Protein AF-0000000068151267 (afdb_homodimer)

Structure (mmCIF, N/CA/C/O backbone):
data_AF-0000000068151267-model_v1
#
loop_
_entity.id
_entity.type
_entity.pdbx_description
1 polymer 'Transcriptional regulator TetR family protein'
#
loop_
_atom_site.group_PDB
_atom_site.id
_atom_site.type_symbol
_atom_site.label_atom_id
_atom_site.label_alt_id
_atom_site.label_comp_id
_atom_site.label_asym_id
_atom_site.label_entity_id
_atom_site.label_seq_id
_atom_site.pdbx_PDB_ins_code
_atom_site.Cartn_x
_atom_site.Cartn_y
_atom_site.Cartn_z
_atom_site.occupancy
_atom_site.B_iso_or_equiv
_atom_site.auth_seq_id
_atom_site.auth_comp_id
_atom_site.auth_asym_id
_atom_site.auth_atom_id
_atom_site.pdbx_PDB_model_num
ATOM 1 N N . MET A 1 1 ? 59.25 19.016 21.094 1 28.56 1 MET A N 1
ATOM 2 C CA . MET A 1 1 ? 58.125 19.844 20.625 1 28.56 1 MET A CA 1
ATOM 3 C C . MET A 1 1 ? 57 18.984 20.094 1 28.56 1 MET A C 1
ATOM 5 O O . MET A 1 1 ? 57.156 18.297 19.078 1 28.56 1 MET A O 1
ATOM 9 N N . GLU A 1 2 ? 56.125 18.359 20.844 1 30.88 2 GLU A N 1
ATOM 10 C CA . GLU A 1 2 ? 55.219 17.25 20.578 1 30.88 2 GLU A CA 1
ATOM 11 C C . GLU A 1 2 ? 54.188 17.625 19.5 1 30.88 2 GLU A C 1
ATOM 13 O O . GLU A 1 2 ? 53.531 18.641 19.594 1 30.88 2 GLU A O 1
ATOM 18 N N . GLN A 1 3 ? 54.406 17.375 18.234 1 32.84 3 GLN A N 1
ATOM 19 C CA . GLN A 1 3 ? 53.469 17.594 17.141 1 32.84 3 GLN A CA 1
ATOM 20 C C . GLN A 1 3 ? 52.062 17.172 17.531 1 32.84 3 GLN A C 1
ATOM 22 O O . GLN A 1 3 ? 51.844 16.031 17.969 1 32.84 3 GLN A O 1
ATOM 27 N N . ILE A 1 4 ? 51.25 18.016 18.281 1 36.28 4 ILE A N 1
ATOM 28 C CA . ILE A 1 4 ? 49.812 17.875 18.438 1 36.28 4 ILE A CA 1
ATOM 29 C C . ILE A 1 4 ? 49.219 17.281 17.156 1 36.28 4 ILE A C 1
ATOM 31 O O . ILE A 1 4 ? 49.312 17.875 16.078 1 36.28 4 ILE A O 1
ATOM 35 N N . THR A 1 5 ? 49.25 16.047 16.906 1 35.28 5 THR A N 1
ATOM 36 C CA . THR A 1 5 ? 48.656 15.211 15.859 1 35.28 5 THR A CA 1
ATOM 37 C C . THR A 1 5 ? 47.219 15.664 15.562 1 35.28 5 THR A C 1
ATOM 39 O O . THR A 1 5 ? 46.312 15.484 16.391 1 35.28 5 THR A O 1
ATOM 42 N N . SER A 1 6 ? 46.906 16.984 15.391 1 35.81 6 SER A N 1
ATOM 43 C CA . SER A 1 6 ? 45.531 17.422 15.219 1 35.81 6 SER A CA 1
ATOM 44 C C . SER A 1 6 ? 44.75 16.469 14.312 1 35.81 6 SER A C 1
ATOM 46 O O . SER A 1 6 ? 45.062 16.359 13.117 1 35.81 6 SER A O 1
ATOM 48 N N . ASP A 1 7 ? 44.625 15.156 14.562 1 36.88 7 ASP A N 1
ATOM 49 C CA . ASP A 1 7 ? 43.656 14.242 13.961 1 36.88 7 ASP A CA 1
ATOM 50 C C . ASP A 1 7 ? 42.406 14.969 13.547 1 36.88 7 ASP A C 1
ATOM 52 O O . ASP A 1 7 ? 41.594 15.375 14.398 1 36.88 7 ASP A O 1
ATOM 56 N N . SER A 1 8 ? 42.281 16 12.82 1 38.59 8 SER A N 1
ATOM 57 C CA . SER A 1 8 ? 41.344 16.891 12.148 1 38.59 8 SER A CA 1
ATOM 58 C C . SER A 1 8 ? 40.031 16.156 11.805 1 38.59 8 SER A C 1
ATOM 60 O O . SER A 1 8 ? 40 15.352 10.867 1 38.59 8 SER A O 1
ATOM 62 N N . GLY A 1 9 ? 39.219 15.477 12.609 1 38.22 9 GLY A N 1
ATOM 63 C CA . GLY A 1 9 ? 38.094 14.633 13.023 1 38.22 9 GLY A CA 1
ATOM 64 C C . GLY A 1 9 ? 36.906 14.695 12.07 1 38.22 9 GLY A C 1
ATOM 65 O O . GLY A 1 9 ? 36.906 15.5 11.133 1 38.22 9 GLY A O 1
ATOM 66 N N . TRP A 1 10 ? 35.531 14.047 12.508 1 42.5 10 TRP A N 1
ATOM 67 C CA . TRP A 1 10 ? 34.156 14 11.969 1 42.5 10 TRP A CA 1
ATOM 68 C C . TRP A 1 10 ? 33.719 15.383 11.508 1 42.5 10 TRP A C 1
ATOM 70 O O . TRP A 1 10 ? 33.25 16.188 12.312 1 42.5 10 TRP A O 1
ATOM 80 N N . ARG A 1 11 ? 34.469 16.297 11.227 1 47.22 11 ARG A N 1
ATOM 81 C CA . ARG A 1 11 ? 33.938 17.5 10.617 1 47.22 11 ARG A CA 1
ATOM 82 C C . ARG A 1 11 ? 32.75 17.172 9.719 1 47.22 11 ARG A C 1
ATOM 84 O O . ARG A 1 11 ? 32.656 16.078 9.172 1 47.22 11 ARG A O 1
ATOM 91 N N . GLY A 1 12 ? 31.594 18.031 9.828 1 61.88 12 GLY A N 1
ATOM 92 C CA . GLY A 1 12 ? 30.281 18.016 9.203 1 61.88 12 GLY A CA 1
ATOM 93 C C . GLY A 1 12 ? 30.328 17.641 7.734 1 61.88 12 GLY A C 1
ATOM 94 O O . GLY A 1 12 ? 31.141 18.156 6.977 1 61.88 12 GLY A O 1
ATOM 95 N N . SER A 1 13 ? 30.422 16.469 7.457 1 82.06 13 SER A N 1
ATOM 96 C CA . SER A 1 13 ? 30.266 16.016 6.082 1 82.06 13 SER A CA 1
ATOM 97 C C . SER A 1 13 ? 28.812 16.109 5.633 1 82.06 13 SER A C 1
ATOM 99 O O . SER A 1 13 ? 27.906 16.219 6.461 1 82.06 13 SER A O 1
ATOM 101 N N . PRO A 1 14 ? 28.719 16.406 4.32 1 92.12 14 PRO A N 1
ATOM 102 C CA . PRO A 1 14 ? 27.344 16.422 3.818 1 92.12 14 PRO A CA 1
ATOM 103 C C . PRO A 1 14 ? 26.531 15.211 4.305 1 92.12 14 PRO A C 1
ATOM 105 O O . PRO A 1 14 ? 25.328 15.328 4.539 1 92.12 14 PRO A O 1
ATOM 108 N N . ASP A 1 15 ? 27.25 14.219 4.68 1 95.25 15 ASP A N 1
ATOM 109 C CA . ASP A 1 15 ? 26.578 12.992 5.082 1 95.25 15 ASP A CA 1
ATOM 110 C C . ASP A 1 15 ? 25.984 13.117 6.477 1 95.25 15 ASP A C 1
ATOM 112 O O . ASP A 1 15 ? 24.953 12.523 6.773 1 95.25 15 ASP A O 1
ATOM 116 N N . VAL A 1 16 ? 26.625 13.867 7.238 1 95.88 16 VAL A N 1
ATOM 117 C CA . VAL A 1 16 ? 26.141 14.07 8.594 1 95.88 16 VAL A CA 1
ATOM 118 C C . VAL A 1 16 ? 24.812 14.828 8.555 1 95.88 16 VAL A C 1
ATOM 120 O O . VAL A 1 16 ? 23.859 14.453 9.242 1 95.88 16 VAL A O 1
ATOM 123 N N . TRP A 1 17 ? 24.75 15.844 7.727 1 96.94 17 TRP A N 1
ATOM 124 C CA . TRP A 1 17 ? 23.516 16.609 7.562 1 96.94 17 TRP A CA 1
ATOM 125 C C . TRP A 1 17 ? 22.422 15.766 6.934 1 96.94 17 TRP A C 1
ATOM 127 O O . TRP A 1 17 ? 21.266 15.805 7.363 1 96.94 17 TRP A O 1
ATOM 137 N N . LEU A 1 18 ? 22.797 15.008 5.961 1 97.75 18 LEU A N 1
ATOM 138 C CA . LEU A 1 18 ? 21.828 14.133 5.297 1 97.75 18 LEU A CA 1
ATOM 139 C C . LEU A 1 18 ? 21.297 13.078 6.262 1 97.75 18 LEU A C 1
ATOM 141 O O . LEU A 1 18 ? 20.109 12.742 6.227 1 97.75 18 LEU A O 1
ATOM 145 N N . GLY A 1 19 ? 22.188 12.547 7.055 1 98 19 GLY A N 1
ATOM 146 C CA . GLY A 1 19 ? 21.75 11.594 8.062 1 98 19 GLY A CA 1
ATOM 147 C C . GLY A 1 19 ? 20.75 12.172 9.047 1 98 19 GLY A C 1
ATOM 148 O O . GLY A 1 19 ? 19.75 11.531 9.367 1 98 19 GLY A O 1
ATOM 149 N N . ALA A 1 20 ? 21.031 13.352 9.508 1 97.94 20 ALA A N 1
ATOM 150 C CA . ALA A 1 20 ? 20.125 14.031 10.43 1 97.94 20 ALA A CA 1
ATOM 151 C C . ALA A 1 20 ? 18.766 14.305 9.766 1 97.94 20 ALA A C 1
ATOM 153 O O . ALA A 1 20 ? 17.719 14.148 10.391 1 97.94 20 ALA A O 1
ATOM 154 N N . ALA A 1 21 ? 18.812 14.742 8.523 1 98.31 21 ALA A N 1
ATOM 155 C CA . ALA A 1 21 ? 17.578 14.992 7.766 1 98.31 21 ALA A CA 1
ATOM 156 C C . ALA A 1 21 ? 16.766 13.719 7.605 1 98.31 21 ALA A C 1
ATOM 158 O O . ALA A 1 21 ? 15.547 13.727 7.762 1 98.31 21 ALA A O 1
ATOM 159 N N . TYR A 1 22 ? 17.469 12.688 7.312 1 98.12 22 TYR A N 1
ATOM 160 C CA . TYR A 1 22 ? 16.859 11.375 7.188 1 98.12 22 TYR A CA 1
ATOM 161 C C . TYR A 1 22 ? 16.141 10.977 8.477 1 98.12 22 TYR A C 1
ATOM 163 O O . TYR A 1 22 ? 14.977 10.602 8.453 1 98.12 22 TYR A O 1
ATOM 171 N N . GLU A 1 23 ? 16.781 11.078 9.531 1 98.25 23 GLU A N 1
ATOM 172 C CA . GLU A 1 23 ? 16.203 10.711 10.82 1 98.25 23 GLU A CA 1
ATOM 173 C C . GLU A 1 23 ? 14.977 11.57 11.141 1 98.25 23 GLU A C 1
ATOM 175 O O . GLU A 1 23 ? 13.969 11.062 11.633 1 98.25 23 GLU A O 1
ATOM 180 N N . SER A 1 24 ? 15.102 12.875 10.906 1 97.94 24 SER A N 1
ATOM 181 C CA . SER A 1 24 ? 13.992 13.789 11.156 1 97.94 24 SER A CA 1
ATOM 182 C C . SER A 1 24 ? 12.797 13.453 10.281 1 97.94 24 SER A C 1
ATOM 184 O O . SER A 1 24 ? 11.648 13.5 10.742 1 97.94 24 SER A O 1
ATOM 186 N N . LEU A 1 25 ? 13.078 13.125 9.047 1 97.75 25 LEU A N 1
ATOM 187 C CA . LEU A 1 25 ? 12.016 12.742 8.117 1 97.75 25 LEU A CA 1
ATOM 188 C C . LEU A 1 25 ? 11.281 11.5 8.617 1 97.75 25 LEU A C 1
ATOM 190 O O . LEU A 1 25 ? 10.047 11.461 8.609 1 97.75 25 LEU A O 1
ATOM 194 N N . LEU A 1 26 ? 12.039 10.484 9.078 1 96.38 26 LEU A N 1
ATOM 195 C CA . LEU A 1 26 ? 11.453 9.227 9.539 1 96.38 26 LEU A CA 1
ATOM 196 C C . LEU A 1 26 ? 10.648 9.438 10.812 1 96.38 26 LEU A C 1
ATOM 198 O O . LEU A 1 26 ? 9.555 8.883 10.961 1 96.38 26 LEU A O 1
ATOM 202 N N . ASP A 1 27 ? 11.133 10.289 11.633 1 94.12 27 ASP A N 1
ATOM 203 C CA . ASP A 1 27 ? 10.578 10.422 12.977 1 94.12 27 ASP A CA 1
ATOM 204 C C . ASP A 1 27 ? 9.367 11.352 12.984 1 94.12 27 ASP A C 1
ATOM 206 O O . ASP A 1 27 ? 8.383 11.102 13.688 1 94.12 27 ASP A O 1
ATOM 210 N N . ALA A 1 28 ? 9.5 12.461 12.148 1 93.31 28 ALA A N 1
ATOM 211 C CA . ALA A 1 28 ? 8.5 13.508 12.352 1 93.31 28 ALA A CA 1
ATOM 212 C C . ALA A 1 28 ? 7.977 14.023 11.016 1 93.31 28 ALA A C 1
ATOM 214 O O . ALA A 1 28 ? 7.137 14.922 10.977 1 93.31 28 ALA A O 1
ATOM 215 N N . GLY A 1 29 ? 8.438 13.438 9.953 1 94.56 29 GLY A N 1
ATOM 216 C CA . GLY A 1 29 ? 7.941 13.85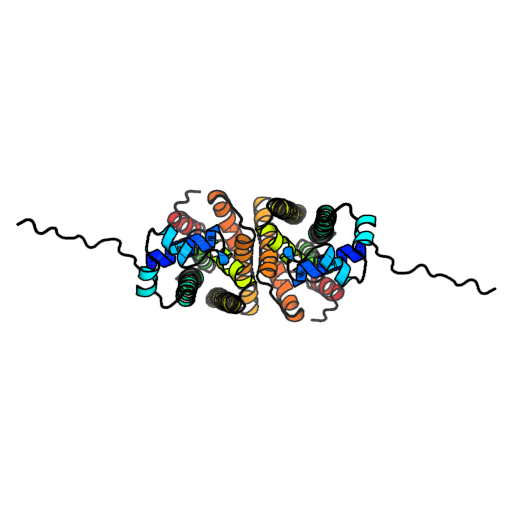2 8.648 1 94.56 29 GLY A CA 1
ATOM 217 C C . GLY A 1 29 ? 8.711 15.023 8.062 1 94.56 29 GLY A C 1
ATOM 218 O O . GLY A 1 29 ? 9.617 15.562 8.695 1 94.56 29 GLY A O 1
ATOM 219 N N . ILE A 1 30 ? 8.25 15.461 6.918 1 96.5 30 ILE A N 1
ATOM 220 C CA . ILE A 1 30 ? 9.023 16.391 6.105 1 96.5 30 ILE A CA 1
ATOM 221 C C . ILE A 1 30 ? 9 17.781 6.746 1 96.5 30 ILE A C 1
ATOM 223 O O . ILE A 1 30 ? 9.961 18.547 6.613 1 96.5 30 ILE A O 1
ATOM 227 N N . ASP A 1 31 ? 8.023 18.141 7.465 1 94.06 31 ASP A N 1
ATOM 228 C CA . ASP A 1 31 ? 7.895 19.453 8.07 1 94.06 31 ASP A CA 1
ATOM 229 C C . ASP A 1 31 ? 8.938 19.672 9.164 1 94.06 31 ASP A C 1
ATOM 231 O O . ASP A 1 31 ? 9.227 20.797 9.547 1 94.06 31 ASP A O 1
ATOM 235 N N . ALA A 1 32 ? 9.477 18.625 9.578 1 95.69 32 ALA A N 1
ATOM 236 C CA . ALA A 1 32 ? 10.461 18.703 10.648 1 95.69 32 ALA A CA 1
ATOM 237 C C . ALA A 1 32 ? 11.875 18.844 10.078 1 95.69 32 ALA A C 1
ATOM 239 O O . ALA A 1 32 ? 12.828 19.109 10.82 1 95.69 32 ALA A O 1
ATOM 240 N N . VAL A 1 33 ? 11.992 18.672 8.82 1 98.06 33 VAL A N 1
ATOM 241 C CA . VAL A 1 33 ? 13.305 18.766 8.188 1 98.06 33 VAL A CA 1
ATOM 242 C C . VAL A 1 33 ? 13.594 20.203 7.801 1 98.06 33 VAL A C 1
ATOM 244 O O . VAL A 1 33 ? 13.336 20.625 6.668 1 98.06 33 VAL A O 1
ATOM 247 N N . LYS A 1 34 ? 14.117 20.922 8.781 1 98.06 34 LYS A N 1
ATOM 248 C CA . LYS A 1 34 ? 14.484 22.312 8.617 1 98.06 34 LYS A CA 1
ATOM 249 C C . LYS A 1 34 ? 15.922 22.578 9.062 1 98.06 34 LYS A C 1
ATOM 251 O O . LYS A 1 34 ? 16.453 21.844 9.906 1 98.06 34 LYS A O 1
ATOM 256 N N . ILE A 1 35 ? 16.484 23.609 8.516 1 97.81 35 ILE A N 1
ATOM 257 C CA . ILE A 1 35 ? 17.906 23.844 8.703 1 97.81 35 ILE A CA 1
ATOM 258 C C . ILE A 1 35 ? 18.203 24.094 10.18 1 97.81 35 ILE A C 1
ATOM 260 O O . ILE A 1 35 ? 19.078 23.453 10.766 1 97.81 35 ILE A O 1
ATOM 264 N N . GLN A 1 36 ? 17.469 24.953 10.797 1 97.38 36 GLN A N 1
ATOM 265 C CA . GLN A 1 36 ? 17.75 25.328 12.18 1 97.38 36 GLN A CA 1
ATOM 266 C C . GLN A 1 36 ? 17.562 24.125 13.109 1 97.38 36 GLN A C 1
ATOM 268 O O . GLN A 1 36 ? 18.438 23.828 13.93 1 97.38 36 GLN A O 1
ATOM 273 N N . PRO A 1 37 ? 16.469 23.438 13.023 1 97.75 37 PRO A N 1
ATOM 274 C CA . PRO A 1 37 ? 16.312 22.234 13.844 1 97.75 37 PRO A CA 1
ATOM 275 C C . PRO A 1 37 ? 17.422 21.203 13.609 1 97.75 37 PRO A C 1
ATOM 277 O O . PRO A 1 37 ? 17.875 20.562 14.555 1 97.75 37 PRO A O 1
ATOM 280 N N . LEU A 1 38 ? 17.844 21 12.414 1 97.94 38 LEU A N 1
ATOM 281 C CA . LEU A 1 38 ? 18.906 20.062 12.102 1 97.94 38 LEU A CA 1
ATOM 282 C C . LEU A 1 38 ? 20.234 20.484 12.727 1 97.94 38 LEU A C 1
ATOM 284 O O . LEU A 1 38 ? 20.969 19.656 13.258 1 97.94 38 LEU A O 1
ATOM 288 N N . ALA A 1 39 ? 20.531 21.75 12.594 1 97.31 39 ALA A N 1
ATOM 289 C CA . ALA A 1 39 ? 21.75 22.297 13.195 1 97.31 39 ALA A CA 1
ATOM 290 C C . ALA A 1 39 ? 21.781 22.031 14.695 1 97.31 39 ALA A C 1
ATOM 292 O O . ALA A 1 39 ? 22.797 21.594 15.234 1 97.31 39 ALA A O 1
ATOM 293 N N . LYS A 1 40 ? 20.672 22.266 15.305 1 97.06 40 LYS A N 1
ATOM 294 C CA . LYS A 1 40 ? 20.562 22.031 16.75 1 97.06 40 LYS A CA 1
ATOM 295 C C . LYS A 1 40 ? 20.797 20.562 17.078 1 97.06 40 LYS A C 1
ATOM 297 O O . LYS A 1 40 ? 21.547 20.234 18 1 97.06 40 LYS A O 1
ATOM 302 N N . LYS A 1 41 ? 20.203 19.719 16.312 1 96.19 41 LYS A N 1
ATOM 303 C CA . LYS A 1 41 ? 20.328 18.266 16.516 1 96.19 41 LYS A CA 1
ATOM 304 C C . LYS A 1 41 ? 21.781 17.828 16.391 1 96.19 41 LYS A C 1
ATOM 306 O O . LYS A 1 41 ? 22.219 16.922 17.109 1 96.19 41 LYS A O 1
ATOM 311 N N . LEU A 1 42 ? 22.531 18.453 15.523 1 96.81 42 LEU A N 1
ATOM 312 C CA . LEU A 1 42 ? 23.906 18.078 15.227 1 96.81 42 LEU A CA 1
ATOM 313 C C . LEU A 1 42 ? 24.891 18.844 16.109 1 96.81 42 LEU A C 1
ATOM 315 O O . LEU A 1 42 ? 26.094 18.578 16.078 1 96.81 42 LEU A O 1
ATOM 319 N N . ASN A 1 43 ? 24.328 19.766 16.875 1 96.75 43 ASN A N 1
ATOM 320 C CA . ASN A 1 43 ? 25.172 20.672 17.656 1 96.75 43 ASN A CA 1
ATOM 321 C C . ASN A 1 43 ? 26.172 21.406 16.781 1 96.75 43 ASN A C 1
ATOM 323 O O . ASN A 1 43 ? 27.359 21.438 17.078 1 96.75 43 ASN A O 1
ATOM 327 N N . LEU A 1 44 ? 25.641 21.859 15.688 1 96 44 LEU A N 1
ATOM 328 C CA . LEU A 1 44 ? 26.406 22.672 14.742 1 96 44 LEU A CA 1
ATOM 329 C C . LEU A 1 44 ? 25.719 24.016 14.5 1 96 44 LEU A C 1
ATOM 331 O O . LEU A 1 44 ? 24.562 24.203 14.883 1 96 44 LEU A O 1
ATOM 335 N N . SER A 1 45 ? 26.469 24.953 13.953 1 93.88 45 SER A N 1
ATOM 336 C CA . SER A 1 45 ? 25.875 26.234 13.57 1 93.88 45 SER A CA 1
ATOM 337 C C . SER A 1 45 ? 25.156 26.125 12.227 1 93.88 45 SER A C 1
ATOM 339 O O . SER A 1 45 ? 25.516 25.312 11.383 1 93.88 45 SER A O 1
ATOM 341 N N . ARG A 1 46 ? 24.188 27 12.055 1 94.12 46 ARG A N 1
ATOM 342 C CA . ARG A 1 46 ? 23.5 27.125 10.773 1 94.12 46 ARG A CA 1
ATOM 343 C C . ARG A 1 46 ? 24.484 27.484 9.664 1 94.12 46 ARG A C 1
ATOM 345 O O . ARG A 1 46 ? 24.328 27.062 8.523 1 94.12 46 ARG A O 1
ATOM 352 N N . THR A 1 47 ? 25.469 28.234 9.992 1 94.38 47 THR A N 1
ATOM 353 C CA . THR A 1 47 ? 26.469 28.656 9.023 1 94.38 47 THR A CA 1
ATOM 354 C C . THR A 1 47 ? 27.188 27.469 8.422 1 94.38 47 THR A C 1
ATOM 356 O O . THR A 1 47 ? 27.5 27.438 7.227 1 94.38 47 THR A O 1
ATOM 359 N N . SER A 1 48 ? 27.5 26.547 9.188 1 94.75 48 SER A N 1
ATOM 360 C CA . SER A 1 48 ? 28.203 25.344 8.742 1 94.75 48 SER A CA 1
ATOM 361 C C . SER A 1 48 ? 27.391 24.594 7.684 1 94.75 48 SER A C 1
ATOM 363 O O . SER A 1 48 ? 27.969 23.938 6.812 1 94.75 48 SER A O 1
ATOM 365 N N . PHE A 1 49 ? 26.078 24.719 7.703 1 97.06 49 PHE A N 1
ATOM 366 C CA . PHE A 1 49 ? 25.203 24.094 6.719 1 97.06 49 PHE A CA 1
ATOM 367 C C . PHE A 1 49 ? 25.531 24.594 5.316 1 97.06 49 PHE A C 1
ATOM 369 O O . PHE A 1 49 ? 25.578 23.797 4.371 1 97.06 49 PHE A O 1
ATOM 376 N N . TYR A 1 50 ? 25.75 25.828 5.152 1 95.81 50 TYR A N 1
ATOM 377 C CA . TYR A 1 50 ? 25.875 26.484 3.855 1 95.81 50 TYR A CA 1
ATOM 378 C C . TYR A 1 50 ? 27.234 26.203 3.225 1 95.81 50 TYR A C 1
ATOM 380 O O . TYR A 1 50 ? 27.469 26.547 2.064 1 95.81 50 TYR A O 1
ATOM 388 N N . TRP A 1 51 ? 28.109 25.547 3.961 1 95 51 TRP A N 1
ATOM 389 C CA . TRP A 1 51 ? 29.359 25.047 3.383 1 95 51 TRP A CA 1
ATOM 390 C C . TRP A 1 51 ? 29.094 23.859 2.465 1 95 51 TRP A C 1
ATOM 392 O O . TRP A 1 51 ? 29.844 23.609 1.527 1 95 51 TRP A O 1
ATOM 402 N N . PHE A 1 52 ? 28.031 23.266 2.711 1 95.75 52 PHE A N 1
ATOM 403 C CA . PHE A 1 52 ? 27.781 22 2.021 1 95.75 52 PHE A CA 1
ATOM 404 C C . PHE A 1 52 ? 26.578 22.125 1.101 1 95.75 52 PHE A C 1
ATOM 406 O O . PHE A 1 52 ? 26.5 21.438 0.083 1 95.75 52 PHE A O 1
ATOM 413 N N . PHE A 1 53 ? 25.609 23 1.554 1 97.69 53 PHE A N 1
ATOM 414 C CA . PHE A 1 53 ? 24.375 23.141 0.795 1 97.69 53 PHE A CA 1
ATOM 415 C C . PHE A 1 53 ? 24.031 24.609 0.555 1 97.69 53 PHE A C 1
ATOM 417 O O . PHE A 1 53 ? 24.219 25.438 1.442 1 97.69 53 PHE A O 1
ATOM 424 N N . LYS A 1 54 ? 23.5 24.828 -0.631 1 97.31 54 LYS A N 1
ATOM 425 C CA . LYS A 1 54 ? 23.109 26.188 -0.975 1 97.31 54 LYS A CA 1
ATOM 426 C C . LYS A 1 54 ? 21.891 26.625 -0.181 1 97.31 54 LYS A C 1
ATOM 428 O O . LYS A 1 54 ? 21.766 27.797 0.203 1 97.31 54 LYS A O 1
ATOM 433 N N . ASP A 1 55 ? 20.922 25.688 -0.005 1 97.44 55 ASP A N 1
ATOM 434 C CA . ASP A 1 55 ? 19.656 25.922 0.687 1 97.44 55 ASP A CA 1
ATOM 435 C C . ASP A 1 55 ? 19.016 24.609 1.11 1 97.44 55 ASP A C 1
ATOM 437 O O . ASP A 1 55 ? 19.578 23.531 0.894 1 97.44 55 ASP A O 1
ATOM 441 N N . ARG A 1 56 ? 17.859 24.688 1.743 1 97.75 56 ARG A N 1
ATOM 442 C CA . ARG A 1 56 ? 17.109 23.516 2.193 1 97.75 56 ARG A CA 1
ATOM 443 C C . ARG A 1 56 ? 16.719 22.625 1.018 1 97.75 56 ARG A C 1
ATOM 445 O O . ARG A 1 56 ? 16.734 21.406 1.124 1 97.75 56 ARG A O 1
ATOM 452 N N . GLU A 1 57 ? 16.422 23.25 -0.057 1 97.5 57 GLU A N 1
ATOM 453 C CA . GLU A 1 57 ? 15.984 22.516 -1.239 1 97.5 57 GLU A CA 1
ATOM 454 C C . GLU A 1 57 ? 17.078 21.578 -1.748 1 97.5 57 GLU A C 1
ATOM 456 O O . GLU A 1 57 ? 16.797 20.453 -2.148 1 97.5 57 GLU A O 1
ATOM 461 N N . GLU A 1 58 ? 18.25 22.031 -1.76 1 98.06 58 GLU A N 1
ATOM 462 C CA . GLU A 1 58 ? 19.344 21.172 -2.178 1 98.06 58 GLU A CA 1
ATOM 463 C C . GLU A 1 58 ? 19.5 19.969 -1.25 1 98.06 58 GLU A C 1
ATOM 465 O O . GLU A 1 58 ? 19.766 18.859 -1.707 1 98.06 58 GLU A O 1
ATOM 470 N N . LEU A 1 59 ? 19.391 20.188 0.059 1 98.12 59 LEU A N 1
ATOM 471 C CA . LEU A 1 59 ? 19.422 19.094 1.026 1 98.12 59 LEU A CA 1
ATOM 472 C C . LEU A 1 59 ? 18.328 18.062 0.715 1 98.12 59 LEU A C 1
ATOM 474 O O . LEU A 1 59 ? 18.609 16.859 0.677 1 98.12 59 LEU A O 1
ATOM 478 N N . LEU A 1 60 ? 17.141 18.547 0.451 1 98.12 60 LEU A N 1
ATOM 479 C CA . LEU A 1 60 ? 16.016 17.672 0.173 1 98.12 60 LEU A CA 1
ATOM 480 C C . LEU A 1 60 ? 16.219 16.906 -1.125 1 98.12 60 LEU A C 1
ATOM 482 O O . LEU A 1 60 ? 15.906 15.711 -1.201 1 98.12 60 LEU A O 1
ATOM 486 N N . ASP A 1 61 ? 16.75 17.578 -2.09 1 97.88 61 ASP A N 1
ATOM 487 C CA . ASP A 1 61 ? 17.047 16.906 -3.357 1 97.88 61 ASP A CA 1
ATOM 488 C C . ASP A 1 61 ? 18.031 15.766 -3.16 1 97.88 61 ASP A C 1
ATOM 490 O O . ASP A 1 61 ? 17.859 14.688 -3.746 1 97.88 61 ASP A O 1
ATOM 494 N N . ARG A 1 62 ? 18.984 15.992 -2.402 1 97.88 62 ARG A N 1
ATOM 495 C CA . ARG A 1 62 ? 19.984 14.961 -2.146 1 97.88 62 ARG A CA 1
ATOM 496 C C . ARG A 1 62 ? 19.391 13.805 -1.35 1 97.88 62 ARG A C 1
ATOM 498 O O . ARG A 1 62 ? 19.781 12.648 -1.538 1 97.88 62 ARG A O 1
ATOM 505 N N . LEU A 1 63 ? 18.547 14.148 -0.449 1 97.88 63 LEU A N 1
ATOM 506 C CA . LEU A 1 63 ? 17.844 13.125 0.31 1 97.88 63 LEU A CA 1
ATOM 507 C C . LEU A 1 63 ? 17.031 12.227 -0.617 1 97.88 63 LEU A C 1
ATOM 509 O O . LEU A 1 63 ? 17.078 11 -0.489 1 97.88 63 LEU A O 1
ATOM 513 N N . VAL A 1 64 ? 16.344 12.781 -1.556 1 98.38 64 VAL A N 1
ATOM 514 C CA . VAL A 1 64 ? 15.539 12.039 -2.523 1 98.38 64 VAL A CA 1
ATOM 515 C C . VAL A 1 64 ? 16.453 11.195 -3.412 1 98.38 64 VAL A C 1
ATOM 517 O O . VAL A 1 64 ? 16.141 10.039 -3.719 1 98.38 64 VAL A O 1
ATOM 520 N N . SER A 1 65 ? 17.547 11.805 -3.811 1 98.25 65 SER A N 1
ATOM 521 C CA . SER A 1 65 ? 18.516 11.07 -4.617 1 98.25 65 SER A CA 1
ATOM 522 C C . SER A 1 65 ? 19.031 9.844 -3.875 1 98.25 65 SER A C 1
ATOM 524 O O . SER A 1 65 ? 19.203 8.781 -4.469 1 98.25 65 SER A O 1
ATOM 526 N N . ARG A 1 66 ? 19.312 10.023 -2.639 1 97.81 66 ARG A N 1
ATOM 527 C CA . ARG A 1 66 ? 19.766 8.906 -1.812 1 97.81 66 ARG A CA 1
ATOM 528 C C . ARG A 1 66 ? 18.719 7.809 -1.754 1 97.81 66 ARG A C 1
ATOM 530 O O . ARG A 1 66 ? 19.047 6.621 -1.847 1 97.81 66 ARG A O 1
ATOM 537 N N . TRP A 1 67 ? 17.484 8.172 -1.556 1 98.44 67 TRP A N 1
ATOM 538 C CA . TRP A 1 67 ? 16.375 7.227 -1.55 1 98.44 67 TRP A CA 1
ATOM 539 C C . TRP A 1 67 ? 16.297 6.469 -2.873 1 98.44 67 TRP A C 1
ATOM 541 O O . TRP A 1 67 ? 16.156 5.246 -2.887 1 98.44 67 TRP A O 1
ATOM 551 N N . ARG A 1 68 ? 16.391 7.152 -3.975 1 98.38 68 ARG A N 1
ATOM 552 C CA . ARG A 1 68 ? 16.312 6.559 -5.305 1 98.38 68 ARG A CA 1
ATOM 553 C C . ARG A 1 68 ? 17.453 5.578 -5.535 1 98.38 68 ARG A C 1
ATOM 555 O O . ARG A 1 68 ? 17.234 4.457 -6.004 1 98.38 68 ARG A O 1
ATOM 562 N N . GLU A 1 69 ? 18.609 6.008 -5.191 1 97.81 69 GLU A N 1
ATOM 563 C CA . GLU A 1 69 ? 19.797 5.184 -5.41 1 97.81 69 GLU A CA 1
ATOM 564 C C . GLU A 1 69 ? 19.734 3.908 -4.574 1 97.81 69 GLU A C 1
ATOM 566 O O . GLU A 1 69 ? 20.062 2.824 -5.059 1 97.81 69 GLU A O 1
ATOM 571 N N . LYS A 1 70 ? 19.375 4.09 -3.402 1 98.19 70 LYS A N 1
ATOM 572 C CA . LYS A 1 70 ? 19.328 2.924 -2.523 1 98.19 70 LYS A CA 1
ATOM 573 C C . LYS A 1 70 ? 18.172 2.004 -2.889 1 98.19 70 LYS A C 1
ATOM 575 O O . LYS A 1 70 ? 18.391 0.87 -3.322 1 98.19 70 LYS A O 1
ATOM 580 N N . ASN A 1 71 ? 16.938 2.516 -2.828 1 98.62 71 ASN A N 1
ATOM 581 C CA . ASN A 1 71 ? 15.773 1.658 -2.965 1 98.62 71 ASN A CA 1
ATOM 582 C C . ASN A 1 71 ? 15.578 1.204 -4.41 1 98.62 71 ASN A C 1
ATOM 584 O O . ASN A 1 71 ? 15.531 0.004 -4.688 1 98.62 71 ASN A O 1
ATOM 588 N N . THR A 1 72 ? 15.531 2.143 -5.328 1 98.69 72 THR A N 1
ATOM 589 C CA . THR A 1 72 ? 15.297 1.788 -6.723 1 98.69 72 THR A CA 1
ATOM 590 C C . THR A 1 72 ? 16.531 1.12 -7.324 1 98.69 72 THR A C 1
ATOM 592 O O . THR A 1 72 ? 16.422 0.081 -7.98 1 98.69 72 THR A O 1
ATOM 595 N N . GLY A 1 73 ? 17.672 1.729 -7.07 1 98.69 73 GLY A N 1
ATOM 596 C CA . GLY A 1 73 ? 18.906 1.169 -7.609 1 98.69 73 GLY A CA 1
ATOM 597 C C . GLY A 1 73 ? 19.125 -0.276 -7.207 1 98.69 73 GLY A C 1
ATOM 598 O O . GLY A 1 73 ? 19.438 -1.121 -8.055 1 98.69 73 GLY A O 1
ATOM 599 N N . ASN A 1 74 ? 18.906 -0.552 -5.984 1 98.69 74 ASN A N 1
ATOM 600 C CA . ASN A 1 74 ? 19.188 -1.898 -5.496 1 98.69 74 ASN A CA 1
ATOM 601 C C . ASN A 1 74 ? 18.109 -2.889 -5.941 1 98.69 74 ASN A C 1
ATOM 603 O O . ASN A 1 74 ? 18.406 -4.055 -6.199 1 98.69 74 ASN A O 1
ATOM 607 N N . LEU A 1 75 ? 16.859 -2.484 -6.031 1 98.62 75 LEU A N 1
ATOM 608 C CA . LEU A 1 75 ? 15.82 -3.367 -6.555 1 98.62 75 LEU A CA 1
ATOM 609 C C . LEU A 1 75 ? 16.109 -3.754 -8 1 98.62 75 LEU A C 1
ATOM 611 O O . LEU A 1 75 ? 15.992 -4.926 -8.367 1 98.62 75 LEU A O 1
ATOM 615 N N . VAL A 1 76 ? 16.531 -2.771 -8.758 1 98.69 76 VAL A N 1
ATOM 616 C CA . VAL A 1 76 ? 16.859 -3.025 -10.156 1 98.69 76 VAL A CA 1
ATOM 617 C C . VAL A 1 76 ? 18.062 -3.973 -10.234 1 98.69 76 VAL A C 1
ATOM 619 O O . VAL A 1 76 ? 18.031 -4.965 -10.969 1 98.69 76 VAL A O 1
ATOM 622 N N . ARG A 1 77 ? 19.078 -3.734 -9.461 1 98.56 77 ARG A N 1
ATOM 623 C CA . ARG A 1 77 ? 20.266 -4.574 -9.469 1 98.56 77 ARG A CA 1
ATOM 624 C C . ARG A 1 77 ? 19.938 -6.008 -9.07 1 98.56 77 ARG A C 1
ATOM 626 O O . ARG A 1 77 ? 20.406 -6.957 -9.703 1 98.56 77 ARG A O 1
ATOM 633 N N . GLN A 1 78 ? 19.172 -6.16 -8.016 1 98.38 78 GLN A N 1
ATOM 634 C CA . GLN A 1 78 ? 18.797 -7.496 -7.566 1 98.38 78 GLN A CA 1
ATOM 635 C C . GLN A 1 78 ? 17.969 -8.219 -8.633 1 98.38 78 GLN A C 1
ATOM 637 O O . GLN A 1 78 ? 18.109 -9.43 -8.812 1 98.38 78 GLN A O 1
ATOM 642 N N . SER A 1 79 ? 17.062 -7.508 -9.328 1 98.56 79 SER A N 1
ATOM 643 C CA . SER A 1 79 ? 16.234 -8.117 -10.367 1 98.56 79 SER A CA 1
ATOM 644 C C . SER A 1 79 ? 17.078 -8.555 -11.555 1 98.56 79 SER A C 1
ATOM 646 O O . SER A 1 79 ? 16.688 -9.453 -12.305 1 98.56 79 SER A O 1
ATOM 648 N N . GLU A 1 80 ? 18.203 -7.91 -11.727 1 98.31 80 GLU A N 1
ATOM 649 C CA . GLU A 1 80 ? 19.062 -8.18 -12.883 1 98.31 80 GLU A CA 1
ATOM 650 C C . GLU A 1 80 ? 20.188 -9.148 -12.523 1 98.31 80 GLU A C 1
ATOM 652 O O . GLU A 1 80 ? 20.906 -9.633 -13.406 1 98.31 80 GLU A O 1
ATOM 657 N N . ALA A 1 81 ? 20.375 -9.422 -11.289 1 97.88 81 ALA A N 1
ATOM 658 C CA . ALA A 1 81 ? 21.438 -10.312 -10.836 1 97.88 81 ALA A CA 1
ATOM 659 C C . ALA A 1 81 ? 21.312 -11.688 -11.477 1 97.88 81 ALA A C 1
ATOM 661 O O . ALA A 1 81 ? 20.219 -12.109 -11.852 1 97.88 81 ALA A O 1
ATOM 662 N N . TYR A 1 82 ? 22.422 -12.367 -11.586 1 97.44 82 TYR A N 1
ATOM 663 C CA . TYR A 1 82 ? 22.406 -13.711 -12.164 1 97.44 82 TYR A CA 1
ATOM 664 C C . TYR A 1 82 ? 21.5 -14.641 -11.367 1 97.44 82 TYR A C 1
ATOM 666 O O . TYR A 1 82 ? 21.516 -14.633 -10.133 1 97.44 82 TYR A O 1
ATOM 674 N N . ALA A 1 83 ? 20.828 -15.438 -12.047 1 97.88 83 ALA A N 1
ATOM 675 C CA . ALA A 1 83 ? 19.984 -16.516 -11.523 1 97.88 83 ALA A CA 1
ATOM 676 C C . ALA A 1 83 ? 19.766 -17.594 -12.57 1 97.88 83 ALA A C 1
ATOM 678 O O . ALA A 1 83 ? 19.594 -17.297 -13.758 1 97.88 83 ALA A O 1
ATOM 679 N N . GLU A 1 84 ? 19.75 -18.766 -12.117 1 97.31 84 GLU A N 1
ATOM 680 C CA . GLU A 1 84 ? 19.531 -19.875 -13.031 1 97.31 84 GLU A CA 1
ATOM 681 C C . GLU A 1 84 ? 18.047 -20.062 -13.328 1 97.31 84 GLU A C 1
ATOM 683 O O . GLU A 1 84 ? 17.672 -20.5 -14.414 1 97.31 84 GLU A O 1
ATOM 688 N N . THR A 1 85 ? 17.25 -19.766 -12.359 1 97.88 85 THR A N 1
ATOM 689 C CA . THR A 1 85 ? 15.812 -19.938 -12.484 1 97.88 85 THR A CA 1
ATOM 690 C C . THR A 1 85 ? 15.07 -18.672 -12.07 1 97.88 85 THR A C 1
ATOM 692 O O . THR A 1 85 ? 15.641 -17.797 -11.414 1 97.88 85 THR A O 1
ATOM 695 N N . ILE A 1 86 ? 13.82 -18.547 -12.445 1 98.19 86 ILE A N 1
ATOM 696 C CA . ILE A 1 86 ? 13.008 -17.406 -12.07 1 98.19 86 ILE A CA 1
ATOM 697 C C . ILE A 1 86 ? 12.797 -17.391 -10.555 1 98.19 86 ILE A C 1
ATOM 699 O O . ILE A 1 86 ? 12.734 -16.328 -9.938 1 98.19 86 ILE A O 1
ATOM 703 N N . ALA A 1 87 ? 12.719 -18.594 -9.906 1 98.19 87 ALA A N 1
ATOM 704 C CA . ALA A 1 87 ? 12.602 -18.672 -8.453 1 98.19 87 ALA A CA 1
ATOM 705 C C . ALA A 1 87 ? 13.828 -18.078 -7.77 1 98.19 87 ALA A C 1
ATOM 707 O O . ALA A 1 87 ? 13.703 -17.312 -6.809 1 98.19 87 ALA A O 1
ATOM 708 N N . GLU A 1 88 ? 14.977 -18.406 -8.305 1 97.88 88 GLU A N 1
ATOM 709 C CA . GLU A 1 88 ? 16.219 -17.859 -7.762 1 97.88 88 GLU A CA 1
ATOM 710 C C . GLU A 1 88 ? 16.281 -16.344 -7.965 1 97.88 88 GLU A C 1
ATOM 712 O O . GLU A 1 88 ? 16.734 -15.609 -7.086 1 97.88 88 GLU A O 1
ATOM 717 N N . ALA A 1 89 ? 15.859 -15.922 -9.141 1 98.5 89 ALA A N 1
ATOM 718 C CA . ALA A 1 89 ? 15.812 -14.484 -9.414 1 98.5 89 ALA A CA 1
ATOM 719 C C . ALA A 1 89 ? 14.898 -13.766 -8.422 1 98.5 89 ALA A C 1
ATOM 721 O O . ALA A 1 89 ? 15.234 -12.695 -7.918 1 98.5 89 ALA A O 1
ATOM 722 N N . MET A 1 90 ? 13.758 -14.391 -8.172 1 98.56 90 MET A N 1
ATOM 723 C CA . MET A 1 90 ? 12.805 -13.812 -7.219 1 98.56 90 MET A CA 1
ATOM 724 C C . MET A 1 90 ? 13.414 -13.734 -5.824 1 98.56 90 MET A C 1
ATOM 726 O O . MET A 1 90 ? 13.211 -12.758 -5.105 1 98.56 90 MET A O 1
ATOM 730 N N . LEU A 1 91 ? 14.156 -14.734 -5.402 1 98.12 91 LEU A N 1
ATOM 731 C CA . LEU A 1 91 ? 14.812 -14.734 -4.102 1 98.12 91 LEU A CA 1
ATOM 732 C C . LEU A 1 91 ? 15.867 -13.641 -4.023 1 98.12 91 LEU A C 1
ATOM 734 O O . LEU A 1 91 ? 16.078 -13.047 -2.959 1 98.12 91 LEU A O 1
ATOM 738 N N . ASN A 1 92 ? 16.547 -13.336 -5.164 1 98.12 92 ASN A N 1
ATOM 739 C CA . ASN A 1 92 ? 17.422 -12.172 -5.207 1 98.12 92 ASN A CA 1
ATOM 740 C C . ASN A 1 92 ? 16.688 -10.891 -4.867 1 98.12 92 ASN A C 1
ATOM 742 O O . ASN A 1 92 ? 17.172 -10.07 -4.086 1 98.12 92 ASN A O 1
ATOM 746 N N . VAL A 1 93 ? 15.516 -10.758 -5.445 1 98.38 93 VAL A N 1
ATOM 747 C CA . VAL A 1 93 ? 14.703 -9.57 -5.211 1 98.38 93 VAL A CA 1
ATOM 748 C C . VAL A 1 93 ? 14.25 -9.531 -3.756 1 98.38 93 VAL A C 1
ATOM 750 O O . VAL A 1 93 ? 14.203 -8.469 -3.139 1 98.38 93 VAL A O 1
ATOM 753 N N . PHE A 1 94 ? 13.961 -10.688 -3.121 1 97.38 94 PHE A N 1
ATOM 754 C CA . PHE A 1 94 ? 13.5 -10.773 -1.741 1 97.38 94 PHE A CA 1
ATOM 755 C C . PHE A 1 94 ? 14.562 -10.25 -0.781 1 97.38 94 PHE A C 1
ATOM 757 O O . PHE A 1 94 ? 14.25 -9.852 0.341 1 97.38 94 PHE A O 1
ATOM 764 N N . ASP A 1 95 ? 15.82 -10.242 -1.185 1 96.25 95 ASP A N 1
ATOM 765 C CA . ASP A 1 95 ? 16.875 -9.656 -0.366 1 96.25 95 ASP A CA 1
ATOM 766 C C . ASP A 1 95 ? 16.547 -8.219 0.009 1 96.25 95 ASP A C 1
ATOM 768 O O . ASP A 1 95 ? 16.844 -7.77 1.12 1 96.25 95 ASP A O 1
ATOM 772 N N . CYS A 1 96 ? 15.945 -7.531 -0.937 1 95.62 96 CYS A N 1
ATOM 773 C CA . CYS A 1 96 ? 15.602 -6.125 -0.732 1 95.62 96 CYS A CA 1
ATOM 774 C C . CYS A 1 96 ? 14.609 -5.969 0.413 1 95.62 96 CYS A C 1
ATOM 776 O O . CYS A 1 96 ? 14.578 -4.922 1.067 1 95.62 96 CYS A O 1
ATOM 778 N N . TRP A 1 97 ? 13.844 -6.977 0.691 1 90.56 97 TRP A N 1
ATOM 779 C CA . TRP A 1 97 ? 12.766 -6.855 1.672 1 90.56 97 TRP A CA 1
ATOM 780 C C . TRP A 1 97 ? 13.25 -7.258 3.061 1 90.56 97 TRP A C 1
ATOM 782 O O . TRP A 1 97 ? 12.609 -6.941 4.066 1 90.56 97 TRP A O 1
ATOM 792 N N . LEU A 1 98 ? 14.328 -7.914 3.111 1 91 98 LEU A N 1
ATOM 793 C CA . LEU A 1 98 ? 14.836 -8.406 4.387 1 91 98 LEU A CA 1
ATOM 794 C C . LEU A 1 98 ? 16.047 -7.602 4.832 1 91 98 LEU A C 1
ATOM 796 O O . LEU A 1 98 ? 16.375 -7.562 6.023 1 91 98 LEU A O 1
ATOM 800 N N . ASP A 1 99 ? 16.719 -7.047 3.891 1 93 99 ASP A N 1
ATOM 801 C CA . ASP A 1 99 ? 17.953 -6.312 4.148 1 93 99 ASP A CA 1
ATOM 802 C C . ASP A 1 99 ? 17.75 -4.809 3.975 1 93 99 ASP A C 1
ATOM 804 O O . ASP A 1 99 ? 17.703 -4.309 2.848 1 93 99 ASP A O 1
ATOM 808 N N . GLY A 1 100 ? 17.766 -4.094 5.031 1 93.94 100 GLY A N 1
ATOM 809 C CA . GLY A 1 100 ? 17.516 -2.658 5.027 1 93.94 100 GLY A CA 1
ATOM 810 C C . GLY A 1 100 ? 18.609 -1.873 4.328 1 93.94 100 GLY A C 1
ATOM 811 O O . GLY A 1 100 ? 18.422 -0.712 3.963 1 93.94 100 GLY A O 1
ATOM 812 N N . SER A 1 101 ? 19.781 -2.459 4.188 1 95.56 101 SER A N 1
ATOM 813 C CA . SER A 1 101 ? 20.859 -1.784 3.469 1 95.56 101 SER A CA 1
ATOM 814 C C . SER A 1 101 ? 20.625 -1.804 1.964 1 95.56 101 SER A C 1
ATOM 816 O O . SER A 1 101 ? 21.172 -0.985 1.229 1 95.56 101 SER A O 1
ATOM 818 N N . LEU A 1 102 ? 19.797 -2.699 1.475 1 96.81 102 LEU A N 1
ATOM 819 C CA . LEU A 1 102 ? 19.453 -2.779 0.061 1 96.81 102 LEU A CA 1
ATOM 820 C C . LEU A 1 102 ? 18.203 -1.944 -0.24 1 96.81 102 LEU A C 1
ATOM 822 O O . LEU A 1 102 ? 18.188 -1.181 -1.208 1 96.81 102 LEU A O 1
ATOM 826 N N . PHE A 1 103 ? 17.234 -2.055 0.56 1 97.75 103 PHE A N 1
ATOM 827 C CA . PHE A 1 103 ? 15.977 -1.345 0.415 1 97.75 103 PHE A CA 1
ATOM 828 C C . PHE A 1 103 ? 15.43 -0.929 1.775 1 97.75 103 PHE A C 1
ATOM 830 O O . PHE A 1 103 ? 15.109 -1.779 2.611 1 97.75 103 PHE A O 1
ATOM 837 N N . ASP A 1 104 ? 15.352 0.306 1.978 1 97.62 104 ASP A N 1
ATOM 838 C CA . ASP A 1 104 ? 14.922 0.883 3.248 1 97.62 104 ASP A CA 1
ATOM 839 C C . ASP A 1 104 ? 13.422 1.18 3.238 1 97.62 104 ASP A C 1
ATOM 841 O O . ASP A 1 104 ? 12.992 2.223 2.74 1 97.62 104 ASP A O 1
ATOM 845 N N . SER A 1 105 ? 12.609 0.302 3.834 1 96.31 105 SER A N 1
ATOM 846 C CA . SER A 1 105 ? 11.156 0.389 3.793 1 96.31 105 SER A CA 1
ATOM 847 C C . SER A 1 105 ? 10.648 1.604 4.566 1 96.31 105 SER A C 1
ATOM 849 O O . SER A 1 105 ? 9.633 2.197 4.203 1 96.31 105 SER A O 1
ATOM 851 N N . GLN A 1 106 ? 11.344 1.923 5.637 1 95.81 106 GLN A N 1
ATOM 852 C CA . GLN A 1 106 ? 10.945 3.1 6.398 1 95.81 106 GLN A CA 1
ATOM 853 C C . GLN A 1 106 ? 11.172 4.379 5.598 1 95.81 106 GLN A C 1
ATOM 855 O O . GLN A 1 106 ? 10.336 5.281 5.609 1 95.81 106 GLN A O 1
ATOM 860 N N . PHE A 1 107 ? 12.336 4.457 4.969 1 97.5 107 PHE A N 1
ATOM 861 C CA . PHE A 1 107 ? 12.625 5.582 4.086 1 97.5 107 PHE A CA 1
ATOM 862 C C . PHE A 1 107 ? 11.586 5.676 2.975 1 97.5 107 PHE A C 1
ATOM 864 O O . PHE A 1 107 ? 11.094 6.766 2.666 1 97.5 107 PHE A O 1
ATOM 871 N N . GLU A 1 108 ? 11.219 4.477 2.391 1 97.81 108 GLU A N 1
ATOM 872 C CA . GLU A 1 108 ? 10.203 4.402 1.346 1 97.81 108 GLU A CA 1
ATOM 873 C C . GLU A 1 108 ? 8.875 4.969 1.83 1 97.81 108 GLU A C 1
ATOM 875 O O . GLU A 1 108 ? 8.273 5.812 1.165 1 97.81 108 GLU A O 1
ATOM 880 N N . PHE A 1 109 ? 8.469 4.539 2.955 1 96.56 109 PHE A N 1
ATOM 881 C CA . PHE A 1 109 ? 7.215 5.004 3.535 1 96.56 109 PHE A CA 1
ATOM 882 C C . PHE A 1 109 ? 7.242 6.516 3.734 1 96.56 109 PHE A C 1
ATOM 884 O O . PHE A 1 109 ? 6.277 7.207 3.402 1 96.56 109 PHE A O 1
ATOM 891 N N . ALA A 1 110 ? 8.281 7.055 4.273 1 96.56 110 ALA A N 1
ATOM 892 C CA . ALA A 1 110 ? 8.406 8.484 4.562 1 96.56 110 ALA A CA 1
ATOM 893 C C . ALA A 1 110 ? 8.344 9.305 3.281 1 96.56 110 ALA A C 1
ATOM 895 O O . ALA A 1 110 ? 7.684 10.344 3.234 1 96.56 110 ALA A O 1
ATOM 896 N N . VAL A 1 111 ? 9.031 8.844 2.256 1 97.81 111 VAL A N 1
ATOM 897 C CA . VAL A 1 111 ? 9.062 9.57 0.991 1 97.81 111 VAL A CA 1
ATOM 898 C C . VAL A 1 111 ? 7.676 9.539 0.345 1 97.81 111 VAL A C 1
ATOM 900 O O . VAL A 1 111 ? 7.219 10.547 -0.207 1 97.81 111 VAL A O 1
ATOM 903 N N . ARG A 1 112 ? 7.008 8.438 0.429 1 96.25 112 ARG A N 1
ATOM 904 C CA . ARG A 1 112 ? 5.656 8.344 -0.118 1 96.25 112 ARG A CA 1
ATOM 905 C C . ARG A 1 112 ? 4.691 9.24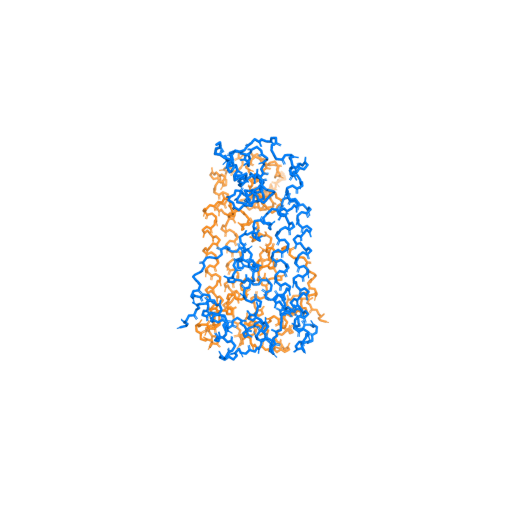2 0.649 1 96.25 112 ARG A C 1
ATOM 907 O O . ARG A 1 112 ? 3.787 9.836 0.058 1 96.25 112 ARG A O 1
ATOM 914 N N . SER A 1 113 ? 4.883 9.25 1.902 1 93.31 113 SER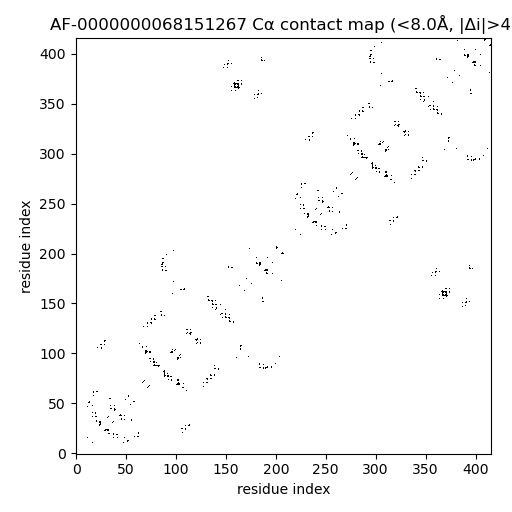 A N 1
ATOM 915 C CA . SER A 1 113 ? 4.086 10.172 2.707 1 93.31 113 SER A CA 1
ATOM 916 C C . SER A 1 113 ? 4.363 11.617 2.33 1 93.31 113 SER A C 1
ATOM 918 O O . SER A 1 113 ? 3.439 12.43 2.229 1 93.31 113 SER A O 1
ATOM 920 N N . TRP A 1 114 ? 5.664 11.938 2.168 1 95.44 114 TRP A N 1
ATOM 921 C CA . TRP A 1 114 ? 6.105 13.258 1.712 1 95.44 114 TRP A CA 1
ATOM 922 C C . TRP A 1 114 ? 5.457 13.609 0.377 1 95.44 114 TRP A C 1
ATOM 924 O O . TRP A 1 114 ? 5.051 14.758 0.164 1 95.44 114 TRP A O 1
ATOM 934 N N . ALA A 1 115 ? 5.223 12.703 -0.469 1 94.94 115 ALA A N 1
ATOM 935 C CA . ALA A 1 115 ? 4.691 12.891 -1.816 1 94.94 115 ALA A CA 1
ATOM 936 C C . ALA A 1 115 ? 3.244 13.367 -1.774 1 94.94 115 ALA A C 1
ATOM 938 O O . ALA A 1 115 ? 2.771 14.016 -2.713 1 94.94 115 ALA A O 1
ATOM 939 N N . LEU A 1 116 ? 2.553 13.07 -0.703 1 87.88 116 LEU A N 1
ATOM 940 C CA . LEU A 1 116 ? 1.153 13.461 -0.575 1 87.88 116 LEU A CA 1
ATOM 941 C C . LEU A 1 116 ? 1.01 14.977 -0.559 1 87.88 116 LEU A C 1
ATOM 943 O O . LEU A 1 116 ? -0.042 15.508 -0.92 1 87.88 116 LEU A O 1
ATOM 947 N N . GLN A 1 117 ? 2.053 15.648 -0.205 1 88.69 117 GLN A N 1
ATOM 948 C CA . GLN A 1 117 ? 1.92 17.094 -0.07 1 88.69 117 GLN A CA 1
ATOM 949 C C . GLN A 1 117 ? 2.854 17.828 -1.031 1 88.69 117 GLN A C 1
ATOM 951 O O . GLN A 1 117 ? 3.078 19.031 -0.893 1 88.69 117 GLN A O 1
ATOM 956 N N . SER A 1 118 ? 3.494 17.109 -1.917 1 95.19 118 SER A N 1
ATOM 957 C CA . SER A 1 118 ? 4.438 17.688 -2.863 1 95.19 118 SER A CA 1
ATOM 958 C C . SER A 1 118 ? 4.309 17.047 -4.242 1 95.19 118 SER A C 1
ATOM 960 O O . SER A 1 118 ? 4.734 15.914 -4.441 1 95.19 118 SER A O 1
ATOM 962 N N . PRO A 1 119 ? 3.781 17.812 -5.207 1 95.19 119 PRO A N 1
ATOM 963 C CA . PRO A 1 119 ? 3.66 17.25 -6.562 1 95.19 119 PRO A CA 1
ATOM 964 C C . PRO A 1 119 ? 5.004 16.844 -7.148 1 95.19 119 PRO A C 1
ATOM 966 O O . PRO A 1 119 ? 5.074 15.875 -7.918 1 95.19 119 PRO A O 1
ATOM 969 N N . GLU A 1 120 ? 6.004 17.594 -6.805 1 96.81 120 GLU A N 1
ATOM 970 C CA . GLU A 1 120 ? 7.34 17.266 -7.305 1 96.81 120 GLU A CA 1
ATOM 971 C C . GLU A 1 120 ? 7.824 15.93 -6.773 1 96.81 120 GLU A C 1
ATOM 973 O O . GLU A 1 120 ? 8.375 15.117 -7.523 1 96.81 120 GLU A O 1
ATOM 978 N N . ILE A 1 121 ? 7.645 15.68 -5.512 1 97.69 121 ILE A N 1
ATOM 979 C CA . ILE A 1 121 ? 8.062 14.422 -4.906 1 97.69 121 ILE A CA 1
ATOM 980 C C . ILE A 1 121 ? 7.172 13.289 -5.414 1 97.69 121 ILE A C 1
ATOM 982 O O . ILE A 1 121 ? 7.641 12.156 -5.605 1 97.69 121 ILE A O 1
ATOM 986 N N . LEU A 1 122 ? 5.934 13.594 -5.609 1 96.06 122 LEU A N 1
ATOM 987 C CA . LEU A 1 122 ? 5.035 12.609 -6.199 1 96.06 122 LEU A CA 1
ATOM 988 C C . LEU A 1 122 ? 5.547 12.148 -7.559 1 96.06 122 LEU A C 1
ATOM 990 O O . LEU A 1 122 ? 5.535 10.953 -7.859 1 96.06 122 LEU A O 1
ATOM 994 N N . ALA A 1 123 ? 5.98 13.055 -8.352 1 97.06 123 ALA A N 1
ATOM 995 C CA . ALA A 1 123 ? 6.539 12.711 -9.656 1 97.06 123 ALA A CA 1
ATOM 996 C C . ALA A 1 123 ? 7.758 11.797 -9.516 1 97.06 123 ALA A C 1
ATOM 998 O O . ALA A 1 123 ? 7.945 10.875 -10.305 1 97.06 123 ALA A O 1
ATOM 999 N N . GLU A 1 124 ? 8.594 12.07 -8.508 1 97.81 124 GLU A N 1
ATOM 1000 C CA . GLU A 1 124 ? 9.758 11.227 -8.227 1 97.81 124 GLU A CA 1
ATOM 1001 C C . GLU A 1 124 ? 9.336 9.805 -7.863 1 97.81 124 GLU A C 1
ATOM 1003 O O . GLU A 1 124 ? 9.922 8.836 -8.352 1 97.81 124 GLU A O 1
ATOM 1008 N N . VAL A 1 125 ? 8.359 9.703 -7.051 1 98 125 VAL A N 1
ATOM 1009 C CA . VAL A 1 125 ? 7.871 8.406 -6.598 1 98 125 VAL A CA 1
ATOM 1010 C C . VAL A 1 125 ? 7.277 7.633 -7.773 1 98 125 VAL A C 1
ATOM 1012 O O . VAL A 1 125 ? 7.539 6.441 -7.934 1 98 125 VAL A O 1
ATOM 1015 N N . GLN A 1 126 ? 6.547 8.305 -8.641 1 96.75 126 GLN A N 1
ATOM 1016 C CA . GLN A 1 126 ? 5.938 7.672 -9.805 1 96.75 126 GLN A CA 1
ATOM 1017 C C . GLN A 1 126 ? 7 7.199 -10.789 1 96.75 126 GLN A C 1
ATOM 1019 O O . GLN A 1 126 ? 6.871 6.125 -11.383 1 96.75 126 GLN A O 1
ATOM 1024 N N . SER A 1 127 ? 7.977 8.008 -10.938 1 97.81 127 SER A N 1
ATOM 1025 C CA . SER A 1 127 ? 9.094 7.609 -11.789 1 97.81 127 SER A CA 1
ATOM 1026 C C . SER A 1 127 ? 9.797 6.371 -11.242 1 97.81 127 SER A C 1
ATOM 1028 O O . SER A 1 127 ? 10.125 5.453 -11.992 1 97.81 127 SER A O 1
ATOM 1030 N N . ALA A 1 128 ? 10.016 6.336 -9.961 1 98.25 128 ALA A N 1
ATOM 1031 C CA . ALA A 1 128 ? 10.609 5.172 -9.305 1 98.25 128 ALA A CA 1
ATOM 1032 C C . ALA A 1 128 ? 9.727 3.939 -9.477 1 98.25 128 ALA A C 1
ATOM 1034 O O . ALA A 1 128 ? 10.219 2.85 -9.773 1 98.25 128 ALA A O 1
ATOM 1035 N N . ASP A 1 129 ? 8.438 4.113 -9.312 1 97.94 129 ASP A N 1
ATOM 1036 C CA . ASP A 1 129 ? 7.5 3.014 -9.492 1 97.94 129 ASP A CA 1
ATOM 1037 C C . ASP A 1 129 ? 7.625 2.41 -10.891 1 97.94 129 ASP A C 1
ATOM 1039 O O . ASP A 1 129 ? 7.688 1.188 -11.039 1 97.94 129 ASP A O 1
ATOM 1043 N N . LEU A 1 130 ? 7.68 3.279 -11.859 1 97.31 130 LEU A N 1
ATOM 1044 C CA . LEU A 1 130 ? 7.766 2.824 -13.242 1 97.31 130 LEU A CA 1
ATOM 1045 C C . LEU A 1 130 ? 9.07 2.064 -13.484 1 97.31 130 LEU A C 1
ATOM 1047 O O . LEU A 1 130 ? 9.062 1.013 -14.125 1 97.31 130 LEU A O 1
ATOM 1051 N N . GLN A 1 131 ? 10.125 2.572 -12.977 1 98.5 131 GLN A N 1
ATOM 1052 C CA . GLN A 1 131 ? 11.43 1.934 -13.156 1 98.5 131 GLN A CA 1
ATOM 1053 C C . GLN A 1 131 ? 11.469 0.567 -12.477 1 98.5 131 GLN A C 1
ATOM 1055 O O . GLN A 1 131 ? 11.977 -0.4 -13.047 1 98.5 131 GLN A O 1
ATOM 1060 N N . ARG A 1 132 ? 10.977 0.512 -11.328 1 98.62 132 ARG A N 1
ATOM 1061 C CA . ARG A 1 132 ? 10.977 -0.729 -10.555 1 98.62 132 ARG A CA 1
ATOM 1062 C C . ARG A 1 132 ? 10.062 -1.77 -11.203 1 98.62 132 ARG A C 1
ATOM 1064 O O . ARG A 1 132 ? 10.445 -2.936 -11.336 1 98.62 132 ARG A O 1
ATOM 1071 N N . LEU A 1 133 ? 8.906 -1.358 -11.648 1 98.06 133 LEU A N 1
ATOM 1072 C CA . LEU A 1 133 ? 7.984 -2.256 -12.336 1 98.06 133 LEU A CA 1
ATOM 1073 C C . LEU A 1 133 ? 8.594 -2.76 -13.641 1 98.06 133 LEU A C 1
ATOM 1075 O O . LEU A 1 133 ? 8.477 -3.941 -13.969 1 98.06 133 LEU A O 1
ATOM 1079 N N . ASP A 1 134 ? 9.227 -1.876 -14.32 1 98.56 134 ASP A N 1
ATOM 1080 C CA . ASP A 1 134 ? 9.891 -2.26 -15.562 1 98.56 134 ASP A CA 1
ATOM 1081 C C . ASP A 1 134 ? 10.984 -3.295 -15.305 1 98.56 134 ASP A C 1
ATOM 1083 O O . ASP A 1 134 ? 11.102 -4.277 -16.031 1 98.56 134 ASP A O 1
ATOM 1087 N N . ALA A 1 135 ? 11.758 -3.084 -14.297 1 98.81 135 ALA A N 1
ATOM 1088 C CA . ALA A 1 135 ? 12.836 -4.012 -13.953 1 98.81 135 ALA A CA 1
ATOM 1089 C C . ALA A 1 135 ? 12.281 -5.395 -13.625 1 98.81 135 ALA A C 1
ATOM 1091 O O . ALA A 1 135 ? 12.812 -6.41 -14.086 1 98.81 135 ALA A O 1
ATOM 1092 N N . LEU A 1 136 ? 11.258 -5.441 -12.875 1 98.75 136 LEU A N 1
ATOM 1093 C CA . LEU A 1 136 ? 10.633 -6.711 -12.516 1 98.75 136 LEU A CA 1
ATOM 1094 C C . LEU A 1 136 ? 10.039 -7.387 -13.75 1 98.75 136 LEU A C 1
ATOM 1096 O O . LEU A 1 136 ? 10.141 -8.602 -13.906 1 98.75 136 LEU A O 1
ATOM 1100 N N . THR A 1 137 ? 9.375 -6.582 -14.602 1 98.75 137 THR A N 1
ATOM 1101 C CA . THR A 1 137 ? 8.812 -7.117 -15.836 1 98.75 137 THR A CA 1
ATOM 1102 C C . THR A 1 137 ? 9.906 -7.734 -16.703 1 98.75 137 THR A C 1
ATOM 1104 O O . THR A 1 137 ? 9.758 -8.859 -17.188 1 98.75 137 THR A O 1
ATOM 1107 N N . ARG A 1 138 ? 10.984 -7.035 -16.844 1 98.62 138 ARG A N 1
ATOM 1108 C CA . ARG A 1 138 ? 12.102 -7.512 -17.656 1 98.62 138 ARG A CA 1
ATOM 1109 C C . ARG A 1 138 ? 12.695 -8.789 -17.062 1 98.62 138 ARG A C 1
ATOM 1111 O O . ARG A 1 138 ? 13.164 -9.656 -17.797 1 98.62 138 ARG A O 1
ATOM 1118 N N . MET A 1 139 ? 12.734 -8.875 -15.789 1 98.62 139 MET A N 1
ATOM 1119 C CA . MET A 1 139 ? 13.195 -10.094 -15.133 1 98.62 139 MET A CA 1
ATOM 1120 C C . MET A 1 139 ? 12.391 -11.305 -15.594 1 98.62 139 MET A C 1
ATOM 1122 O O . MET A 1 139 ? 12.953 -12.336 -15.953 1 98.62 139 MET A O 1
ATOM 1126 N N . PHE A 1 140 ? 11.109 -11.188 -15.648 1 98.56 140 PHE A N 1
ATOM 1127 C CA . PHE A 1 140 ? 10.25 -12.289 -16.078 1 98.56 140 PHE A CA 1
ATOM 1128 C C . PHE A 1 140 ? 10.453 -12.578 -17.562 1 98.56 140 PHE A C 1
ATOM 1130 O O . PHE A 1 140 ? 10.469 -13.742 -17.969 1 98.56 140 PHE A O 1
ATOM 1137 N N . LEU A 1 141 ? 10.578 -11.5 -18.344 1 98.5 141 LEU A N 1
ATOM 1138 C CA . LEU A 1 141 ? 10.797 -11.688 -19.766 1 98.5 141 LEU A CA 1
ATOM 1139 C C . LEU A 1 141 ? 12.07 -12.477 -20.031 1 98.5 141 LEU A C 1
ATOM 1141 O O . LEU A 1 141 ? 12.102 -13.352 -20.906 1 98.5 141 LEU A O 1
ATOM 1145 N N . ARG A 1 142 ? 13.078 -12.266 -19.297 1 97.81 142 ARG A N 1
ATOM 1146 C CA . ARG A 1 142 ? 14.352 -12.961 -19.438 1 97.81 142 ARG A CA 1
ATOM 1147 C C . ARG A 1 142 ? 14.188 -14.453 -19.203 1 97.81 142 ARG A C 1
ATOM 1149 O O . ARG A 1 142 ? 14.938 -15.266 -19.75 1 97.81 142 ARG A O 1
ATOM 1156 N N . PHE A 1 143 ? 13.234 -14.805 -18.469 1 97.94 143 PHE A N 1
ATOM 1157 C CA . PHE A 1 143 ? 13.047 -16.203 -18.141 1 97.94 143 PHE A CA 1
ATOM 1158 C C . PHE A 1 143 ? 11.883 -16.797 -18.938 1 97.94 143 PHE A C 1
ATOM 1160 O O . PHE A 1 143 ? 11.305 -17.812 -18.531 1 97.94 143 PHE A O 1
ATOM 1167 N N . GLY A 1 144 ? 11.406 -16.078 -19.953 1 97.12 144 GLY A N 1
ATOM 1168 C CA . GLY A 1 144 ? 10.578 -16.688 -20.984 1 97.12 144 GLY A CA 1
ATOM 1169 C C . GLY A 1 144 ? 9.102 -16.406 -20.797 1 97.12 144 GLY A C 1
ATOM 1170 O O . GLY A 1 144 ? 8.266 -16.938 -21.531 1 97.12 144 GLY A O 1
ATOM 1171 N N . HIS A 1 145 ? 8.719 -15.602 -19.875 1 96.38 145 HIS A N 1
ATOM 1172 C CA . HIS A 1 145 ? 7.312 -15.227 -19.75 1 96.38 145 HIS A CA 1
ATOM 1173 C C . HIS A 1 145 ? 6.898 -14.273 -20.859 1 96.38 145 HIS A C 1
ATOM 1175 O O . HIS A 1 145 ? 7.707 -13.469 -21.328 1 96.38 145 HIS A O 1
ATOM 1181 N N . ASP A 1 146 ? 5.625 -14.422 -21.266 1 96.38 146 ASP A N 1
ATOM 1182 C CA . ASP A 1 146 ? 5.148 -13.445 -22.234 1 96.38 146 ASP A CA 1
ATOM 1183 C C . ASP A 1 146 ? 4.871 -12.102 -21.578 1 96.38 146 ASP A C 1
ATOM 1185 O O . ASP A 1 146 ? 4.84 -12 -20.344 1 96.38 146 ASP A O 1
ATOM 1189 N N . GLU A 1 147 ? 4.656 -11.102 -22.344 1 96.44 147 GLU A N 1
ATOM 1190 C CA . GLU A 1 147 ? 4.559 -9.719 -21.875 1 96.44 147 GLU A CA 1
ATOM 1191 C C . GLU A 1 147 ? 3.377 -9.547 -20.922 1 96.44 147 GLU A C 1
ATOM 1193 O O . GLU A 1 147 ? 3.5 -8.883 -19.891 1 96.44 147 GLU A O 1
ATOM 1198 N N . ALA A 1 148 ? 2.273 -10.117 -21.266 1 94.25 148 ALA A N 1
ATOM 1199 C CA . ALA A 1 148 ? 1.07 -9.945 -20.453 1 94.25 148 ALA A CA 1
ATOM 1200 C C . ALA A 1 148 ? 1.248 -10.57 -19.062 1 94.25 148 ALA A C 1
ATOM 1202 O O . ALA A 1 148 ? 0.94 -9.945 -18.047 1 94.25 148 ALA A O 1
ATOM 1203 N N . ARG A 1 149 ? 1.755 -11.727 -19.016 1 95.31 149 ARG A N 1
ATOM 1204 C CA . ARG A 1 149 ? 1.986 -12.43 -17.766 1 95.31 149 ARG A CA 1
ATOM 1205 C C . ARG A 1 149 ? 3.072 -11.742 -16.938 1 95.31 149 ARG A C 1
ATOM 1207 O O . ARG A 1 149 ? 2.955 -11.625 -15.727 1 95.31 149 ARG A O 1
ATOM 1214 N N . ALA A 1 150 ? 4.113 -11.32 -17.641 1 97.88 150 ALA A N 1
ATOM 1215 C CA . ALA A 1 150 ? 5.199 -10.617 -16.953 1 97.88 150 ALA A CA 1
ATOM 1216 C C . ALA A 1 150 ? 4.691 -9.344 -16.281 1 97.88 150 ALA A C 1
ATOM 1218 O O . ALA A 1 150 ? 5.082 -9.039 -15.156 1 97.88 150 ALA A O 1
ATOM 1219 N N . ASP A 1 151 ? 3.826 -8.664 -16.938 1 97.44 151 ASP A N 1
ATOM 1220 C CA . ASP A 1 151 ? 3.262 -7.426 -16.422 1 97.44 151 ASP A CA 1
ATOM 1221 C C . ASP A 1 151 ? 2.492 -7.672 -15.125 1 97.44 151 ASP A C 1
ATOM 1223 O O . ASP A 1 151 ? 2.752 -7.023 -14.109 1 97.44 151 ASP A O 1
ATOM 1227 N N . VAL A 1 152 ? 1.624 -8.641 -15.125 1 97.75 152 VAL A N 1
ATOM 1228 C CA . VAL A 1 152 ? 0.75 -8.875 -13.984 1 97.75 152 VAL A CA 1
ATOM 1229 C C . VAL A 1 152 ? 1.565 -9.43 -12.812 1 97.75 152 VAL A C 1
ATOM 1231 O O . VAL A 1 152 ? 1.349 -9.047 -11.664 1 97.75 152 VAL A O 1
ATOM 1234 N N . ARG A 1 153 ? 2.521 -10.273 -13.117 1 98.44 153 ARG A N 1
ATOM 1235 C CA . ARG A 1 153 ? 3.344 -10.836 -12.047 1 98.44 153 ARG A CA 1
ATOM 1236 C C . ARG A 1 153 ? 4.25 -9.773 -11.438 1 98.44 153 ARG A C 1
ATOM 1238 O O . ARG A 1 153 ? 4.398 -9.703 -10.211 1 98.44 153 ARG A O 1
ATOM 1245 N N . ALA A 1 154 ? 4.805 -8.93 -12.297 1 98.62 154 ALA A N 1
ATOM 1246 C CA . ALA A 1 154 ? 5.613 -7.82 -11.797 1 98.62 154 ALA A CA 1
ATOM 1247 C C . ALA A 1 154 ? 4.789 -6.902 -10.906 1 98.62 154 ALA A C 1
ATOM 1249 O O . ALA A 1 154 ? 5.242 -6.504 -9.828 1 98.62 154 ALA A O 1
ATOM 1250 N N . ARG A 1 155 ? 3.607 -6.613 -11.344 1 97.81 155 ARG A N 1
ATOM 1251 C CA . ARG A 1 155 ? 2.717 -5.758 -10.57 1 97.81 155 ARG A CA 1
ATOM 1252 C C . ARG A 1 155 ? 2.35 -6.41 -9.242 1 97.81 155 ARG A C 1
ATOM 1254 O O . ARG A 1 155 ? 2.309 -5.746 -8.203 1 97.81 155 ARG A O 1
ATOM 1261 N N . THR A 1 156 ? 2.098 -7.68 -9.266 1 98.38 156 THR A N 1
ATOM 1262 C CA . THR A 1 156 ? 1.762 -8.391 -8.039 1 98.38 156 THR A CA 1
ATOM 1263 C C . THR A 1 156 ? 2.887 -8.258 -7.012 1 98.38 156 THR A C 1
ATOM 1265 O O . THR A 1 156 ? 2.65 -7.883 -5.863 1 98.38 156 THR A O 1
ATOM 1268 N N . ILE A 1 157 ? 4.098 -8.492 -7.434 1 98.62 157 ILE A N 1
ATOM 1269 C CA . ILE A 1 157 ? 5.266 -8.414 -6.566 1 98.62 157 ILE A CA 1
ATOM 1270 C C . ILE A 1 157 ? 5.383 -7.012 -5.977 1 98.62 157 ILE A C 1
ATOM 1272 O O . ILE A 1 157 ? 5.512 -6.852 -4.758 1 98.62 157 ILE A O 1
ATOM 1276 N N . TYR A 1 158 ? 5.316 -6.109 -6.875 1 98.44 158 TYR A N 1
ATOM 1277 C CA . TYR A 1 158 ? 5.559 -4.727 -6.48 1 98.44 158 TYR A CA 1
ATOM 1278 C C . TYR A 1 158 ? 4.461 -4.223 -5.551 1 98.44 158 TYR A C 1
ATOM 1280 O O . TYR A 1 158 ? 4.742 -3.598 -4.527 1 98.44 158 TYR A O 1
ATOM 1288 N N . LEU A 1 159 ? 3.256 -4.52 -5.859 1 97.69 159 LEU A N 1
ATOM 1289 C CA . LEU A 1 159 ? 2.117 -4.047 -5.082 1 97.69 159 LEU A CA 1
ATOM 1290 C C . LEU A 1 159 ? 2.082 -4.711 -3.711 1 97.69 159 LEU A C 1
ATOM 1292 O O . LEU A 1 159 ? 1.743 -4.07 -2.713 1 97.69 159 LEU A O 1
ATOM 1296 N N . VAL A 1 160 ? 2.436 -5.949 -3.59 1 97.75 160 VAL A N 1
ATOM 1297 C CA . VAL A 1 160 ? 2.531 -6.617 -2.297 1 97.75 160 VAL A CA 1
ATOM 1298 C C . VAL A 1 160 ? 3.541 -5.887 -1.412 1 97.75 160 VAL A C 1
ATOM 1300 O O . VAL A 1 160 ? 3.264 -5.609 -0.242 1 97.75 160 VAL A O 1
ATOM 1303 N N . GLN A 1 161 ? 4.652 -5.578 -1.996 1 96.5 161 GLN A N 1
ATOM 1304 C CA . GLN A 1 161 ? 5.676 -4.883 -1.219 1 96.5 161 GLN A CA 1
ATOM 1305 C C . GLN A 1 161 ? 5.184 -3.512 -0.761 1 96.5 161 GLN A C 1
ATOM 1307 O O . GLN A 1 161 ? 5.371 -3.135 0.397 1 96.5 161 GLN A O 1
ATOM 1312 N N . ILE A 1 162 ? 4.574 -2.762 -1.669 1 96.94 162 ILE A N 1
ATOM 1313 C CA . ILE A 1 162 ? 4.02 -1.457 -1.319 1 96.94 162 ILE A CA 1
ATOM 1314 C C . ILE A 1 162 ? 2.959 -1.621 -0.234 1 96.94 162 ILE A C 1
ATOM 1316 O O . ILE A 1 162 ? 2.863 -0.796 0.679 1 96.94 162 ILE A O 1
ATOM 1320 N N . GLY A 1 163 ? 2.146 -2.658 -0.353 1 96.88 163 GLY A N 1
ATOM 1321 C CA . GLY A 1 163 ? 1.171 -2.951 0.685 1 96.88 163 GLY A CA 1
ATOM 1322 C C . GLY A 1 163 ? 1.796 -3.158 2.051 1 96.88 163 GLY A C 1
ATOM 1323 O O . GLY A 1 163 ? 1.339 -2.584 3.043 1 96.88 163 GLY A O 1
ATOM 1324 N N . TYR A 1 164 ? 2.873 -3.969 2.131 1 95.06 164 TYR A N 1
ATOM 1325 C CA . TYR A 1 164 ? 3.584 -4.207 3.381 1 95.06 164 TYR A CA 1
ATOM 1326 C C . TYR A 1 164 ? 4.098 -2.902 3.975 1 95.06 164 TYR A C 1
ATOM 1328 O O . TYR A 1 164 ? 3.973 -2.668 5.18 1 95.06 164 TYR A O 1
ATOM 1336 N N . ILE A 1 165 ? 4.605 -2.072 3.105 1 94.81 165 ILE A N 1
ATOM 1337 C CA . ILE A 1 165 ? 5.188 -0.805 3.535 1 94.81 165 ILE A CA 1
ATOM 1338 C C . ILE A 1 165 ? 4.086 0.119 4.051 1 94.81 165 ILE A C 1
ATOM 1340 O O . ILE A 1 165 ? 4.219 0.715 5.121 1 94.81 165 ILE A O 1
ATOM 1344 N N . SER A 1 166 ? 3.02 0.174 3.336 1 93.06 166 SER A N 1
ATOM 1345 C CA . SER A 1 166 ? 1.913 1.064 3.672 1 93.06 166 SER A CA 1
ATOM 1346 C C . SER A 1 166 ? 1.239 0.644 4.973 1 93.06 166 SER A C 1
ATOM 1348 O O . SER A 1 166 ? 0.77 1.489 5.738 1 93.06 166 SER A O 1
ATOM 1350 N N . MET A 1 167 ? 1.201 -0.622 5.246 1 93 167 MET A N 1
ATOM 1351 C CA . MET A 1 167 ? 0.564 -1.128 6.457 1 93 167 MET A CA 1
ATOM 1352 C C . MET A 1 167 ? 1.512 -1.036 7.648 1 93 167 MET A C 1
ATOM 1354 O O . MET A 1 167 ? 1.113 -1.297 8.789 1 93 167 MET A O 1
ATOM 1358 N N . GLN A 1 168 ? 2.74 -0.646 7.391 1 86.44 168 GLN A N 1
ATOM 1359 C CA . GLN A 1 168 ? 3.762 -0.585 8.43 1 86.44 168 GLN A CA 1
ATOM 1360 C C . GLN A 1 168 ? 3.787 -1.87 9.25 1 86.44 168 GLN A C 1
ATOM 1362 O O . GLN A 1 168 ? 3.812 -1.824 10.484 1 86.44 168 GLN A O 1
ATOM 1367 N N . THR A 1 169 ? 3.682 -2.91 8.547 1 81.38 169 THR A N 1
ATOM 1368 C CA . THR A 1 169 ? 3.646 -4.215 9.195 1 81.38 169 THR A CA 1
ATOM 1369 C C . THR A 1 169 ? 4.977 -4.516 9.883 1 81.38 169 THR A C 1
ATOM 1371 O O . THR A 1 169 ? 6.043 -4.305 9.297 1 81.38 169 THR A O 1
ATOM 1374 N N . LYS A 1 170 ? 4.848 -4.852 11.109 1 79.5 170 LYS A N 1
ATOM 1375 C CA . LYS A 1 170 ? 6.008 -5.332 11.859 1 79.5 170 LYS A CA 1
ATOM 1376 C C . LYS A 1 170 ? 5.902 -6.828 12.133 1 79.5 170 LYS A C 1
ATOM 1378 O O . LYS A 1 170 ? 5.039 -7.266 12.898 1 79.5 170 LYS A O 1
ATOM 1383 N N . GLU A 1 171 ? 6.617 -7.547 11.398 1 83.38 171 GLU A N 1
ATOM 1384 C CA . GLU A 1 171 ? 6.645 -9 11.547 1 83.38 171 GLU A CA 1
ATOM 1385 C C . GLU A 1 171 ? 8.047 -9.492 11.883 1 83.38 171 GLU A C 1
ATOM 1387 O O . GLU A 1 171 ? 9.039 -8.969 11.359 1 83.38 171 GLU A O 1
ATOM 1392 N N . ASP A 1 172 ? 8.023 -10.477 12.711 1 87.44 172 ASP A N 1
ATOM 1393 C CA . ASP A 1 172 ? 9.297 -11.133 12.977 1 87.44 172 ASP A CA 1
ATOM 1394 C C . ASP A 1 172 ? 9.883 -11.75 11.703 1 87.44 172 ASP A C 1
ATOM 1396 O O . ASP A 1 172 ? 9.148 -12.312 10.891 1 87.44 172 ASP A O 1
ATOM 1400 N N . VAL A 1 173 ? 11.141 -11.648 11.633 1 84.69 173 VAL A N 1
ATOM 1401 C CA . VAL A 1 173 ? 11.828 -12.164 10.453 1 84.69 173 VAL A CA 1
ATOM 1402 C C . VAL A 1 173 ? 11.523 -13.656 10.289 1 84.69 173 VAL A C 1
ATOM 1404 O O . VAL A 1 173 ? 11.359 -14.141 9.164 1 84.69 173 VAL A O 1
ATOM 1407 N N . SER A 1 174 ? 11.477 -14.375 11.367 1 87.75 174 SER A N 1
ATOM 1408 C CA . SER A 1 174 ? 11.227 -15.812 11.305 1 87.75 174 SER A CA 1
ATOM 1409 C C . SER A 1 174 ? 9.867 -16.109 10.695 1 87.75 174 SER A C 1
ATOM 1411 O O . SER A 1 174 ? 9.719 -17.078 9.938 1 87.75 174 SER A O 1
ATOM 1413 N N . VAL A 1 175 ? 8.883 -15.336 11.016 1 88.69 175 VAL A N 1
ATOM 1414 C CA . VAL A 1 175 ? 7.543 -15.5 10.477 1 88.69 175 VAL A CA 1
ATOM 1415 C C . VAL A 1 175 ? 7.547 -15.188 8.977 1 88.69 175 VAL A C 1
ATOM 1417 O O . VAL A 1 175 ? 6.98 -15.938 8.18 1 88.69 175 VAL A O 1
ATOM 1420 N N . ARG A 1 176 ? 8.273 -14.203 8.602 1 88.5 176 ARG A N 1
ATOM 1421 C CA . ARG A 1 176 ? 8.367 -13.805 7.203 1 88.5 176 ARG A CA 1
ATOM 1422 C C . ARG A 1 176 ? 9.094 -14.867 6.379 1 88.5 176 ARG A C 1
ATOM 1424 O O . ARG A 1 176 ? 8.664 -15.195 5.27 1 88.5 176 ARG A O 1
ATOM 1431 N N . MET A 1 177 ? 10.109 -15.383 6.984 1 89.69 177 MET A N 1
ATOM 1432 C CA . MET A 1 177 ? 10.93 -16.375 6.293 1 89.69 177 MET A CA 1
ATOM 1433 C C . MET A 1 177 ? 10.109 -17.609 5.961 1 89.69 177 MET A C 1
ATOM 1435 O O . MET A 1 177 ? 10.281 -18.203 4.895 1 89.69 177 MET A O 1
ATOM 1439 N N . LYS A 1 178 ? 9.258 -17.922 6.809 1 91.69 178 LYS A N 1
ATOM 1440 C CA . LYS A 1 178 ? 8.453 -19.125 6.629 1 91.69 178 LYS A CA 1
ATOM 1441 C C . LYS A 1 178 ? 7.492 -18.984 5.453 1 91.69 178 LYS A C 1
ATOM 1443 O O . LYS A 1 178 ? 7.09 -19.969 4.844 1 91.69 178 LYS A O 1
ATOM 1448 N N . ARG A 1 179 ? 7.191 -17.781 5.094 1 95.06 179 ARG A N 1
ATOM 1449 C CA . ARG A 1 179 ? 6.211 -17.531 4.039 1 95.06 179 ARG A CA 1
ATOM 1450 C C . ARG A 1 179 ? 6.891 -17.422 2.678 1 95.06 179 ARG A C 1
ATOM 1452 O O . ARG A 1 179 ? 6.227 -17.469 1.642 1 95.06 179 ARG A O 1
ATOM 1459 N N . ILE A 1 180 ? 8.203 -17.281 2.639 1 95.12 180 ILE A N 1
ATOM 1460 C CA . ILE A 1 180 ? 8.938 -16.875 1.441 1 95.12 180 ILE A CA 1
ATOM 1461 C C . ILE A 1 180 ? 8.766 -17.938 0.354 1 95.12 180 ILE A C 1
ATOM 1463 O O . ILE A 1 180 ? 8.492 -17.609 -0.802 1 95.12 180 ILE A O 1
ATOM 1467 N N . PRO A 1 181 ? 8.859 -19.234 0.696 1 96.19 181 PRO A N 1
ATOM 1468 C CA . PRO A 1 181 ? 8.695 -20.219 -0.379 1 96.19 181 PRO A CA 1
ATOM 1469 C C . PRO A 1 181 ? 7.336 -20.125 -1.062 1 96.19 181 PRO A C 1
ATOM 1471 O O . PRO A 1 181 ? 7.246 -20.234 -2.287 1 96.19 181 PRO A O 1
ATOM 1474 N N . GLU A 1 182 ? 6.316 -19.906 -0.278 1 96.5 182 GLU A N 1
ATOM 1475 C CA . GLU A 1 182 ? 4.977 -19.797 -0.84 1 96.5 182 GLU A CA 1
ATOM 1476 C C . GLU A 1 182 ? 4.816 -18.516 -1.653 1 96.5 182 GLU A C 1
ATOM 1478 O O . GLU A 1 182 ? 4.191 -18.516 -2.717 1 96.5 182 GLU A O 1
ATOM 1483 N N . TYR A 1 183 ? 5.379 -17.391 -1.215 1 97.62 183 TYR A N 1
ATOM 1484 C CA . TYR A 1 183 ? 5.363 -16.156 -1.978 1 97.62 183 TYR A CA 1
ATOM 1485 C C . TYR A 1 183 ? 6.051 -16.328 -3.326 1 97.62 183 TYR A C 1
ATOM 1487 O O . TYR A 1 183 ? 5.547 -15.867 -4.352 1 97.62 183 TYR A O 1
ATOM 1495 N N . VAL A 1 184 ? 7.203 -17.031 -3.264 1 98 184 VAL A N 1
ATOM 1496 C CA . VAL A 1 184 ? 7.934 -17.25 -4.508 1 98 184 VAL A CA 1
ATOM 1497 C C . VAL A 1 184 ? 7.062 -18.047 -5.48 1 98 184 VAL A C 1
ATOM 1499 O O . VAL A 1 184 ? 6.973 -17.703 -6.66 1 98 184 VAL A O 1
ATOM 1502 N N . GLU A 1 185 ? 6.434 -19.031 -4.984 1 97.44 185 GLU A N 1
ATOM 1503 C CA . GLU A 1 185 ? 5.562 -19.844 -5.828 1 97.44 185 GLU A CA 1
ATOM 1504 C C . GLU A 1 185 ? 4.41 -19.016 -6.391 1 97.44 185 GLU A C 1
ATOM 1506 O O . GLU A 1 185 ? 4.086 -19.109 -7.574 1 97.44 185 GLU A O 1
ATOM 1511 N N . ILE A 1 186 ? 3.811 -18.203 -5.594 1 97.62 186 ILE A N 1
ATOM 1512 C CA . ILE A 1 186 ? 2.684 -17.375 -6.012 1 97.62 186 ILE A CA 1
ATOM 1513 C C . ILE A 1 186 ? 3.146 -16.375 -7.062 1 97.62 186 ILE A C 1
ATOM 1515 O O . ILE A 1 186 ? 2.51 -16.219 -8.109 1 97.62 186 ILE A O 1
ATOM 1519 N N . PHE A 1 187 ? 4.266 -15.742 -6.832 1 98.31 187 PHE A N 1
ATOM 1520 C CA . PHE A 1 187 ? 4.758 -14.672 -7.691 1 98.31 187 PHE A CA 1
ATOM 1521 C C . PHE A 1 187 ? 5.223 -15.227 -9.031 1 98.31 187 PHE A C 1
ATOM 1523 O O . PHE A 1 187 ? 4.996 -14.609 -10.078 1 98.31 187 PHE A O 1
ATOM 1530 N N . THR A 1 188 ? 5.84 -16.453 -8.992 1 97.75 188 THR A N 1
ATOM 1531 C CA . THR A 1 188 ? 6.559 -16.875 -10.188 1 97.75 188 THR A CA 1
ATOM 1532 C C . THR A 1 188 ? 5.844 -18.047 -10.859 1 97.75 188 THR A C 1
ATOM 1534 O O . THR A 1 188 ? 6.109 -18.359 -12.016 1 97.75 188 THR A O 1
ATOM 1537 N N . GLY A 1 189 ? 5.012 -18.734 -10.102 1 95.31 189 GLY A N 1
ATOM 1538 C CA . GLY A 1 189 ? 4.391 -19.953 -10.594 1 95.31 189 GLY A CA 1
ATOM 1539 C C . GLY A 1 189 ? 5.281 -21.172 -10.461 1 95.31 189 GLY A C 1
ATOM 1540 O O . GLY A 1 189 ? 4.898 -22.266 -10.867 1 95.31 189 GLY A O 1
ATOM 1541 N N . GLN A 1 190 ? 6.484 -21 -9.828 1 95.44 190 GLN A N 1
ATOM 1542 C CA . GLN A 1 190 ? 7.43 -22.094 -9.656 1 95.44 190 GLN A CA 1
ATOM 1543 C C . GLN A 1 190 ? 7.809 -22.266 -8.188 1 95.44 190 GLN A C 1
ATOM 1545 O O . GLN A 1 190 ? 8.117 -21.297 -7.5 1 95.44 190 GLN A O 1
ATOM 1550 N N . VAL A 1 191 ? 7.777 -23.531 -7.738 1 95.56 191 VAL A N 1
ATOM 1551 C CA . VAL A 1 191 ? 8.227 -23.844 -6.387 1 95.56 191 VAL A CA 1
ATOM 1552 C C . VAL A 1 191 ? 9.75 -23.766 -6.312 1 95.56 191 VAL A C 1
ATOM 1554 O O . VAL A 1 191 ? 10.453 -24.406 -7.105 1 95.56 191 VAL A O 1
ATOM 1557 N N . PRO A 1 192 ? 10.234 -22.984 -5.414 1 97.25 192 PRO A N 1
ATOM 1558 C CA . PRO A 1 192 ? 11.695 -22.938 -5.309 1 97.25 192 PRO A CA 1
ATOM 1559 C C . PRO A 1 192 ? 12.297 -24.266 -4.867 1 97.25 192 PRO A C 1
ATOM 1561 O O . PRO A 1 192 ? 11.719 -24.969 -4.035 1 97.25 192 PRO A O 1
ATOM 1564 N N . GLU A 1 193 ? 13.438 -24.594 -5.453 1 96.81 193 GLU A N 1
ATOM 1565 C CA . GLU A 1 193 ? 14.156 -25.797 -5.039 1 96.81 193 GLU A CA 1
ATOM 1566 C C . GLU A 1 193 ? 14.797 -25.609 -3.666 1 96.81 193 GLU A C 1
ATOM 1568 O O . GLU A 1 193 ? 15.141 -24.484 -3.285 1 96.81 193 GLU A O 1
ATOM 1573 N N . GLN A 1 194 ? 15 -26.719 -3.002 1 95.62 194 GLN A N 1
ATOM 1574 C CA . GLN A 1 194 ? 15.57 -26.656 -1.66 1 95.62 194 GLN A CA 1
ATOM 1575 C C . GLN A 1 194 ? 16.953 -26.016 -1.675 1 95.62 194 GLN A C 1
ATOM 1577 O O . GLN A 1 194 ? 17.297 -25.25 -0.769 1 95.62 194 GLN A O 1
ATOM 1582 N N . ARG A 1 195 ? 17.703 -26.297 -2.678 1 94.94 195 ARG A N 1
ATOM 1583 C CA . ARG A 1 195 ? 19.047 -25.734 -2.764 1 94.94 195 ARG A CA 1
ATOM 1584 C C . ARG A 1 195 ? 19 -24.219 -2.902 1 94.94 195 ARG A C 1
ATOM 1586 O O . ARG A 1 195 ? 19.859 -23.5 -2.395 1 94.94 195 ARG A O 1
ATOM 1593 N N . GLU A 1 196 ? 18.031 -23.672 -3.607 1 95.81 196 GLU A N 1
ATOM 1594 C CA . GLU A 1 196 ? 17.859 -22.234 -3.76 1 95.81 196 GLU A CA 1
ATOM 1595 C C . GLU A 1 196 ? 17.469 -21.578 -2.434 1 95.81 196 GLU A C 1
ATOM 1597 O O . GLU A 1 196 ? 18 -20.531 -2.074 1 95.81 196 GLU A O 1
ATOM 1602 N N . LEU A 1 197 ? 16.594 -22.266 -1.695 1 95.44 197 LEU A N 1
ATOM 1603 C CA . LEU A 1 197 ? 16.172 -21.781 -0.386 1 95.44 197 LEU A CA 1
ATOM 1604 C C . LEU A 1 197 ? 17.344 -21.812 0.602 1 95.44 197 LEU A C 1
ATOM 1606 O O . LEU A 1 197 ? 17.516 -20.875 1.385 1 95.44 197 LEU A O 1
ATOM 1610 N N . ASP A 1 198 ? 18.094 -22.891 0.526 1 94.19 198 ASP A N 1
ATOM 1611 C CA . ASP A 1 198 ? 19.234 -23.016 1.425 1 94.19 198 ASP A CA 1
ATOM 1612 C C . ASP A 1 198 ? 20.234 -21.875 1.216 1 94.19 198 ASP A C 1
ATOM 1614 O O . ASP A 1 198 ? 20.734 -21.297 2.182 1 94.19 198 ASP A O 1
ATOM 1618 N N . ARG A 1 199 ? 20.516 -21.531 0.012 1 93.44 199 ARG A N 1
ATOM 1619 C CA . ARG A 1 199 ? 21.422 -20.422 -0.292 1 93.44 199 ARG A CA 1
ATOM 1620 C C . ARG A 1 199 ? 20.844 -19.109 0.21 1 93.44 199 ARG A C 1
ATOM 1622 O O . ARG A 1 199 ? 21.578 -18.297 0.783 1 93.44 199 ARG A O 1
ATOM 1629 N N . PHE A 1 200 ? 19.625 -18.953 -0.04 1 94.69 200 PHE A N 1
ATOM 1630 C CA . PHE A 1 200 ? 18.953 -17.734 0.382 1 94.69 200 PHE A CA 1
ATOM 1631 C C . PHE A 1 200 ? 18.969 -17.609 1.9 1 94.69 200 PHE A C 1
ATOM 1633 O O . PHE A 1 200 ? 19.312 -16.547 2.434 1 94.69 200 PHE A O 1
ATOM 1640 N N . PHE A 1 201 ? 18.578 -18.641 2.607 1 91.62 201 PHE A N 1
ATOM 1641 C CA . PHE A 1 201 ? 18.531 -18.625 4.066 1 91.62 201 PHE A CA 1
ATOM 1642 C C . PHE A 1 201 ? 19.922 -18.406 4.652 1 91.62 201 PHE A C 1
ATOM 1644 O O . PHE A 1 201 ? 20.078 -17.703 5.648 1 91.62 201 PHE A O 1
ATOM 1651 N N . ALA A 1 202 ? 20.922 -18.969 4.035 1 90 202 ALA A N 1
ATOM 1652 C CA . ALA A 1 202 ? 22.297 -18.828 4.5 1 90 202 ALA A CA 1
ATOM 1653 C C . ALA A 1 202 ? 22.75 -17.375 4.461 1 90 202 ALA A C 1
ATOM 1655 O O . ALA A 1 202 ? 23.406 -16.891 5.387 1 90 202 ALA A O 1
ATOM 1656 N N . ARG A 1 203 ? 22.359 -16.656 3.439 1 88.75 203 ARG A N 1
ATOM 1657 C CA . ARG A 1 203 ? 22.844 -15.289 3.305 1 88.75 203 ARG A CA 1
ATOM 1658 C C . ARG A 1 203 ? 22.109 -14.352 4.258 1 88.75 203 ARG A C 1
ATOM 1660 O O . ARG A 1 203 ? 22.547 -13.227 4.496 1 88.75 203 ARG A O 1
ATOM 1667 N N . HIS A 1 204 ? 21.031 -14.82 4.871 1 88.62 204 HIS A N 1
ATOM 1668 C CA . HIS A 1 204 ? 20.297 -14.023 5.844 1 88.62 204 HIS A CA 1
ATOM 1669 C C . HIS A 1 204 ? 20.406 -14.617 7.242 1 88.62 204 HIS A C 1
ATOM 1671 O O . HIS A 1 204 ? 19.625 -14.273 8.133 1 88.62 204 HIS A O 1
ATOM 1677 N N . ALA A 1 205 ? 21.297 -15.555 7.418 1 83.38 205 ALA A N 1
ATOM 1678 C CA . ALA A 1 205 ? 21.609 -16.203 8.688 1 83.38 205 ALA A CA 1
ATOM 1679 C C . ALA A 1 205 ? 20.375 -16.844 9.305 1 83.38 205 ALA A C 1
ATOM 1681 O O . ALA A 1 205 ? 20.156 -16.75 10.508 1 83.38 205 ALA A O 1
ATOM 1682 N N . TYR A 1 206 ? 19.578 -17.328 8.438 1 80.5 206 TYR A N 1
ATOM 1683 C CA . TYR A 1 206 ? 18.375 -18.031 8.875 1 80.5 206 TYR A CA 1
ATOM 1684 C C . TYR A 1 206 ? 18.578 -19.531 8.812 1 80.5 206 TYR A C 1
ATOM 1686 O O . TYR A 1 206 ? 19.078 -20.062 7.816 1 80.5 206 TYR A O 1
ATOM 1694 N N . SER A 1 207 ? 18.469 -20.156 9.945 1 69.75 207 SER A N 1
ATOM 1695 C CA . SER A 1 207 ? 18.609 -21.609 10.008 1 69.75 207 SER A CA 1
ATOM 1696 C C . SER A 1 207 ? 17.25 -22.281 10.234 1 69.75 207 SER A C 1
ATOM 1698 O O . SER A 1 207 ? 16.562 -21.984 11.203 1 69.75 207 SER A O 1
ATOM 1700 N N . GLY A 1 208 ? 16.344 -22.328 9.352 1 56.44 208 GLY A N 1
ATOM 1701 C CA . GLY A 1 208 ? 15.039 -22.969 9.406 1 56.44 208 GLY A CA 1
ATOM 1702 C C . GLY A 1 208 ? 14.891 -23.922 10.57 1 56.44 208 GLY A C 1
ATOM 1703 O O . GLY A 1 208 ? 15.883 -24.406 11.117 1 56.44 208 GLY A O 1
ATOM 1704 N N . MET B 1 1 ? -59.375 26.922 0.266 1 28.47 1 MET B N 1
ATOM 1705 C CA . MET B 1 1 ? -58.281 27.094 1.213 1 28.47 1 MET B CA 1
ATOM 1706 C C . MET B 1 1 ? -57.125 26.141 0.907 1 28.47 1 MET B C 1
ATOM 1708 O O . MET B 1 1 ? -57.281 24.922 1.054 1 28.47 1 MET B O 1
ATOM 1712 N N . GLU B 1 2 ? -56.219 26.281 -0.044 1 31.77 2 GLU B N 1
ATOM 1713 C CA . GLU B 1 2 ? -55.344 25.328 -0.712 1 31.77 2 GLU B CA 1
ATOM 1714 C C . GLU B 1 2 ? -54.312 24.75 0.264 1 31.77 2 GLU B C 1
ATOM 1716 O O . GLU B 1 2 ? -53.625 25.5 0.965 1 31.77 2 GLU B O 1
ATOM 1721 N N . GLN B 1 3 ? -54.531 23.641 0.888 1 32.28 3 GLN B N 1
ATOM 1722 C CA . GLN B 1 3 ? -53.625 22.938 1.792 1 32.28 3 GLN B CA 1
ATOM 1723 C C . GLN B 1 3 ? -52.219 22.891 1.237 1 32.28 3 GLN B C 1
ATOM 1725 O O . GLN B 1 3 ? -51.969 22.375 0.143 1 32.28 3 GLN B O 1
ATOM 1730 N N . ILE B 1 4 ? -51.406 24.031 1.306 1 36.66 4 ILE B N 1
ATOM 1731 C CA . ILE B 1 4 ? -49.969 24.031 1.058 1 36.66 4 ILE B CA 1
ATOM 1732 C C . ILE B 1 4 ? -49.344 22.75 1.606 1 36.66 4 ILE B C 1
ATOM 1734 O O . ILE B 1 4 ? -49.344 22.531 2.818 1 36.66 4 ILE B O 1
ATOM 1738 N N . THR B 1 5 ? -49.625 21.609 1.123 1 36.66 5 THR B N 1
ATOM 1739 C CA . THR B 1 5 ? -48.969 20.344 1.416 1 36.66 5 THR B CA 1
ATOM 1740 C C . THR B 1 5 ? -47.469 20.578 1.581 1 36.66 5 THR B C 1
ATOM 1742 O O . THR B 1 5 ? -46.781 20.984 0.635 1 36.66 5 THR B O 1
ATOM 1745 N N . SER B 1 6 ? -47.031 21.391 2.57 1 35.91 6 SER B N 1
ATOM 1746 C CA . SER B 1 6 ? -45.625 21.641 2.943 1 35.91 6 SER B CA 1
ATOM 1747 C C . SER B 1 6 ? -44.781 20.391 2.783 1 35.91 6 SER B C 1
ATOM 1749 O O . SER B 1 6 ? -45 19.391 3.471 1 35.91 6 SER B O 1
ATOM 1751 N N . ASP B 1 7 ? -44.625 19.75 1.567 1 37.03 7 ASP B N 1
ATOM 1752 C CA . ASP B 1 7 ? -43.625 18.734 1.211 1 37.03 7 ASP B CA 1
ATOM 1753 C C . ASP B 1 7 ? -42.344 18.891 2.057 1 37.03 7 ASP B C 1
ATOM 1755 O O . ASP B 1 7 ? -41.562 19.812 1.841 1 37.03 7 ASP B O 1
ATOM 1759 N N . SER B 1 8 ? -42.25 19.031 3.32 1 39.41 8 SER B N 1
ATOM 1760 C CA . SER B 1 8 ? -41.375 19.109 4.469 1 39.41 8 SER B CA 1
ATOM 1761 C C . SER B 1 8 ? -40.062 18.344 4.223 1 39.41 8 SER B C 1
ATOM 1763 O O . SER B 1 8 ? -40.031 17.109 4.355 1 39.41 8 SER B O 1
ATOM 1765 N N . GLY B 1 9 ? -39.281 18.25 3.084 1 38 9 GLY B N 1
ATOM 1766 C CA . GLY B 1 9 ? -38.312 17.828 2.084 1 38 9 GLY B CA 1
ATOM 1767 C C . GLY B 1 9 ? -37 17.328 2.684 1 38 9 GLY B C 1
ATOM 1768 O O . GLY B 1 9 ? -36.844 17.297 3.906 1 38 9 GLY B O 1
ATOM 1769 N N . TRP B 1 10 ? -35.625 17.594 1.915 1 42.62 10 TRP B N 1
ATOM 1770 C CA . TRP B 1 10 ? -34.219 17.328 2.172 1 42.62 10 TRP B CA 1
ATOM 1771 C C . TRP B 1 10 ? -33.812 17.828 3.551 1 42.62 10 TRP B C 1
ATOM 1773 O O . TRP B 1 10 ? -33.094 18.828 3.668 1 42.62 10 TRP B O 1
ATOM 1783 N N . ARG B 1 11 ? -34.594 18.141 4.441 1 47.38 11 ARG B N 1
ATOM 1784 C CA . ARG B 1 11 ? -34.094 18.469 5.77 1 47.38 11 ARG B CA 1
ATOM 1785 C C . ARG B 1 11 ? -32.906 17.625 6.137 1 47.38 11 ARG B C 1
ATOM 1787 O O . ARG B 1 11 ? -32.75 16.5 5.656 1 47.38 11 ARG B O 1
ATOM 1794 N N . GLY B 1 12 ? -31.797 18.312 6.762 1 61.66 12 GLY B N 1
ATOM 1795 C CA . GLY B 1 12 ? -30.484 17.906 7.191 1 61.66 12 GLY B CA 1
ATOM 1796 C C . GLY B 1 12 ? -30.469 16.547 7.867 1 61.66 12 GLY B C 1
ATOM 1797 O O . GLY B 1 12 ? -31.234 16.297 8.797 1 61.66 12 GLY B O 1
ATOM 1798 N N . SER B 1 13 ? -30.547 15.578 7.137 1 81.62 13 SER B N 1
ATOM 1799 C CA . SER B 1 13 ? -30.359 14.242 7.691 1 81.62 13 SER B CA 1
ATOM 1800 C C . SER B 1 13 ? -28.891 14.008 8.07 1 81.62 13 SER B C 1
ATOM 1802 O O . SER B 1 13 ? -28 14.734 7.621 1 81.62 13 SER B O 1
ATOM 1804 N N . PRO B 1 14 ? -28.781 13.227 9.164 1 92.06 14 PRO B N 1
ATOM 1805 C CA . PRO B 1 14 ? -27.406 12.891 9.508 1 92.06 14 PRO B CA 1
ATOM 1806 C C . PRO B 1 14 ? -26.562 12.5 8.297 1 92.06 14 PRO B C 1
ATOM 1808 O O . PRO B 1 14 ? -25.375 12.789 8.242 1 92.06 14 PRO B O 1
ATOM 1811 N N . ASP B 1 15 ? -27.266 12.117 7.285 1 95.25 15 ASP B N 1
ATOM 1812 C CA . ASP B 1 15 ? -26.562 11.633 6.098 1 95.25 15 ASP B CA 1
ATOM 1813 C C . ASP B 1 15 ? -26 12.797 5.293 1 95.25 15 ASP B C 1
ATOM 1815 O O . ASP B 1 15 ? -24.938 12.664 4.664 1 95.25 15 ASP B O 1
ATOM 1819 N N . VAL B 1 16 ? -26.656 13.844 5.367 1 95.88 16 VAL B N 1
ATOM 1820 C CA . VAL B 1 16 ? -26.188 15.023 4.641 1 95.88 16 VAL B CA 1
ATOM 1821 C C . VAL B 1 16 ? -24.891 15.516 5.254 1 95.88 16 VAL B C 1
ATOM 1823 O O . VAL B 1 16 ? -23.938 15.828 4.535 1 95.88 16 VAL B O 1
ATOM 1826 N N . TRP B 1 17 ? -24.844 15.555 6.562 1 96.94 17 TRP B N 1
ATOM 1827 C CA . TRP B 1 17 ? -23.641 15.969 7.273 1 96.94 17 TRP B CA 1
ATOM 1828 C C . TRP B 1 17 ? -22.5 14.969 7.051 1 96.94 17 TRP B C 1
ATOM 1830 O O . TRP B 1 17 ? -21.359 15.359 6.812 1 96.94 17 TRP B O 1
ATOM 1840 N N . LEU B 1 18 ? -22.844 13.742 7.109 1 97.69 18 LEU B N 1
ATOM 1841 C CA . LEU B 1 18 ? -21.844 12.695 6.891 1 97.69 18 LEU B CA 1
ATOM 1842 C C . LEU B 1 18 ? -21.297 12.75 5.469 1 97.69 18 LEU B C 1
ATOM 1844 O O . LEU B 1 18 ? -20.094 12.547 5.25 1 97.69 18 LEU B O 1
ATOM 1848 N N . GLY B 1 19 ? -22.188 12.984 4.535 1 97.94 19 GLY B N 1
ATOM 1849 C CA . GLY B 1 19 ? -21.75 13.141 3.158 1 97.94 19 GLY B CA 1
ATOM 1850 C C . GLY B 1 19 ? -20.781 14.289 2.967 1 97.94 19 GLY B C 1
ATOM 1851 O O . GLY B 1 19 ? -19.766 14.141 2.287 1 97.94 19 GLY B O 1
ATOM 1852 N N . ALA B 1 20 ? -21.094 15.398 3.562 1 97.94 20 ALA B N 1
ATOM 1853 C CA . ALA B 1 20 ? -20.203 16.562 3.486 1 97.94 20 ALA B CA 1
ATOM 1854 C C . ALA B 1 20 ? -18.859 16.281 4.145 1 97.94 20 ALA B C 1
ATOM 1856 O O . ALA B 1 20 ? -17.812 16.672 3.631 1 97.94 20 ALA B O 1
ATOM 1857 N N . ALA B 1 21 ? -18.891 15.625 5.281 1 98.31 21 ALA B N 1
ATOM 1858 C CA . ALA B 1 21 ? -17.672 15.242 5.98 1 98.31 21 ALA B CA 1
ATOM 1859 C C . ALA B 1 21 ? -16.812 14.312 5.125 1 98.31 21 ALA B C 1
ATOM 1861 O O . ALA B 1 21 ? -15.594 14.469 5.047 1 98.31 21 ALA B O 1
ATOM 1862 N N . TYR B 1 22 ? -17.5 13.391 4.531 1 98.06 22 TYR B N 1
ATOM 1863 C CA . TYR B 1 22 ? -16.844 12.461 3.621 1 98.06 22 TYR B CA 1
ATOM 1864 C C . TYR B 1 22 ? -16.141 13.195 2.49 1 98.06 22 TYR B C 1
ATOM 1866 O O . TYR B 1 22 ? -14.953 12.969 2.23 1 98.06 22 TYR B O 1
ATOM 1874 N N . GLU B 1 23 ? -16.781 14.055 1.87 1 98.25 23 GLU B N 1
ATOM 1875 C CA . GLU B 1 23 ? -16.219 14.812 0.761 1 98.25 23 GLU B CA 1
ATOM 1876 C C . GLU B 1 23 ? -15.023 15.641 1.219 1 98.25 23 GLU B C 1
ATOM 1878 O O . GLU B 1 23 ? -14 15.711 0.526 1 98.25 23 GLU B O 1
ATOM 1883 N N . SER B 1 24 ? -15.172 16.312 2.352 1 97.94 24 SER B N 1
ATOM 1884 C CA . SER B 1 24 ? -14.094 17.125 2.895 1 97.94 24 SER B CA 1
ATOM 1885 C C . SER B 1 24 ? -12.867 16.281 3.225 1 97.94 24 SER B C 1
ATOM 1887 O O . SER B 1 24 ? -11.734 16.688 2.971 1 97.94 24 SER B O 1
ATOM 1889 N N . LEU B 1 25 ? -13.125 15.117 3.779 1 97.75 25 LEU B N 1
ATOM 1890 C CA . LEU B 1 25 ? -12.039 14.195 4.102 1 97.75 25 LEU B CA 1
ATOM 1891 C C . LEU B 1 25 ? -11.273 13.789 2.844 1 97.75 25 LEU B C 1
ATOM 1893 O O . LEU B 1 25 ? -10.047 13.789 2.83 1 97.75 25 LEU B O 1
ATOM 1897 N N . LEU B 1 26 ? -12.008 13.453 1.77 1 96.31 26 LEU B N 1
ATOM 1898 C CA . LEU B 1 26 ? -11.406 13 0.523 1 96.31 26 LEU B CA 1
ATOM 1899 C C . LEU B 1 26 ? -10.625 14.133 -0.142 1 96.31 26 LEU B C 1
ATOM 1901 O O . LEU B 1 26 ? -9.516 13.914 -0.647 1 96.31 26 LEU B O 1
ATOM 1905 N N . ASP B 1 27 ? -11.141 15.297 -0.04 1 94.12 27 ASP B N 1
ATOM 1906 C CA . ASP B 1 27 ? -10.609 16.422 -0.806 1 94.12 27 ASP B CA 1
ATOM 1907 C C . ASP B 1 27 ? -9.43 17.062 -0.091 1 94.12 27 ASP B C 1
ATOM 1909 O O . ASP B 1 27 ? -8.453 17.469 -0.732 1 94.12 27 ASP B O 1
ATOM 1913 N N . ALA B 1 28 ? -9.578 17.141 1.288 1 93.31 28 ALA B N 1
ATOM 1914 C CA . ALA B 1 28 ? -8.609 18 1.963 1 93.31 28 ALA B CA 1
ATOM 1915 C C . ALA B 1 28 ? -8.086 17.344 3.234 1 93.31 28 ALA B C 1
ATOM 1917 O O . ALA B 1 28 ? -7.273 17.938 3.953 1 93.31 28 ALA B O 1
ATOM 1918 N N . GLY B 1 29 ? -8.531 16.141 3.479 1 94.56 29 GLY B N 1
ATOM 1919 C CA . GLY B 1 29 ? -8.023 15.43 4.645 1 94.56 29 GLY B CA 1
ATOM 1920 C C . GLY B 1 29 ? -8.805 15.727 5.906 1 94.56 29 GLY B C 1
ATOM 1921 O O . GLY B 1 29 ? -9.734 16.547 5.895 1 94.56 29 GLY B O 1
ATOM 1922 N N . ILE B 1 30 ? -8.344 15.156 6.988 1 96.44 30 ILE B N 1
ATOM 1923 C CA . ILE B 1 30 ? -9.125 15.125 8.219 1 96.44 30 ILE B CA 1
ATOM 1924 C C . ILE B 1 30 ? -9.148 16.516 8.852 1 96.44 30 ILE B C 1
ATOM 1926 O O . ILE B 1 30 ? -10.117 16.891 9.516 1 96.44 30 ILE B O 1
ATOM 1930 N N . ASP B 1 31 ? -8.188 17.328 8.664 1 94.06 31 ASP B N 1
ATOM 1931 C CA . ASP B 1 31 ? -8.102 18.656 9.273 1 94.06 31 ASP B CA 1
ATOM 1932 C C . ASP B 1 31 ? -9.164 19.578 8.703 1 94.06 31 ASP B C 1
ATOM 1934 O O . ASP B 1 31 ? -9.484 20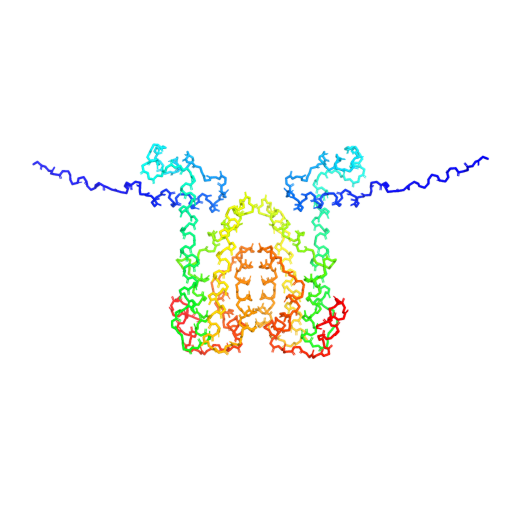.609 9.312 1 94.06 31 ASP B O 1
ATOM 1938 N N . ALA B 1 32 ? -9.68 19.203 7.641 1 95.69 32 ALA B N 1
ATOM 1939 C CA . ALA B 1 32 ? -10.688 20.031 6.988 1 95.69 32 ALA B CA 1
ATOM 1940 C C . ALA B 1 32 ? -12.094 19.656 7.449 1 95.69 32 ALA B C 1
ATOM 1942 O O . ALA B 1 32 ? -13.062 20.359 7.16 1 95.69 32 ALA B O 1
ATOM 1943 N N . VAL B 1 33 ? -12.195 18.594 8.141 1 98.06 33 VAL B N 1
ATOM 1944 C CA . VAL B 1 33 ? -13.492 18.125 8.609 1 98.06 33 VAL B CA 1
ATOM 1945 C C . VAL B 1 33 ? -13.82 18.766 9.953 1 98.06 33 VAL B C 1
ATOM 1947 O O . VAL B 1 33 ? -13.57 18.172 11.008 1 98.06 33 VAL B O 1
ATOM 1950 N N . LYS B 1 34 ? -14.367 19.953 9.844 1 98.06 34 LYS B N 1
ATOM 1951 C CA . LYS B 1 34 ? -14.758 20.734 11.016 1 98.06 34 LYS B CA 1
ATOM 1952 C C . LYS B 1 34 ? -16.219 21.188 10.906 1 98.06 34 LYS B C 1
ATOM 1954 O O . LYS B 1 34 ? -16.734 21.328 9.797 1 98.06 34 LYS B O 1
ATOM 1959 N N . ILE B 1 35 ? -16.797 21.438 12.031 1 97.75 35 ILE B N 1
ATOM 1960 C CA . ILE B 1 35 ? -18.234 21.688 12.078 1 97.75 35 ILE B CA 1
ATOM 1961 C C . ILE B 1 35 ? -18.547 22.969 11.305 1 97.75 35 ILE B C 1
ATOM 1963 O O . ILE B 1 35 ? -19.422 22.969 10.43 1 97.75 35 ILE B O 1
ATOM 1967 N N . GLN B 1 36 ? -17.828 24.031 11.562 1 97.38 36 GLN B N 1
ATOM 1968 C CA . GLN B 1 36 ? -18.156 25.297 10.938 1 97.38 36 GLN B CA 1
ATOM 1969 C C . GLN B 1 36 ? -17.938 25.234 9.43 1 97.38 36 GLN B C 1
ATOM 1971 O O . GLN B 1 36 ? -18.812 25.625 8.656 1 97.38 36 GLN B O 1
ATOM 1976 N N . PRO B 1 37 ? -16.844 24.75 8.969 1 97.75 37 PRO B N 1
ATOM 1977 C CA . PRO B 1 37 ? -16.656 24.594 7.523 1 97.75 37 PRO B CA 1
ATOM 1978 C C . PRO B 1 37 ? -17.734 23.719 6.887 1 97.75 37 PRO B C 1
ATOM 1980 O O . PRO B 1 37 ? -18.188 24 5.777 1 97.75 37 PRO B O 1
ATOM 1983 N N . LEU B 1 38 ? -18.156 22.672 7.512 1 97.94 38 LEU B N 1
ATOM 1984 C CA . LEU B 1 38 ? -19.188 21.781 6.984 1 97.94 38 LEU B CA 1
ATOM 1985 C C . LEU B 1 38 ? -20.516 22.5 6.895 1 97.94 38 LEU B C 1
ATOM 1987 O O . LEU B 1 38 ? -21.25 22.359 5.91 1 97.94 38 LEU B O 1
ATOM 1991 N N . ALA B 1 39 ? -20.859 23.219 7.93 1 97.31 39 ALA B N 1
ATOM 1992 C CA . ALA B 1 39 ? -22.094 24 7.938 1 97.31 39 ALA B CA 1
ATOM 1993 C C . ALA B 1 39 ? -22.141 24.953 6.758 1 97.31 39 ALA B C 1
ATOM 1995 O O . ALA B 1 39 ? -23.156 25.062 6.07 1 97.31 39 ALA B O 1
ATOM 1996 N N . LYS B 1 40 ? -21.031 25.609 6.555 1 97 40 LYS B N 1
ATOM 1997 C CA . LYS B 1 40 ? -20.938 26.547 5.438 1 97 40 LYS B CA 1
ATOM 1998 C C . LYS B 1 40 ? -21.141 25.844 4.102 1 97 40 LYS B C 1
ATOM 2000 O O . LYS B 1 40 ? -21.891 26.312 3.25 1 97 40 LYS B O 1
ATOM 2005 N N . LYS B 1 41 ? -20.516 24.719 3.961 1 96.12 41 LYS B N 1
ATOM 2006 C CA . LYS B 1 41 ? -20.609 23.922 2.738 1 96.12 41 LYS B CA 1
ATOM 2007 C C . LYS B 1 41 ? -22.047 23.516 2.463 1 96.12 41 LYS B C 1
ATOM 2009 O O . LYS B 1 41 ? -22.469 23.453 1.308 1 96.12 41 LYS B O 1
ATOM 2014 N N . LEU B 1 42 ? -22.812 23.25 3.508 1 96.88 42 LEU B N 1
ATOM 2015 C CA . LEU B 1 42 ? -24.172 22.734 3.395 1 96.88 42 LEU B CA 1
ATOM 2016 C C . LEU B 1 42 ? -25.188 23.875 3.396 1 96.88 42 LEU B C 1
ATOM 2018 O O . LEU B 1 42 ? -26.375 23.656 3.193 1 96.88 42 LEU B O 1
ATOM 2022 N N . ASN B 1 43 ? -24.656 25.078 3.596 1 96.75 43 ASN B N 1
ATOM 2023 C CA . ASN B 1 43 ? -25.516 26.234 3.771 1 96.75 43 ASN B CA 1
ATOM 2024 C C . ASN B 1 43 ? -26.531 26.016 4.895 1 96.75 43 ASN B C 1
ATOM 2026 O O . ASN B 1 43 ? -27.734 26.234 4.703 1 96.75 43 ASN B O 1
ATOM 2030 N N . LEU B 1 44 ? -26 25.484 5.953 1 96 44 LEU B N 1
ATOM 2031 C CA . LEU B 1 44 ? -26.766 25.266 7.172 1 96 44 LEU B CA 1
ATOM 2032 C C . LEU B 1 44 ? -26.125 25.969 8.359 1 96 44 LEU B C 1
ATOM 2034 O O . LEU B 1 44 ? -24.984 26.422 8.273 1 96 44 LEU B O 1
ATOM 2038 N N . SER B 1 45 ? -26.875 26.156 9.43 1 93.88 45 SER B N 1
ATOM 2039 C CA . SER B 1 45 ? -26.312 26.719 10.656 1 93.88 45 S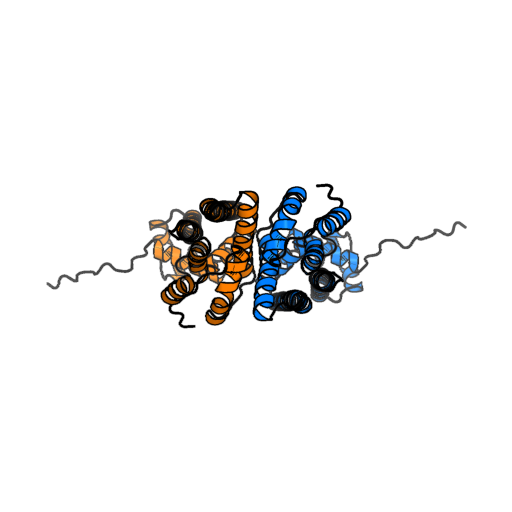ER B CA 1
ATOM 2040 C C . SER B 1 45 ? -25.578 25.656 11.461 1 93.88 45 SER B C 1
ATOM 2042 O O . SER B 1 45 ? -25.906 24.469 11.375 1 93.88 45 SER B O 1
ATOM 2044 N N . ARG B 1 46 ? -24.609 26.109 12.234 1 94.12 46 ARG B N 1
ATOM 2045 C CA . ARG B 1 46 ? -23.922 25.234 13.188 1 94.12 46 ARG B CA 1
ATOM 2046 C C . ARG B 1 46 ? -24.906 24.609 14.164 1 94.12 46 ARG B C 1
ATOM 2048 O O . ARG B 1 46 ? -24.719 23.453 14.594 1 94.12 46 ARG B O 1
ATOM 2055 N N . THR B 1 47 ? -25.906 25.312 14.492 1 94.44 47 THR B N 1
ATOM 2056 C CA . THR B 1 47 ? -26.906 24.844 15.438 1 94.44 47 THR B CA 1
ATOM 2057 C C . THR B 1 47 ? -27.594 23.578 14.914 1 94.44 47 THR B C 1
ATOM 2059 O O . THR B 1 47 ? -27.875 22.656 15.68 1 94.44 47 THR B O 1
ATOM 2062 N N . SER B 1 48 ? -27.891 23.562 13.719 1 94.81 48 SER B N 1
ATOM 2063 C CA . SER B 1 48 ? -28.547 22.422 13.086 1 94.81 48 SER B CA 1
ATOM 2064 C C . SER B 1 48 ? -27.703 21.156 13.219 1 94.81 48 SER B C 1
ATOM 2066 O O . SER B 1 48 ? -28.25 20.047 13.273 1 94.81 48 SER B O 1
ATOM 2068 N N . PHE B 1 49 ? -26.406 21.281 13.32 1 97.06 49 PHE B N 1
ATOM 2069 C CA . PHE B 1 49 ? -25.5 20.156 13.492 1 97.06 49 PHE B CA 1
ATOM 2070 C C . PHE B 1 49 ? -25.812 19.406 14.773 1 97.06 49 PHE B C 1
ATOM 2072 O O . PHE B 1 49 ? -25.844 18.172 14.789 1 97.06 49 PHE B O 1
ATOM 2079 N N . TYR B 1 50 ? -26.062 20.078 15.812 1 95.88 50 TYR B N 1
ATOM 2080 C CA . TYR B 1 50 ? -26.188 19.516 17.156 1 95.88 50 TYR B CA 1
ATOM 2081 C C . TYR B 1 50 ? -27.531 18.812 17.328 1 95.88 50 TYR B C 1
ATOM 2083 O O . TYR B 1 50 ? -27.75 18.141 18.344 1 95.88 50 TYR B O 1
ATOM 2091 N N . TRP B 1 51 ? -28.406 18.922 16.344 1 95 51 TRP B N 1
ATOM 2092 C CA . TRP B 1 51 ? -29.625 18.141 16.328 1 95 51 TRP B CA 1
ATOM 2093 C C . TRP B 1 51 ? -29.328 16.672 16.031 1 95 51 TRP B C 1
ATOM 2095 O O . TRP B 1 51 ? -30.062 15.773 16.438 1 95 51 TRP B O 1
ATOM 2105 N N . PHE B 1 52 ? -28.266 16.484 15.438 1 95.75 52 PHE B N 1
ATOM 2106 C CA . PHE B 1 52 ? -27.969 15.156 14.93 1 95.75 52 PHE B CA 1
ATOM 2107 C C . PHE B 1 52 ? -26.75 14.562 15.633 1 95.75 52 PHE B C 1
ATOM 2109 O O . PHE B 1 52 ? -26.641 13.344 15.766 1 95.75 52 PHE B O 1
ATOM 2116 N N . PHE B 1 53 ? -25.812 15.5 16.016 1 97.75 53 PHE B N 1
ATOM 2117 C CA . PHE B 1 53 ? -24.562 15.039 16.625 1 97.75 53 PHE B CA 1
ATOM 2118 C C . PHE B 1 53 ? -24.266 15.82 17.906 1 97.75 53 PHE B C 1
ATOM 2120 O O . PHE B 1 53 ? -24.484 17.031 17.953 1 97.75 53 PHE B O 1
ATOM 2127 N N . LYS B 1 54 ? -23.719 15.078 18.844 1 97.25 54 LYS B N 1
ATOM 2128 C CA . LYS B 1 54 ? -23.375 15.719 20.109 1 97.25 54 LYS B CA 1
ATOM 2129 C C . LYS B 1 54 ? -22.156 16.641 19.938 1 97.25 54 LYS B C 1
ATOM 2131 O O . LYS B 1 54 ? -22.078 17.688 20.578 1 97.25 54 LYS B O 1
ATOM 2136 N N . ASP B 1 55 ? -21.188 16.188 19.125 1 97.44 55 ASP B N 1
ATOM 2137 C CA . ASP B 1 55 ? -19.938 16.906 18.875 1 97.44 55 ASP B CA 1
ATOM 2138 C C . ASP B 1 55 ? -19.266 16.391 17.594 1 97.44 55 ASP B C 1
ATOM 2140 O O . ASP B 1 55 ? -19.797 15.516 16.922 1 97.44 55 ASP B O 1
ATOM 2144 N N . ARG B 1 56 ? -18.125 16.953 17.25 1 97.75 56 ARG B N 1
ATOM 2145 C CA . ARG B 1 56 ? -17.359 16.562 16.094 1 97.75 56 ARG B CA 1
ATOM 2146 C C . ARG B 1 56 ? -16.922 15.102 16.188 1 97.75 56 ARG B C 1
ATOM 2148 O O . ARG B 1 56 ? -16.906 14.383 15.18 1 97.75 56 ARG B O 1
ATOM 2155 N N . GLU B 1 57 ? -16.625 14.703 17.344 1 97.5 57 GLU B N 1
ATOM 2156 C CA . GLU B 1 57 ? -16.141 13.336 17.562 1 97.5 57 GLU B CA 1
ATOM 2157 C C . GLU B 1 57 ? -17.203 12.312 17.172 1 97.5 57 GLU B C 1
ATOM 2159 O O . GLU B 1 57 ? -16.891 11.281 16.578 1 97.5 57 GLU B O 1
ATOM 2164 N N . GLU B 1 58 ? -18.391 12.562 17.516 1 98.06 58 GLU B N 1
ATOM 2165 C CA . GLU B 1 58 ? -19.469 11.664 17.125 1 98.06 58 GLU B CA 1
ATOM 2166 C C . GLU B 1 58 ? -19.594 11.578 15.602 1 98.06 58 GLU B C 1
ATOM 2168 O O . GLU B 1 58 ? -19.828 10.5 15.047 1 98.06 58 GLU B O 1
ATOM 2173 N N . LEU B 1 59 ? -19.516 12.719 14.914 1 98.12 59 LEU B N 1
ATOM 2174 C CA . LEU B 1 59 ? -19.516 12.742 13.461 1 98.12 59 LEU B CA 1
ATOM 2175 C C . LEU B 1 59 ? -18.406 11.867 12.891 1 98.12 59 LEU B C 1
ATOM 2177 O O . LEU B 1 59 ? -18.641 11.047 12 1 98.12 59 LEU B O 1
ATOM 2181 N N . LEU B 1 60 ? -17.219 12.016 13.445 1 98.12 60 LEU B N 1
ATOM 2182 C CA . LEU B 1 60 ? -16.062 11.273 12.977 1 98.12 60 LEU B CA 1
ATOM 2183 C C . LEU B 1 60 ? -16.234 9.773 13.234 1 98.12 60 LEU B C 1
ATOM 2185 O O . LEU B 1 60 ? -15.883 8.953 12.383 1 98.12 60 LEU B O 1
ATOM 2189 N N . ASP B 1 61 ? -16.766 9.461 14.359 1 97.81 61 ASP B N 1
ATOM 2190 C CA . ASP B 1 61 ? -17.016 8.062 14.68 1 97.81 61 ASP B CA 1
ATOM 2191 C C . ASP B 1 61 ? -17.984 7.438 13.672 1 97.81 61 ASP B C 1
ATOM 2193 O O . ASP B 1 61 ? -17.781 6.301 13.234 1 97.81 61 ASP B O 1
ATOM 2197 N N . ARG B 1 62 ? -18.953 8.133 13.344 1 97.88 62 ARG B N 1
ATOM 2198 C CA . ARG B 1 62 ? -19.922 7.633 12.383 1 97.88 62 ARG B CA 1
ATOM 2199 C C . ARG B 1 62 ? -19.312 7.504 10.992 1 97.88 62 ARG B C 1
ATOM 2201 O O . ARG B 1 62 ? -19.672 6.598 10.234 1 97.88 62 ARG B O 1
ATOM 2208 N N . LEU B 1 63 ? -18.5 8.438 10.68 1 97.88 63 LEU B N 1
ATOM 2209 C CA . LEU B 1 63 ? -17.781 8.359 9.406 1 97.88 63 LEU B CA 1
ATOM 2210 C C . LEU B 1 63 ? -16.938 7.098 9.336 1 97.88 63 LEU B C 1
ATOM 2212 O O . LEU B 1 63 ? -16.938 6.395 8.32 1 97.88 63 LEU B O 1
ATOM 2216 N N . VAL B 1 64 ? -16.234 6.762 10.375 1 98.44 64 VAL B N 1
ATOM 2217 C CA . VAL B 1 64 ? -15.398 5.562 10.445 1 98.44 64 VAL B CA 1
ATOM 2218 C C . VAL B 1 64 ? -16.281 4.32 10.383 1 98.44 64 VAL B C 1
ATOM 2220 O O . VAL B 1 64 ? -15.938 3.344 9.711 1 98.44 64 VAL B O 1
ATOM 2223 N N . SER B 1 65 ? -17.375 4.379 11.094 1 98.25 65 SER B N 1
ATOM 2224 C CA . SER B 1 65 ? -18.312 3.266 11.047 1 98.25 65 SER B CA 1
ATOM 2225 C C . SER B 1 65 ? -18.812 3.018 9.633 1 98.25 65 SER B C 1
ATOM 2227 O O . SER B 1 65 ? -18.938 1.867 9.203 1 98.25 65 SER B O 1
ATOM 2229 N N . ARG B 1 66 ? -19.125 4.062 8.961 1 97.81 66 ARG B N 1
ATOM 2230 C CA . ARG B 1 66 ? -19.562 3.953 7.57 1 97.81 66 ARG B CA 1
ATOM 2231 C C . ARG B 1 66 ? -18.484 3.309 6.707 1 97.81 66 ARG B C 1
ATOM 2233 O O . ARG B 1 66 ? -18.781 2.457 5.867 1 97.81 66 ARG B O 1
ATOM 2240 N N . TRP B 1 67 ? -17.266 3.732 6.867 1 98.44 67 TRP B N 1
ATOM 2241 C CA . TRP B 1 67 ? -16.125 3.154 6.16 1 98.44 67 TRP B CA 1
ATOM 2242 C C . TRP B 1 67 ? -16 1.661 6.449 1 98.44 67 TRP B C 1
ATOM 2244 O O . TRP B 1 67 ? -15.836 0.856 5.531 1 98.44 67 TRP B O 1
ATOM 2254 N N . ARG B 1 68 ? -16.094 1.264 7.688 1 98.38 68 ARG B N 1
ATOM 2255 C CA . ARG B 1 68 ? -15.992 -0.13 8.109 1 98.38 68 ARG B CA 1
ATOM 2256 C C . ARG B 1 68 ? -17.109 -0.975 7.496 1 98.38 68 ARG B C 1
ATOM 2258 O O . ARG B 1 68 ? -16.844 -2.053 6.957 1 98.38 68 ARG B O 1
ATOM 2265 N N . GLU B 1 69 ? -18.266 -0.469 7.586 1 97.81 69 GLU B N 1
ATOM 2266 C CA . GLU B 1 69 ? -19.422 -1.207 7.086 1 97.81 69 GLU B CA 1
ATOM 2267 C C . GLU B 1 69 ? -19.359 -1.396 5.574 1 97.81 69 GLU B C 1
ATOM 2269 O O . GLU B 1 69 ? -19.641 -2.48 5.062 1 97.81 69 GLU B O 1
ATOM 2274 N N . LYS B 1 70 ? -19.016 -0.376 4.953 1 98.19 70 LYS B N 1
ATOM 2275 C CA . LYS B 1 70 ? -18.953 -0.463 3.496 1 98.19 70 LYS B CA 1
ATOM 2276 C C . LYS B 1 70 ? -17.766 -1.305 3.047 1 98.19 70 LYS B C 1
ATOM 2278 O O . LYS B 1 70 ? -17.938 -2.377 2.463 1 98.19 70 LYS B O 1
ATOM 2283 N N . ASN B 1 71 ? -16.547 -0.896 3.418 1 98.62 71 ASN B N 1
ATOM 2284 C CA . ASN B 1 71 ? -15.359 -1.525 2.867 1 98.62 71 ASN B CA 1
ATOM 2285 C C . ASN B 1 71 ? -15.125 -2.912 3.463 1 98.62 71 ASN B C 1
ATOM 2287 O O . ASN B 1 71 ? -15.047 -3.9 2.732 1 98.62 71 ASN B O 1
ATOM 2291 N N . THR B 1 72 ? -15.086 -2.998 4.773 1 98.62 72 THR B N 1
ATOM 2292 C CA . THR B 1 72 ? -14.82 -4.281 5.414 1 98.62 72 THR B CA 1
ATOM 2293 C C . THR B 1 72 ? -16.031 -5.207 5.289 1 98.62 72 THR B C 1
ATOM 2295 O O . THR B 1 72 ? -15.883 -6.375 4.926 1 98.62 72 THR B O 1
ATOM 2298 N N . GLY B 1 73 ? -17.188 -4.645 5.574 1 98.69 73 GLY B N 1
ATOM 2299 C CA . GLY B 1 73 ? -18.391 -5.449 5.488 1 98.69 73 GLY B CA 1
ATOM 2300 C C . GLY B 1 73 ? -18.594 -6.09 4.125 1 98.69 73 GLY B C 1
ATOM 2301 O O . GLY B 1 73 ? -18.859 -7.285 4.027 1 98.69 73 GLY B O 1
ATOM 2302 N N . ASN B 1 74 ? -18.391 -5.336 3.119 1 98.69 74 ASN B N 1
ATOM 2303 C CA . ASN B 1 74 ? -18.641 -5.848 1.775 1 98.69 74 ASN B CA 1
ATOM 2304 C C . ASN B 1 74 ? -17.531 -6.801 1.326 1 98.69 74 ASN B C 1
ATOM 2306 O O . ASN B 1 74 ? -17.797 -7.766 0.605 1 98.69 74 ASN B O 1
ATOM 2310 N N . LEU B 1 75 ? -16.281 -6.578 1.706 1 98.62 75 LEU B N 1
ATOM 2311 C CA . LEU B 1 75 ? -15.219 -7.52 1.386 1 98.62 75 LEU B CA 1
ATOM 2312 C C . LEU B 1 75 ? -15.477 -8.875 2.029 1 98.62 75 LEU B C 1
ATOM 2314 O O . LEU B 1 75 ? -15.32 -9.914 1.384 1 98.62 75 LEU B O 1
ATOM 2318 N N . VAL B 1 76 ? -15.898 -8.82 3.27 1 98.69 76 VAL B N 1
ATOM 2319 C CA . VAL B 1 76 ? -16.219 -10.055 3.98 1 98.69 76 VAL B CA 1
ATOM 2320 C C . VAL B 1 76 ? -17.391 -10.766 3.297 1 98.69 76 VAL B C 1
ATOM 2322 O O . VAL B 1 76 ? -17.312 -11.969 3.025 1 98.69 76 VAL B O 1
ATOM 2325 N N . ARG B 1 77 ? -18.422 -10.062 2.961 1 98.56 77 ARG B N 1
ATOM 2326 C CA . ARG B 1 77 ? -19.594 -10.641 2.318 1 98.56 77 ARG B CA 1
ATOM 2327 C C . ARG B 1 77 ? -19.234 -11.266 0.976 1 98.56 77 ARG B C 1
ATOM 2329 O O . ARG B 1 77 ? -19.672 -12.375 0.659 1 98.56 77 ARG B O 1
ATOM 2336 N N . GLN B 1 78 ? -18.484 -10.547 0.178 1 98.38 78 GLN B N 1
ATOM 2337 C CA . GLN B 1 78 ? -18.078 -11.062 -1.123 1 98.38 78 GLN B CA 1
ATOM 2338 C C . GLN B 1 78 ? -17.219 -12.32 -0.973 1 98.38 78 GLN B C 1
ATOM 2340 O O . GLN B 1 78 ? -17.328 -13.25 -1.775 1 98.38 78 GLN B O 1
ATOM 2345 N N . SER B 1 79 ? -16.312 -12.352 0.033 1 98.56 79 SER B N 1
ATOM 2346 C CA . SER B 1 79 ? -15.453 -13.516 0.256 1 98.56 79 SER B CA 1
ATOM 2347 C C . SER B 1 79 ? -16.266 -14.727 0.691 1 98.56 79 SER B C 1
ATOM 2349 O O . SER B 1 79 ? -15.852 -15.867 0.491 1 98.56 79 SER B O 1
ATOM 2351 N N . GLU B 1 80 ? -17.422 -14.461 1.273 1 98.31 80 GLU B N 1
ATOM 2352 C CA . GLU B 1 80 ? -18.25 -15.531 1.812 1 98.31 80 GLU B CA 1
ATOM 2353 C C . GLU B 1 80 ? -19.359 -15.93 0.827 1 98.31 80 GLU B C 1
ATOM 2355 O O . GLU B 1 80 ? -20.047 -16.922 1.026 1 98.31 80 GLU B O 1
ATOM 2360 N N . ALA B 1 81 ? -19.562 -15.18 -0.183 1 97.88 81 ALA B N 1
ATOM 2361 C CA . ALA B 1 81 ? -20.609 -15.438 -1.166 1 97.88 81 ALA B CA 1
ATOM 2362 C C . ALA B 1 81 ? -20.438 -16.812 -1.793 1 97.88 81 ALA B C 1
ATOM 2364 O O . ALA B 1 81 ? -19.328 -17.344 -1.854 1 97.88 81 ALA B O 1
ATOM 2365 N N . TYR B 1 82 ? -21.516 -17.375 -2.258 1 97.44 82 TYR B N 1
ATOM 2366 C CA . TYR B 1 82 ? -21.469 -18.672 -2.902 1 97.44 82 TYR B CA 1
ATOM 2367 C C . TYR B 1 82 ? -20.547 -18.656 -4.113 1 97.44 82 TYR B C 1
ATOM 2369 O O . TYR B 1 82 ? -20.578 -17.703 -4.91 1 97.44 82 TYR B O 1
ATOM 2377 N N . ALA B 1 83 ? -19.828 -19.672 -4.277 1 97.88 83 ALA B N 1
ATOM 2378 C CA . ALA B 1 83 ? -18.984 -19.953 -5.426 1 97.88 83 ALA B CA 1
ATOM 2379 C C . ALA B 1 83 ? -18.703 -21.438 -5.559 1 97.88 83 ALA B C 1
ATOM 2381 O O . ALA B 1 83 ? -18.531 -22.141 -4.555 1 97.88 83 ALA B O 1
ATOM 2382 N N . GLU B 1 84 ? -18.672 -21.859 -6.727 1 97.31 84 GLU B N 1
ATOM 2383 C CA . GLU B 1 84 ? -18.406 -23.281 -6.969 1 97.31 84 GLU B CA 1
ATOM 2384 C C . GLU B 1 84 ? -16.906 -23.578 -6.895 1 97.31 84 GLU B C 1
ATOM 2386 O O . GLU B 1 84 ? -16.5 -24.672 -6.516 1 97.31 84 GLU B O 1
ATOM 2391 N N . THR B 1 85 ? -16.141 -22.625 -7.301 1 97.94 85 THR B N 1
ATOM 2392 C CA . THR B 1 85 ? -14.688 -22.797 -7.34 1 97.94 85 THR B CA 1
ATOM 2393 C C . THR B 1 85 ? -13.984 -21.625 -6.637 1 97.94 85 THR B C 1
ATOM 2395 O O . THR B 1 85 ? -14.594 -20.578 -6.41 1 97.94 85 THR B O 1
ATOM 2398 N N . ILE B 1 86 ? -12.742 -21.812 -6.285 1 98.25 86 ILE B N 1
ATOM 2399 C CA . ILE B 1 86 ? -11.961 -20.75 -5.648 1 98.25 86 ILE B CA 1
ATOM 2400 C C . ILE B 1 86 ? -11.773 -19.594 -6.625 1 98.25 86 ILE B C 1
ATOM 2402 O O . ILE B 1 86 ? -11.742 -18.438 -6.219 1 98.25 86 ILE B O 1
ATOM 2406 N N . ALA B 1 87 ? -11.664 -19.875 -7.949 1 98.19 87 ALA B N 1
ATOM 2407 C CA . ALA B 1 87 ? -11.562 -18.828 -8.961 1 98.19 87 ALA B CA 1
ATOM 2408 C C . ALA B 1 87 ? -12.82 -17.969 -8.977 1 98.19 87 ALA B C 1
ATOM 2410 O O . ALA B 1 87 ? -12.727 -16.734 -9.016 1 98.19 87 ALA B O 1
ATOM 2411 N N . GLU B 1 88 ? -13.945 -18.609 -8.883 1 97.88 88 GLU B N 1
ATOM 2412 C CA . GLU B 1 88 ? -15.211 -17.875 -8.828 1 97.88 88 GLU B CA 1
ATOM 2413 C C . GLU B 1 88 ? -15.312 -17.047 -7.551 1 97.88 88 GLU B C 1
ATOM 2415 O O . GLU B 1 88 ? -15.797 -15.914 -7.574 1 97.88 88 GLU B O 1
ATOM 2420 N N . ALA B 1 89 ? -14.891 -17.641 -6.461 1 98.5 89 ALA B N 1
ATOM 2421 C CA . ALA B 1 89 ? -14.875 -16.922 -5.195 1 98.5 89 ALA B CA 1
ATOM 2422 C C . ALA B 1 89 ? -13.992 -15.672 -5.285 1 98.5 89 ALA B C 1
ATOM 2424 O O . ALA B 1 89 ? -14.367 -14.602 -4.797 1 98.5 89 ALA B O 1
ATOM 2425 N N . MET B 1 90 ? -12.836 -15.852 -5.91 1 98.56 90 MET B N 1
ATOM 2426 C CA . MET B 1 90 ? -11.922 -14.734 -6.082 1 98.56 90 MET B CA 1
ATOM 2427 C C . MET B 1 90 ? -12.547 -13.641 -6.938 1 98.56 90 MET B C 1
ATOM 2429 O O . MET B 1 90 ? -12.383 -12.453 -6.652 1 98.56 90 MET B O 1
ATOM 2433 N N . LEU B 1 91 ? -13.258 -13.992 -7.973 1 98.19 91 LEU B N 1
ATOM 2434 C CA . LEU B 1 91 ? -13.938 -13.031 -8.828 1 98.19 91 LEU B CA 1
ATOM 2435 C C . LEU B 1 91 ? -15.023 -12.281 -8.062 1 98.19 91 LEU B C 1
ATOM 2437 O O . LEU B 1 91 ? -15.266 -11.102 -8.312 1 98.19 91 LEU B O 1
ATOM 2441 N N . ASN B 1 92 ? -15.688 -12.961 -7.09 1 98.12 92 ASN B N 1
ATOM 2442 C CA . ASN B 1 92 ? -16.609 -12.273 -6.191 1 98.12 92 ASN B CA 1
ATOM 2443 C C . ASN B 1 92 ? -15.906 -11.156 -5.426 1 98.12 92 ASN B C 1
ATOM 2445 O O . ASN B 1 92 ? -16.422 -10.039 -5.32 1 98.12 92 ASN B O 1
ATOM 2449 N N . VAL B 1 93 ? -14.727 -11.484 -4.938 1 98.38 93 VAL B N 1
ATOM 2450 C CA . VAL B 1 93 ? -13.953 -10.508 -4.176 1 98.38 93 VAL B CA 1
ATOM 2451 C C . VAL B 1 93 ? -13.523 -9.359 -5.09 1 98.38 93 VAL B C 1
ATOM 2453 O O . VAL B 1 93 ? -13.523 -8.195 -4.676 1 98.38 93 VAL B O 1
ATOM 2456 N N . PHE B 1 94 ? -13.211 -9.617 -6.375 1 97.38 94 PHE B N 1
ATOM 2457 C CA . PHE B 1 94 ? -12.773 -8.617 -7.332 1 97.38 94 PHE B CA 1
ATOM 2458 C C . PHE B 1 94 ? -13.859 -7.578 -7.574 1 97.38 94 PHE B C 1
ATOM 2460 O O . PHE B 1 94 ? -13.578 -6.457 -8 1 97.38 94 PHE B O 1
ATOM 2467 N N . ASP B 1 95 ? -15.117 -7.918 -7.316 1 96.25 95 ASP B N 1
ATOM 2468 C CA . ASP B 1 95 ? -16.203 -6.941 -7.414 1 96.25 95 ASP B CA 1
ATOM 2469 C C . ASP B 1 95 ? -15.906 -5.711 -6.562 1 96.25 95 ASP B C 1
ATOM 2471 O O . ASP B 1 95 ? -16.234 -4.586 -6.949 1 96.25 95 ASP B O 1
ATOM 2475 N N . CYS B 1 96 ? -15.32 -5.973 -5.422 1 95.62 96 CYS B N 1
ATOM 2476 C CA . CYS B 1 96 ? -15.016 -4.891 -4.484 1 95.62 96 CYS B CA 1
ATOM 2477 C C . CYS B 1 96 ? -14.055 -3.889 -5.102 1 95.62 96 CYS B C 1
ATOM 2479 O O . CYS B 1 96 ? -14.055 -2.711 -4.738 1 95.62 96 CYS B O 1
ATOM 2481 N N . TRP B 1 97 ? -13.258 -4.316 -6.043 1 90.56 97 TRP B N 1
ATOM 2482 C CA . TRP B 1 97 ? -12.203 -3.461 -6.57 1 90.56 97 TRP B CA 1
ATOM 2483 C C . TRP B 1 97 ? -12.688 -2.689 -7.797 1 90.56 97 TRP B C 1
ATOM 2485 O O . TRP B 1 97 ? -12.062 -1.71 -8.211 1 90.56 97 TRP B O 1
ATOM 2495 N N . LEU B 1 98 ? -13.75 -3.111 -8.344 1 91 98 LEU B N 1
ATOM 2496 C CA . LEU B 1 98 ? -14.266 -2.48 -9.555 1 91 98 LEU B CA 1
ATOM 2497 C C . LEU B 1 98 ? -15.508 -1.654 -9.25 1 91 98 LEU B C 1
ATOM 2499 O O . LEU B 1 98 ? -15.859 -0.745 -10.008 1 91 98 LEU B O 1
ATOM 2503 N N . ASP B 1 99 ? -16.172 -2.014 -8.219 1 92.94 99 ASP B N 1
ATOM 2504 C CA . ASP B 1 99 ? -17.422 -1.37 -7.84 1 92.94 99 ASP B CA 1
ATOM 2505 C C . ASP B 1 99 ? -17.25 -0.52 -6.582 1 92.94 99 ASP B C 1
ATOM 2507 O O . ASP B 1 99 ? -17.203 -1.049 -5.473 1 92.94 99 ASP B O 1
ATOM 2511 N N . GLY B 1 100 ? -17.297 0.749 -6.719 1 93.81 100 GLY B N 1
ATOM 2512 C CA . GLY B 1 100 ? -17.094 1.684 -5.625 1 93.81 100 GLY B CA 1
ATOM 2513 C C . GLY B 1 100 ? -18.188 1.637 -4.586 1 93.81 100 GLY B C 1
ATOM 2514 O O . GLY B 1 100 ? -18.016 2.119 -3.465 1 93.81 100 GLY B O 1
ATOM 2515 N N . SER B 1 101 ? -19.344 1.112 -4.953 1 95.5 101 SER B N 1
ATOM 2516 C CA . SER B 1 101 ? -20.438 0.98 -3.984 1 95.5 101 SER B CA 1
ATOM 2517 C C . SER B 1 101 ? -20.172 -0.168 -3.016 1 95.5 101 SER B C 1
ATOM 2519 O O . SER B 1 101 ? -20.734 -0.208 -1.924 1 95.5 101 SER B O 1
ATOM 2521 N N . LEU B 1 102 ? -19.328 -1.1 -3.367 1 96.75 102 LEU B N 1
ATOM 2522 C CA . LEU B 1 102 ? -18.953 -2.215 -2.502 1 96.75 102 LEU B CA 1
ATOM 2523 C C . LEU B 1 102 ? -17.734 -1.864 -1.659 1 96.75 102 LEU B C 1
ATOM 2525 O O . LEU B 1 102 ? -17.719 -2.096 -0.448 1 96.75 102 LEU B O 1
ATOM 2529 N N . PHE B 1 103 ? -16.766 -1.313 -2.258 1 97.75 103 PHE B N 1
ATOM 2530 C CA . PHE B 1 103 ? -15.523 -0.926 -1.611 1 97.75 103 PHE B CA 1
ATOM 2531 C C . PHE B 1 103 ? -15 0.391 -2.176 1 97.75 103 PHE B C 1
ATOM 2533 O O . PHE B 1 103 ? -14.688 0.48 -3.363 1 97.75 103 PHE B O 1
ATOM 2540 N N . ASP B 1 104 ? -14.961 1.351 -1.371 1 97.56 104 ASP B N 1
ATOM 2541 C CA . ASP B 1 104 ? -14.562 2.699 -1.756 1 97.56 104 ASP B CA 1
ATOM 2542 C C . ASP B 1 104 ? -13.07 2.924 -1.507 1 97.56 104 ASP B C 1
ATOM 2544 O O . ASP B 1 104 ? -12.664 3.229 -0.385 1 97.56 104 ASP B O 1
ATOM 2548 N N . SER B 1 105 ? -12.25 2.834 -2.555 1 96.25 105 SER B N 1
ATOM 2549 C CA . SER B 1 105 ? -10.797 2.896 -2.447 1 96.25 105 SER B CA 1
ATOM 2550 C C . SER B 1 105 ? -10.336 4.289 -2.025 1 96.25 105 SER B C 1
ATOM 2552 O O . SER B 1 105 ? -9.328 4.426 -1.329 1 96.25 105 SER B O 1
ATOM 2554 N N . GLN B 1 106 ? -11.047 5.297 -2.482 1 95.75 106 GLN B N 1
ATOM 2555 C CA . GLN B 1 106 ? -10.688 6.652 -2.082 1 95.75 106 GLN B CA 1
ATOM 2556 C C . GLN B 1 106 ? -10.93 6.871 -0.593 1 95.75 106 GLN B C 1
ATOM 2558 O O . GLN B 1 106 ? -10.117 7.492 0.093 1 95.75 106 GLN B O 1
ATOM 2563 N N . PHE B 1 107 ? -12.094 6.414 -0.14 1 97.5 107 PHE B N 1
ATOM 2564 C CA . PHE B 1 107 ? -12.398 6.465 1.285 1 97.5 107 PHE B CA 1
ATOM 2565 C C . PHE B 1 107 ? -11.352 5.711 2.092 1 97.5 107 PHE B C 1
ATOM 2567 O O . PHE B 1 107 ? -10.883 6.203 3.123 1 97.5 107 PHE B O 1
ATOM 2574 N N . GLU B 1 108 ? -10.945 4.496 1.568 1 97.75 108 GLU B N 1
ATOM 2575 C CA . GLU B 1 108 ? -9.914 3.682 2.201 1 97.75 108 GLU B CA 1
ATOM 2576 C C . GLU B 1 108 ? -8.602 4.453 2.33 1 97.75 108 GLU B C 1
ATOM 2578 O O . GLU B 1 108 ? -8.016 4.516 3.412 1 97.75 108 GLU B O 1
ATOM 2583 N N . PHE B 1 109 ? -8.211 5.043 1.277 1 96.56 109 PHE B N 1
ATOM 2584 C CA . PHE B 1 109 ? -6.977 5.824 1.267 1 96.56 109 PHE B CA 1
ATOM 2585 C C . PHE B 1 109 ? -7.043 6.953 2.285 1 96.56 109 PHE B C 1
ATOM 2587 O O . PHE B 1 109 ? -6.09 7.176 3.039 1 96.56 109 PHE B O 1
ATOM 2594 N N . ALA B 1 110 ? -8.094 7.691 2.332 1 96.56 110 ALA B N 1
ATOM 2595 C CA . ALA B 1 110 ? -8.266 8.836 3.227 1 96.56 110 ALA B CA 1
ATOM 2596 C C . ALA B 1 110 ? -8.211 8.398 4.688 1 96.56 110 ALA B C 1
ATOM 2598 O O . ALA B 1 110 ? -7.574 9.055 5.516 1 96.56 110 ALA B O 1
ATOM 2599 N N . VAL B 1 111 ? -8.867 7.297 4.988 1 97.75 111 VAL B N 1
ATOM 2600 C CA . VAL B 1 111 ? -8.898 6.809 6.363 1 97.75 111 VAL B CA 1
ATOM 2601 C C . VAL B 1 111 ? -7.508 6.336 6.773 1 97.75 111 VAL B C 1
ATOM 2603 O O . VAL B 1 111 ? -7.066 6.582 7.902 1 97.75 111 VAL B O 1
ATOM 2606 N N . ARG B 1 112 ? -6.805 5.695 5.895 1 96.31 112 ARG B N 1
ATOM 2607 C CA . ARG B 1 112 ? -5.445 5.254 6.191 1 96.31 112 ARG B CA 1
ATOM 2608 C C . ARG B 1 112 ? -4.512 6.445 6.383 1 96.31 112 ARG B C 1
ATOM 2610 O O . ARG B 1 112 ? -3.617 6.406 7.23 1 96.31 112 ARG B O 1
ATOM 2617 N N . SER B 1 113 ? -4.723 7.41 5.578 1 93.31 113 SER B N 1
ATOM 2618 C CA . SER B 1 113 ? -3.959 8.641 5.762 1 93.31 113 SER B CA 1
ATOM 2619 C C . SER B 1 113 ? -4.27 9.289 7.105 1 93.31 113 SER B C 1
ATOM 2621 O O . SER B 1 113 ? -3.367 9.758 7.801 1 93.31 113 SER B O 1
ATOM 2623 N N . TRP B 1 114 ? -5.582 9.336 7.438 1 95.5 114 TRP B N 1
ATOM 2624 C CA . TRP B 1 114 ? -6.051 9.836 8.727 1 95.5 114 TRP B CA 1
ATOM 2625 C C . TRP B 1 114 ? -5.398 9.07 9.875 1 95.5 114 TRP B C 1
ATOM 2627 O O . TRP B 1 114 ? -5.016 9.664 10.883 1 95.5 114 TRP B O 1
ATOM 2637 N N . ALA B 1 115 ? -5.133 7.84 9.742 1 94.94 115 ALA B N 1
ATOM 2638 C CA . ALA B 1 115 ? -4.594 6.953 10.766 1 94.94 115 ALA B CA 1
ATOM 2639 C C . ALA B 1 115 ? -3.158 7.332 11.117 1 94.94 115 ALA B C 1
ATOM 2641 O O . ALA B 1 115 ? -2.688 7.051 12.227 1 94.94 115 ALA B O 1
ATOM 2642 N N . LEU B 1 116 ? -2.469 7.973 10.203 1 87.94 116 LEU B N 1
ATOM 2643 C CA . LEU B 1 116 ? -1.082 8.359 10.43 1 87.94 116 LEU B CA 1
ATOM 2644 C C . LEU B 1 116 ? -0.979 9.367 11.578 1 87.94 116 LEU B C 1
ATOM 2646 O O . LEU B 1 116 ? 0.064 9.469 12.227 1 87.94 116 LEU B O 1
ATOM 2650 N N . GLN B 1 117 ? -2.043 10.047 11.844 1 88.69 117 GLN B N 1
ATOM 2651 C CA . GLN B 1 117 ? -1.95 11.094 12.859 1 88.69 117 GLN B CA 1
ATOM 2652 C C . GLN B 1 117 ? -2.889 10.812 14.031 1 88.69 117 GLN B C 1
ATOM 2654 O O . GLN B 1 117 ? -3.137 11.688 14.859 1 88.69 117 GLN B O 1
ATOM 2659 N N . SER B 1 118 ? -3.506 9.656 14.047 1 95.19 118 SER B N 1
ATOM 2660 C CA . SER B 1 118 ? -4.453 9.289 15.102 1 95.19 118 SER B CA 1
ATOM 2661 C C . SER B 1 118 ? -4.293 7.832 15.508 1 95.19 118 SER B C 1
ATOM 2663 O O . SER B 1 118 ? -4.684 6.93 14.766 1 95.19 118 SER B O 1
ATOM 2665 N N . PRO B 1 119 ? -3.766 7.602 16.719 1 95.19 119 PRO B N 1
ATOM 2666 C CA . PRO B 1 119 ? -3.613 6.219 17.172 1 95.19 119 PRO B CA 1
ATOM 2667 C C . PRO B 1 119 ? -4.938 5.465 17.234 1 95.19 119 PRO B C 1
ATOM 2669 O O . PRO B 1 119 ? -4.973 4.254 17 1 95.19 119 PRO B O 1
ATOM 2672 N N . GLU B 1 120 ? -5.965 6.18 17.562 1 96.81 120 GLU B N 1
ATOM 2673 C CA . GLU B 1 120 ? -7.285 5.559 17.625 1 96.81 120 GLU B CA 1
ATOM 2674 C C . GLU B 1 120 ? -7.742 5.074 16.25 1 96.81 120 GLU B C 1
ATOM 2676 O O . GLU B 1 120 ? -8.266 3.965 16.125 1 96.81 120 GLU B O 1
ATOM 2681 N N . ILE B 1 121 ? -7.574 5.883 15.258 1 97.69 121 ILE B N 1
ATOM 2682 C CA . ILE B 1 121 ? -7.965 5.508 13.898 1 97.69 121 ILE B CA 1
ATOM 2683 C C . ILE B 1 121 ? -7.039 4.41 13.375 1 97.69 121 ILE B C 1
ATOM 2685 O O . ILE B 1 121 ? -7.477 3.521 12.641 1 97.69 121 ILE B O 1
ATOM 2689 N N . LEU B 1 122 ? -5.797 4.496 13.758 1 96.12 122 LEU B N 1
ATOM 2690 C CA . LEU B 1 122 ? -4.867 3.432 13.406 1 96.12 122 LEU B CA 1
ATOM 2691 C C . LEU B 1 122 ? -5.352 2.086 13.93 1 96.12 122 LEU B C 1
ATOM 2693 O O . LEU B 1 122 ? -5.305 1.08 13.219 1 96.12 122 LEU B O 1
ATOM 2697 N N . ALA B 1 123 ? -5.797 2.059 15.125 1 97.12 123 ALA B N 1
ATOM 2698 C CA . ALA B 1 123 ? -6.328 0.831 15.711 1 97.12 123 ALA B CA 1
ATOM 2699 C C . ALA B 1 123 ? -7.523 0.319 14.914 1 97.12 123 ALA B C 1
ATOM 2701 O O . ALA B 1 123 ? -7.68 -0.89 14.719 1 97.12 123 ALA B O 1
ATOM 2702 N N . GLU B 1 124 ? -8.383 1.23 14.453 1 97.81 124 GLU B N 1
ATOM 2703 C CA . GLU B 1 124 ? -9.523 0.865 13.617 1 97.81 124 GLU B CA 1
ATOM 2704 C C . GLU B 1 124 ? -9.07 0.227 12.305 1 97.81 124 GLU B C 1
ATOM 2706 O O . GLU B 1 124 ? -9.625 -0.791 11.883 1 97.81 124 GLU B O 1
ATOM 2711 N N . VAL B 1 125 ? -8.102 0.8 11.703 1 98 125 VAL B N 1
ATOM 2712 C CA . VAL B 1 125 ? -7.578 0.316 10.43 1 98 125 VAL B CA 1
ATOM 2713 C C . VAL B 1 125 ? -6.953 -1.063 10.625 1 98 125 VAL B C 1
ATOM 2715 O O . VAL B 1 125 ? -7.18 -1.971 9.82 1 98 125 VAL B O 1
ATOM 2718 N N . GLN B 1 126 ? -6.234 -1.265 11.695 1 96.81 126 GLN B N 1
ATOM 2719 C CA . GLN B 1 126 ? -5.594 -2.541 11.992 1 96.81 126 GLN B CA 1
ATOM 2720 C C . GLN B 1 126 ? -6.629 -3.629 12.258 1 96.81 126 GLN B C 1
ATOM 2722 O O . GLN B 1 126 ? -6.465 -4.773 11.836 1 96.81 126 GLN B O 1
ATOM 2727 N N . SER B 1 127 ? -7.629 -3.238 12.953 1 97.88 127 SER B N 1
ATOM 2728 C CA . SER B 1 127 ? -8.719 -4.176 13.195 1 97.88 127 SER B CA 1
ATOM 2729 C C . SER B 1 127 ? -9.391 -4.582 11.891 1 97.88 127 SER B C 1
ATOM 2731 O O . SER B 1 127 ? -9.688 -5.762 11.68 1 97.88 127 SER B O 1
ATOM 2733 N N . ALA B 1 128 ? -9.633 -3.643 11.023 1 98.25 128 ALA B N 1
ATOM 2734 C CA . ALA B 1 128 ? -10.203 -3.92 9.703 1 98.25 128 ALA B CA 1
ATOM 2735 C C . ALA B 1 128 ? -9.281 -4.824 8.891 1 98.25 128 ALA B C 1
ATOM 2737 O O . ALA B 1 128 ? -9.75 -5.773 8.25 1 98.25 128 ALA B O 1
ATOM 2738 N N . ASP B 1 129 ? -8.008 -4.551 8.938 1 97.94 129 ASP B N 1
ATOM 2739 C CA . ASP B 1 129 ? -7.039 -5.379 8.227 1 97.94 129 ASP B CA 1
ATOM 2740 C C . ASP B 1 129 ? -7.129 -6.836 8.68 1 97.94 129 ASP B C 1
ATOM 2742 O O . ASP B 1 129 ? -7.156 -7.746 7.852 1 97.94 129 ASP B O 1
ATOM 2746 N N . LEU B 1 130 ? -7.188 -7.004 9.961 1 97.31 130 LEU B N 1
ATOM 2747 C CA . LEU B 1 130 ? -7.242 -8.352 10.516 1 97.31 130 LEU B CA 1
ATOM 2748 C C . LEU B 1 130 ? -8.516 -9.07 10.086 1 97.31 130 LEU B C 1
ATOM 2750 O O . LEU B 1 130 ? -8.477 -10.242 9.703 1 97.31 130 LEU B O 1
ATOM 2754 N N . GLN B 1 131 ? -9.602 -8.383 10.133 1 98.5 131 GLN B N 1
ATOM 2755 C CA . GLN B 1 131 ? -10.883 -8.969 9.75 1 98.5 131 GLN B CA 1
ATOM 2756 C C . GLN B 1 131 ? -10.891 -9.344 8.273 1 98.5 131 GLN B C 1
ATOM 2758 O O . GLN B 1 131 ? -11.367 -10.422 7.906 1 98.5 131 GLN B O 1
ATOM 2763 N N . ARG B 1 132 ? -10.422 -8.5 7.484 1 98.62 132 ARG B N 1
ATOM 2764 C CA . ARG B 1 132 ? -10.391 -8.727 6.043 1 98.62 132 ARG B CA 1
ATOM 2765 C C . ARG B 1 132 ? -9.445 -9.867 5.684 1 98.62 132 ARG B C 1
ATOM 2767 O O . ARG B 1 132 ? -9.789 -10.734 4.883 1 98.62 132 ARG B O 1
ATOM 2774 N N . LEU B 1 133 ? -8.289 -9.891 6.301 1 98.06 133 LEU B N 1
ATOM 2775 C CA . LEU B 1 133 ? -7.34 -10.977 6.086 1 98.06 133 LEU B CA 1
ATOM 2776 C C . LEU B 1 133 ? -7.918 -12.312 6.543 1 98.06 133 LEU B C 1
ATOM 2778 O O . LEU B 1 133 ? -7.762 -13.328 5.863 1 98.06 133 LEU B O 1
ATOM 2782 N N . ASP B 1 134 ? -8.57 -12.273 7.652 1 98.56 134 ASP B N 1
ATOM 2783 C CA . ASP B 1 134 ? -9.211 -13.484 8.156 1 98.56 134 ASP B CA 1
ATOM 2784 C C . ASP B 1 134 ? -10.281 -13.992 7.191 1 98.56 134 ASP B C 1
ATOM 2786 O O . ASP B 1 134 ? -10.359 -15.188 6.918 1 98.56 134 ASP B O 1
ATOM 2790 N N . ALA B 1 135 ? -11.078 -13.109 6.688 1 98.81 135 ALA B N 1
ATOM 2791 C CA . ALA B 1 135 ? -12.133 -13.484 5.746 1 98.81 135 ALA B CA 1
ATOM 2792 C C . ALA B 1 135 ? -11.539 -14.117 4.488 1 98.81 135 ALA B C 1
ATOM 2794 O O . ALA B 1 135 ? -12.039 -15.141 4.012 1 98.81 135 ALA B O 1
ATOM 2795 N N . LEU B 1 136 ? -10.523 -13.547 3.973 1 98.75 136 LEU B N 1
ATOM 2796 C CA . LEU B 1 136 ? -9.867 -14.086 2.785 1 98.75 136 LEU B CA 1
ATOM 2797 C C . LEU B 1 136 ? -9.234 -15.445 3.08 1 98.75 136 LEU B C 1
ATOM 2799 O O . LEU B 1 136 ? -9.305 -16.359 2.254 1 98.75 136 LEU B O 1
ATOM 2803 N N . THR B 1 137 ? -8.586 -15.547 4.254 1 98.75 137 THR B N 1
ATOM 2804 C CA . THR B 1 137 ? -7.992 -16.812 4.656 1 98.75 137 THR B CA 1
ATOM 2805 C C . THR B 1 137 ? -9.055 -17.906 4.742 1 98.75 137 THR B C 1
ATOM 2807 O O . THR B 1 137 ? -8.875 -19 4.203 1 98.75 137 THR B O 1
ATOM 2810 N N . ARG B 1 138 ? -10.148 -17.594 5.352 1 98.62 138 ARG B N 1
ATOM 2811 C CA . ARG B 1 138 ? -11.242 -18.547 5.504 1 98.62 138 ARG B CA 1
ATOM 2812 C C . ARG B 1 138 ? -11.805 -18.953 4.148 1 98.62 138 ARG B C 1
ATOM 2814 O O . ARG B 1 138 ? -12.242 -20.094 3.963 1 98.62 138 ARG B O 1
ATOM 2821 N N . MET B 1 139 ? -11.859 -18.031 3.248 1 98.62 139 MET B N 1
ATOM 2822 C CA . MET B 1 139 ? -12.297 -18.344 1.891 1 98.62 139 MET B CA 1
ATOM 2823 C C . MET B 1 139 ? -11.453 -19.453 1.279 1 98.62 139 MET B C 1
ATOM 2825 O O . MET B 1 139 ? -11.984 -20.406 0.722 1 98.62 139 MET B O 1
ATOM 2829 N N . PHE B 1 140 ? -10.172 -19.391 1.422 1 98.56 140 PHE B N 1
ATOM 2830 C CA . PHE B 1 140 ? -9.289 -20.406 0.875 1 98.56 140 PHE B CA 1
ATOM 2831 C C . PHE B 1 140 ? -9.461 -21.734 1.612 1 98.56 140 PHE B C 1
ATOM 2833 O O . PHE B 1 140 ? -9.438 -22.797 0.995 1 98.56 140 PHE B O 1
ATOM 2840 N N . LEU B 1 141 ? -9.602 -21.625 2.936 1 98.5 141 LEU B N 1
ATOM 2841 C CA . LEU B 1 141 ? -9.797 -22.828 3.727 1 98.5 141 LEU B CA 1
ATOM 2842 C C . LEU B 1 141 ? -11.047 -23.578 3.273 1 98.5 141 LEU B C 1
ATOM 2844 O O . LEU B 1 141 ? -11.039 -24.812 3.174 1 98.5 141 LEU B O 1
ATOM 2848 N N . ARG B 1 142 ? -12.062 -22.906 2.959 1 97.81 142 ARG B N 1
ATOM 2849 C CA . ARG B 1 142 ? -13.32 -23.5 2.504 1 97.81 142 ARG B CA 1
ATOM 2850 C C . ARG B 1 142 ? -13.117 -24.297 1.214 1 97.81 142 ARG B C 1
ATOM 2852 O O . ARG B 1 142 ? -13.844 -25.25 0.947 1 97.81 142 ARG B O 1
ATOM 2859 N N . PHE B 1 143 ? -12.172 -23.922 0.477 1 97.94 143 PHE B N 1
ATOM 2860 C CA . PHE B 1 143 ? -11.953 -24.578 -0.805 1 97.94 143 PHE B CA 1
ATOM 2861 C C . PHE B 1 143 ? -10.766 -25.547 -0.727 1 97.94 143 PHE B C 1
ATOM 2863 O O . PHE B 1 143 ? -10.18 -25.891 -1.75 1 97.94 143 PHE B O 1
ATOM 2870 N N . GLY B 1 144 ? -10.289 -25.844 0.499 1 97.12 144 GLY B N 1
ATOM 2871 C CA . GLY B 1 144 ? -9.438 -27 0.705 1 97.12 144 GLY B CA 1
ATOM 2872 C C . GLY B 1 144 ? -7.965 -26.641 0.831 1 97.12 144 GLY B C 1
ATOM 2873 O O . GLY B 1 144 ? -7.109 -27.516 0.912 1 97.12 144 GLY B O 1
ATOM 2874 N N . HIS B 1 145 ? -7.621 -25.391 0.831 1 96.38 145 HIS B N 1
ATOM 2875 C CA . HIS B 1 145 ? -6.23 -25.016 1.056 1 96.38 145 HIS B CA 1
ATOM 2876 C C . HIS B 1 145 ? -5.828 -25.234 2.512 1 96.38 145 HIS B C 1
ATOM 2878 O O . HIS B 1 145 ? -6.652 -25.078 3.414 1 96.38 145 HIS B O 1
ATOM 2884 N N . ASP B 1 146 ? -4.547 -25.594 2.678 1 96.38 146 ASP B N 1
ATOM 2885 C CA . ASP B 1 146 ? -4.086 -25.703 4.059 1 96.38 146 ASP B CA 1
ATOM 2886 C C . ASP B 1 146 ? -3.85 -24.312 4.656 1 96.38 146 ASP B C 1
ATOM 2888 O O . ASP B 1 146 ? -3.844 -23.312 3.936 1 96.38 146 ASP B O 1
ATOM 2892 N N . GLU B 1 147 ? -3.656 -24.25 5.914 1 96.5 147 GLU B N 1
ATOM 2893 C CA . GLU B 1 147 ? -3.6 -22.984 6.66 1 96.5 147 GLU B CA 1
ATOM 2894 C C . GLU B 1 147 ? -2.438 -22.125 6.188 1 96.5 147 GLU B C 1
ATOM 2896 O O . GLU B 1 147 ? -2.59 -20.906 6.016 1 96.5 147 GLU B O 1
ATOM 2901 N N . ALA B 1 148 ? -1.313 -22.719 5.984 1 94.31 148 ALA B N 1
ATOM 2902 C CA . ALA B 1 148 ? -0.125 -21.969 5.602 1 94.31 148 ALA B CA 1
ATOM 2903 C C . ALA B 1 148 ? -0.303 -21.328 4.227 1 94.31 148 ALA B C 1
ATOM 2905 O O . ALA B 1 148 ? -0.026 -20.141 4.047 1 94.31 148 ALA B O 1
ATOM 2906 N N . ARG B 1 149 ? -0.782 -22.047 3.309 1 95.31 149 ARG B N 1
ATOM 2907 C CA . ARG B 1 149 ? -1.011 -21.562 1.956 1 95.31 149 ARG B CA 1
ATOM 2908 C C . ARG B 1 149 ? -2.125 -20.516 1.936 1 95.31 149 ARG B C 1
ATOM 2910 O O . ARG B 1 149 ? -2.027 -19.5 1.235 1 95.31 149 ARG B O 1
ATOM 2917 N N . ALA B 1 150 ? -3.17 -20.797 2.693 1 97.94 150 ALA B N 1
ATOM 2918 C CA . ALA B 1 150 ? -4.281 -19.859 2.777 1 97.94 150 ALA B CA 1
ATOM 2919 C C . ALA B 1 150 ? -3.816 -18.5 3.309 1 97.94 150 ALA B C 1
ATOM 2921 O O . ALA B 1 150 ? -4.227 -17.453 2.805 1 97.94 150 ALA B O 1
ATOM 2922 N N . ASP B 1 151 ? -2.961 -18.531 4.262 1 97.44 151 ASP B N 1
ATOM 2923 C CA . ASP B 1 151 ? -2.436 -17.328 4.875 1 97.44 151 ASP B CA 1
ATOM 2924 C C . ASP B 1 151 ? -1.674 -16.484 3.857 1 97.44 151 ASP B C 1
ATOM 2926 O O . ASP B 1 151 ? -1.962 -15.289 3.688 1 97.44 151 ASP B O 1
ATOM 2930 N N . VAL B 1 152 ? -0.776 -17.078 3.129 1 97.75 152 VAL B N 1
ATOM 2931 C CA . VAL B 1 152 ? 0.092 -16.344 2.217 1 97.75 152 VAL B CA 1
ATOM 2932 C C . VAL B 1 152 ? -0.72 -15.844 1.024 1 97.75 152 VAL B C 1
ATOM 2934 O O . VAL B 1 152 ? -0.527 -14.711 0.567 1 97.75 152 VAL B O 1
ATOM 2937 N N . ARG B 1 153 ? -1.652 -16.641 0.566 1 98.44 153 ARG B N 1
ATOM 2938 C CA . ARG B 1 153 ? -2.471 -16.219 -0.565 1 98.44 153 ARG B CA 1
ATOM 2939 C C . ARG B 1 153 ? -3.412 -15.086 -0.166 1 98.44 153 ARG B C 1
ATOM 2941 O O . ARG B 1 153 ? -3.578 -14.117 -0.911 1 98.44 153 ARG B O 1
ATOM 2948 N N . ALA B 1 154 ? -3.98 -15.203 1.021 1 98.62 154 ALA B N 1
ATOM 2949 C CA . ALA B 1 154 ? -4.824 -14.125 1.532 1 98.62 154 ALA B CA 1
ATOM 2950 C C . ALA B 1 154 ? -4.035 -12.828 1.657 1 98.62 154 ALA B C 1
ATOM 2952 O O . ALA B 1 154 ? -4.516 -11.758 1.256 1 98.62 154 ALA B O 1
ATOM 2953 N N . ARG B 1 155 ? -2.859 -12.938 2.182 1 97.81 155 ARG B N 1
ATOM 2954 C CA . ARG B 1 155 ? -2.002 -11.773 2.34 1 97.81 155 ARG B CA 1
ATOM 2955 C C . ARG B 1 155 ? -1.631 -11.18 0.984 1 97.81 155 ARG B C 1
ATOM 2957 O O . ARG B 1 155 ? -1.618 -9.961 0.817 1 97.81 155 ARG B O 1
ATOM 2964 N N . THR B 1 156 ? -1.343 -12.016 0.034 1 98.38 156 THR B N 1
ATOM 2965 C CA . THR B 1 156 ? -1.002 -11.531 -1.3 1 98.38 156 THR B CA 1
ATOM 2966 C C . THR B 1 156 ? -2.143 -10.703 -1.883 1 98.38 156 THR B C 1
ATOM 2968 O O . THR B 1 156 ? -1.928 -9.578 -2.344 1 98.38 156 THR B O 1
ATOM 2971 N N . ILE B 1 157 ? -3.338 -11.203 -1.80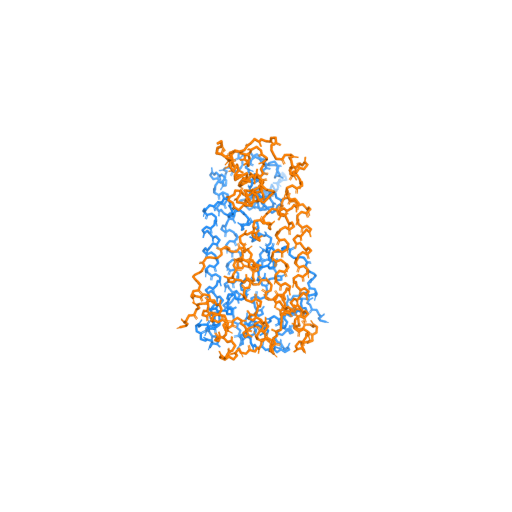2 1 98.56 157 ILE B N 1
ATOM 2972 C CA . ILE B 1 157 ? -4.52 -10.531 -2.326 1 98.56 157 ILE B CA 1
ATOM 2973 C C . ILE B 1 157 ? -4.684 -9.172 -1.646 1 98.56 157 ILE B C 1
ATOM 2975 O O . ILE B 1 157 ? -4.828 -8.148 -2.318 1 98.56 157 ILE B O 1
ATOM 2979 N N . TYR B 1 158 ? -4.633 -9.266 -0.375 1 98.38 158 TYR B N 1
ATOM 2980 C CA . TYR B 1 158 ? -4.914 -8.078 0.418 1 98.38 158 TYR B CA 1
ATOM 2981 C C . TYR B 1 158 ? -3.844 -7.012 0.208 1 98.38 158 TYR B C 1
ATOM 2983 O O . TYR B 1 158 ? -4.156 -5.836 0.011 1 98.38 158 TYR B O 1
ATOM 2991 N N . LEU B 1 159 ? -2.623 -7.406 0.21 1 97.69 159 LEU B N 1
ATOM 2992 C CA . LEU B 1 159 ? -1.506 -6.477 0.078 1 97.69 159 LEU B CA 1
ATOM 2993 C C . LEU B 1 159 ? -1.468 -5.867 -1.318 1 97.69 159 LEU B C 1
ATOM 2995 O O . LEU B 1 159 ? -1.158 -4.684 -1.476 1 97.69 159 LEU B O 1
ATOM 2999 N N . VAL B 1 160 ? -1.789 -6.59 -2.344 1 97.75 160 VAL B N 1
ATOM 3000 C CA . VAL B 1 160 ? -1.883 -6.043 -3.695 1 97.75 160 VAL B CA 1
ATOM 3001 C C . VAL B 1 160 ? -2.918 -4.922 -3.729 1 97.75 160 VAL B C 1
ATOM 3003 O O . VAL B 1 160 ? -2.66 -3.848 -4.273 1 97.75 160 VAL B O 1
ATOM 3006 N N . GLN B 1 161 ? -4.035 -5.195 -3.133 1 96.44 161 GLN B N 1
ATOM 3007 C CA . GLN B 1 161 ? -5.086 -4.18 -3.131 1 96.44 161 GLN B CA 1
ATOM 3008 C C . GLN B 1 161 ? -4.641 -2.93 -2.377 1 96.44 161 GLN B C 1
ATOM 3010 O O . GLN B 1 161 ? -4.855 -1.809 -2.84 1 96.44 161 GLN B O 1
ATOM 3015 N N . ILE B 1 162 ? -4.043 -3.111 -1.202 1 96.94 162 ILE B N 1
ATOM 3016 C CA . ILE B 1 162 ? -3.529 -1.985 -0.43 1 96.94 162 ILE B CA 1
ATOM 3017 C C . ILE B 1 162 ? -2.477 -1.237 -1.247 1 96.94 162 ILE B C 1
ATOM 3019 O O . ILE B 1 162 ? -2.416 -0.006 -1.212 1 96.94 162 ILE B O 1
ATOM 3023 N N . GLY B 1 163 ? -1.638 -1.979 -1.953 1 96.88 163 GLY B N 1
ATOM 3024 C CA . GLY B 1 163 ? -0.667 -1.354 -2.838 1 96.88 163 GLY B CA 1
ATOM 3025 C C . GLY B 1 163 ? -1.306 -0.471 -3.893 1 96.88 163 GLY B C 1
ATOM 3026 O O . GLY B 1 163 ? -0.878 0.667 -4.098 1 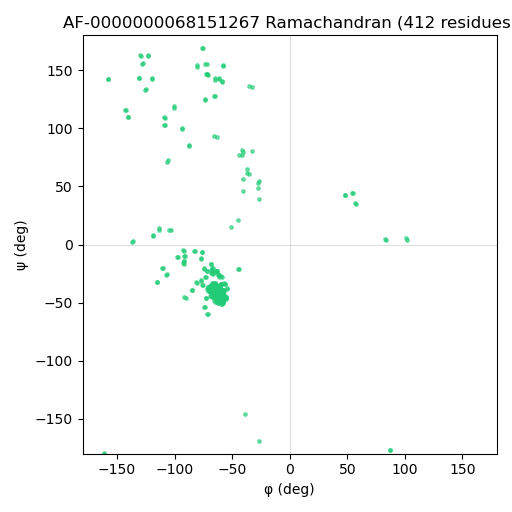96.88 163 GLY B O 1
ATOM 3027 N N . TYR B 1 164 ? -2.355 -0.969 -4.574 1 95 164 TYR B N 1
ATOM 3028 C CA . TYR B 1 164 ? -3.078 -0.197 -5.582 1 95 164 TYR B CA 1
ATOM 3029 C C . TYR B 1 164 ? -3.635 1.09 -4.984 1 95 164 TYR B C 1
ATOM 3031 O O . TYR B 1 164 ? -3.531 2.158 -5.59 1 95 164 TYR B O 1
ATOM 3039 N N . ILE B 1 165 ? -4.152 0.954 -3.789 1 94.75 165 ILE B N 1
ATOM 3040 C CA . ILE B 1 165 ? -4.773 2.09 -3.115 1 94.75 165 ILE B CA 1
ATOM 3041 C C . ILE B 1 165 ? -3.705 3.111 -2.736 1 94.75 165 ILE B C 1
ATOM 3043 O O . ILE B 1 165 ? -3.867 4.309 -2.98 1 94.75 165 ILE B O 1
ATOM 3047 N N . SER B 1 166 ? -2.633 2.635 -2.223 1 93.06 166 SER B N 1
ATOM 3048 C CA . SER B 1 166 ? -1.556 3.5 -1.753 1 93.06 166 SER B CA 1
ATOM 3049 C C . SER B 1 166 ? -0.889 4.23 -2.912 1 93.06 166 SER B C 1
ATOM 3051 O O . SER B 1 166 ? -0.462 5.379 -2.766 1 93.06 166 SER B O 1
ATOM 3053 N N . MET B 1 167 ? -0.811 3.617 -4.051 1 93.06 167 MET B N 1
ATOM 3054 C CA . MET B 1 167 ? -0.176 4.223 -5.219 1 93.06 167 MET B CA 1
ATOM 3055 C C . MET B 1 167 ? -1.141 5.16 -5.934 1 93.06 167 MET B C 1
ATOM 3057 O O . MET B 1 167 ? -0.749 5.867 -6.863 1 93.06 167 MET B O 1
ATOM 3061 N N . GLN B 1 168 ? -2.373 5.188 -5.484 1 86.31 168 GLN B N 1
ATOM 3062 C CA . GLN B 1 168 ? -3.406 5.988 -6.125 1 86.31 168 GLN B CA 1
ATOM 3063 C C . GLN B 1 168 ? -3.408 5.777 -7.637 1 86.31 168 GLN B C 1
ATOM 3065 O O . GLN B 1 168 ? -3.445 6.742 -8.406 1 86.31 168 GLN B O 1
ATOM 3070 N N . THR B 1 169 ? -3.268 4.562 -7.957 1 81.19 169 THR B N 1
ATOM 3071 C CA . THR B 1 169 ? -3.207 4.203 -9.367 1 81.19 169 THR B CA 1
ATOM 3072 C C . THR B 1 169 ? -4.535 4.5 -10.062 1 81.19 169 THR B C 1
ATOM 3074 O O . THR B 1 169 ? -5.602 4.176 -9.531 1 81.19 169 THR B O 1
ATOM 3077 N N . LYS B 1 170 ? -4.41 5.215 -11.125 1 79.25 170 LYS B N 1
ATOM 3078 C CA . LYS B 1 170 ? -5.566 5.445 -11.984 1 79.25 170 LYS B CA 1
ATOM 3079 C C . LYS B 1 170 ? -5.43 4.68 -13.297 1 79.25 170 LYS B C 1
ATOM 3081 O O . LYS B 1 170 ? -4.559 4.984 -14.117 1 79.25 170 LYS B O 1
ATOM 3086 N N . GLU B 1 171 ? -6.121 3.639 -13.359 1 83.19 171 GLU B N 1
ATOM 3087 C CA . GLU B 1 171 ? -6.117 2.805 -14.555 1 83.19 171 GLU B CA 1
ATOM 3088 C C . GLU B 1 171 ? -7.516 2.703 -15.164 1 83.19 171 GLU B C 1
ATOM 3090 O O . GLU B 1 171 ? -8.508 2.623 -14.438 1 83.19 171 GLU B O 1
ATOM 3095 N N . ASP B 1 172 ? -7.469 2.699 -16.453 1 87.12 172 ASP B N 1
ATOM 3096 C CA . ASP B 1 172 ? -8.734 2.443 -17.141 1 87.12 172 ASP B CA 1
ATOM 3097 C C . ASP B 1 172 ? -9.281 1.062 -16.781 1 87.12 172 ASP B C 1
ATOM 3099 O O . ASP B 1 172 ? -8.516 0.094 -16.688 1 87.12 172 ASP B O 1
ATOM 3103 N N . VAL B 1 173 ? -10.547 1.03 -16.672 1 84.44 173 VAL B N 1
ATOM 3104 C CA . VAL B 1 173 ? -11.203 -0.22 -16.312 1 84.44 173 VAL B CA 1
ATOM 3105 C C . VAL B 1 173 ? -10.859 -1.302 -17.328 1 84.44 173 VAL B C 1
ATOM 3107 O O . VAL B 1 173 ? -10.672 -2.467 -16.969 1 84.44 173 VAL B O 1
ATOM 3110 N N . SER B 1 174 ? -10.797 -0.947 -18.578 1 87.56 174 SER B N 1
ATOM 3111 C CA . SER B 1 174 ? -10.508 -1.917 -19.625 1 87.56 174 SER B CA 1
ATOM 3112 C C . SER B 1 174 ? -9.133 -2.539 -19.453 1 87.56 174 SER B C 1
ATOM 3114 O O . SER B 1 174 ? -8.945 -3.734 -19.688 1 87.56 174 SER B O 1
ATOM 3116 N N . VAL B 1 175 ? -8.188 -1.766 -19.047 1 88.44 175 VAL B N 1
ATOM 3117 C CA . VAL B 1 175 ? -6.828 -2.25 -18.812 1 88.44 175 VAL B CA 1
ATOM 3118 C C . VAL B 1 175 ? -6.816 -3.182 -17.594 1 88.44 175 VAL B C 1
ATOM 3120 O O . VAL B 1 175 ? -6.223 -4.262 -17.641 1 88.44 175 VAL B O 1
ATOM 3123 N N . ARG B 1 176 ? -7.562 -2.838 -16.609 1 88.38 176 ARG B N 1
ATOM 3124 C CA . ARG B 1 176 ? -7.641 -3.648 -15.398 1 88.38 176 ARG B CA 1
ATOM 3125 C C . ARG B 1 176 ? -8.336 -4.98 -15.672 1 88.38 176 ARG B C 1
ATOM 3127 O O . ARG B 1 176 ? -7.883 -6.027 -15.203 1 88.38 176 ARG B O 1
ATOM 3134 N N . MET B 1 177 ? -9.352 -4.891 -16.469 1 89.62 177 MET B N 1
ATOM 3135 C CA . MET B 1 177 ? -10.141 -6.082 -16.781 1 89.62 177 MET B CA 1
ATOM 3136 C C . MET B 1 177 ? -9.289 -7.121 -17.5 1 89.62 177 MET B C 1
ATOM 3138 O O . MET B 1 177 ? -9.43 -8.32 -17.266 1 89.62 177 MET B O 1
ATOM 3142 N N . LYS B 1 178 ? -8.43 -6.652 -18.281 1 91.56 178 LYS B N 1
ATOM 3143 C CA . LYS B 1 178 ? -7.594 -7.551 -19.062 1 91.56 178 LYS B CA 1
ATOM 3144 C C . LYS B 1 178 ? -6.621 -8.32 -18.172 1 91.56 178 LYS B C 1
ATOM 3146 O O . LYS B 1 178 ? -6.184 -9.422 -18.531 1 91.56 178 LYS B O 1
ATOM 3151 N N . ARG B 1 179 ? -6.344 -7.816 -17.031 1 95.06 179 ARG B N 1
ATOM 3152 C CA . ARG B 1 179 ? -5.359 -8.422 -16.141 1 95.06 179 ARG B CA 1
ATOM 3153 C C . ARG B 1 179 ? -6.027 -9.406 -15.172 1 95.06 179 ARG B C 1
ATOM 3155 O O . ARG B 1 179 ? -5.348 -10.211 -14.531 1 95.06 179 ARG B O 1
ATOM 3162 N N . ILE B 1 180 ? -7.344 -9.375 -15.062 1 95.06 180 ILE B N 1
ATOM 3163 C CA . ILE B 1 180 ? -8.07 -10.039 -13.992 1 95.06 180 ILE B CA 1
ATOM 3164 C C . ILE B 1 180 ? -7.863 -11.555 -14.086 1 95.06 180 ILE B C 1
ATOM 3166 O O . ILE B 1 180 ? -7.578 -12.211 -13.078 1 95.06 180 ILE B O 1
ATOM 3170 N N . PRO B 1 181 ? -7.926 -12.141 -15.297 1 96.19 181 PRO B N 1
ATOM 3171 C CA . PRO B 1 181 ? -7.723 -13.594 -15.344 1 96.19 181 PRO B CA 1
ATOM 3172 C C . PRO B 1 181 ? -6.355 -14.008 -14.812 1 96.19 181 PRO B C 1
ATOM 3174 O O . PRO B 1 181 ? -6.246 -15.008 -14.094 1 96.19 181 PRO B O 1
ATOM 3177 N N . GLU B 1 182 ? -5.355 -13.25 -15.141 1 96.5 182 GLU B N 1
ATOM 3178 C CA . GLU B 1 182 ? -4.008 -13.57 -14.68 1 96.5 182 GLU B CA 1
ATOM 3179 C C . GLU B 1 182 ? -3.873 -13.344 -13.172 1 96.5 182 GLU B C 1
ATOM 3181 O O . GLU B 1 182 ? -3.234 -14.141 -12.477 1 96.5 182 GLU B O 1
ATOM 3186 N N . TYR B 1 183 ? -4.473 -12.305 -12.617 1 97.62 183 TYR B N 1
ATOM 3187 C CA . TYR B 1 183 ? -4.477 -12.078 -11.172 1 97.62 183 TYR B CA 1
ATOM 3188 C C . TYR B 1 183 ? -5.141 -13.234 -10.438 1 97.62 183 TYR B C 1
ATOM 3190 O O . TYR B 1 183 ? -4.633 -13.695 -9.414 1 97.62 183 TYR B O 1
ATOM 3198 N N . VAL B 1 184 ? -6.277 -13.664 -11.023 1 98.06 184 VAL B N 1
ATOM 3199 C CA . VAL B 1 184 ? -6.984 -14.781 -10.391 1 98.06 184 VAL B CA 1
ATOM 3200 C C . VAL B 1 184 ? -6.082 -16 -10.352 1 98.06 184 VAL B C 1
ATOM 3202 O O . VAL B 1 184 ? -5.984 -16.688 -9.32 1 98.06 184 VAL B O 1
ATOM 3205 N N . GLU B 1 185 ? -5.434 -16.25 -11.422 1 97.5 185 GLU B N 1
ATOM 3206 C CA . GLU B 1 185 ? -4.531 -17.406 -11.469 1 97.5 185 GLU B CA 1
ATOM 3207 C C . GLU B 1 185 ? -3.395 -17.25 -10.461 1 97.5 185 GLU B C 1
ATOM 3209 O O . GLU B 1 185 ? -3.057 -18.203 -9.758 1 97.5 185 GLU B O 1
ATOM 3214 N N . ILE B 1 186 ? -2.82 -16.109 -10.367 1 97.62 186 ILE B N 1
ATOM 3215 C CA . ILE B 1 186 ? -1.711 -15.867 -9.453 1 97.62 186 ILE B CA 1
ATOM 3216 C C . ILE B 1 186 ? -2.186 -16.016 -8.008 1 97.62 186 ILE B C 1
ATOM 3218 O O . ILE B 1 186 ? -1.539 -16.703 -7.207 1 97.62 186 ILE B O 1
ATOM 3222 N N . PHE B 1 187 ? -3.324 -15.469 -7.699 1 98.31 187 PHE B N 1
ATOM 3223 C CA . PHE B 1 187 ? -3.832 -15.438 -6.332 1 98.31 187 PHE B CA 1
ATOM 3224 C C . PHE B 1 187 ? -4.27 -16.828 -5.883 1 98.31 187 PHE B C 1
ATOM 3226 O O . PHE B 1 187 ? -4.047 -17.219 -4.734 1 98.31 187 PHE B O 1
ATOM 3233 N N . THR B 1 188 ? -4.859 -17.594 -6.84 1 97.75 188 THR B N 1
ATOM 3234 C CA . THR B 1 188 ? -5.555 -18.812 -6.398 1 97.75 188 THR B CA 1
ATOM 3235 C C . THR B 1 188 ? -4.801 -20.062 -6.848 1 97.75 188 THR B C 1
ATOM 3237 O O . THR B 1 188 ? -5.043 -21.141 -6.328 1 97.75 188 THR B O 1
ATOM 3240 N N . GLY B 1 189 ? -3.969 -19.906 -7.848 1 95.38 189 GLY B N 1
ATOM 3241 C CA . GLY B 1 189 ? -3.311 -21.062 -8.445 1 95.38 189 GLY B CA 1
ATOM 3242 C C . GLY B 1 189 ? -4.172 -21.766 -9.477 1 95.38 189 GLY B C 1
ATOM 3243 O O . GLY B 1 189 ? -3.76 -22.781 -10.039 1 95.38 189 GLY B O 1
ATOM 3244 N N . GLN B 1 190 ? -5.375 -21.203 -9.758 1 95.5 190 GLN B N 1
ATOM 3245 C CA . GLN B 1 190 ? -6.293 -21.812 -10.719 1 95.5 190 GLN B CA 1
ATOM 3246 C C . GLN B 1 190 ? -6.684 -20.828 -11.812 1 95.5 190 GLN B C 1
ATOM 3248 O O . GLN B 1 190 ? -7.031 -19.672 -11.523 1 95.5 190 GLN B O 1
ATOM 3253 N N . VAL B 1 191 ? -6.625 -21.312 -13.062 1 95.62 191 VAL B N 1
ATOM 3254 C CA . VAL B 1 191 ? -7.082 -20.5 -14.188 1 95.62 191 VAL B CA 1
ATOM 3255 C C . VAL B 1 191 ? -8.609 -20.438 -14.188 1 95.62 191 VAL B C 1
ATOM 3257 O O . VAL B 1 191 ? -9.281 -21.469 -14.164 1 95.62 191 VAL B O 1
ATOM 3260 N N . PRO B 1 192 ? -9.109 -19.25 -14.18 1 97.31 192 PRO B N 1
ATOM 3261 C CA . PRO B 1 192 ? -10.578 -19.188 -14.234 1 97.31 192 PRO B CA 1
ATOM 3262 C C . PRO B 1 192 ? -11.148 -19.734 -15.531 1 97.31 192 PRO B C 1
ATOM 3264 O O . PRO B 1 192 ? -10.562 -19.547 -16.609 1 97.31 192 PRO B O 1
ATOM 3267 N N . GLU B 1 193 ? -12.281 -20.406 -15.414 1 96.88 193 GLU B N 1
ATOM 3268 C CA . GLU B 1 193 ? -12.969 -20.906 -16.609 1 96.88 193 GLU B CA 1
ATOM 3269 C C . GLU B 1 193 ? -13.633 -19.75 -17.375 1 96.88 193 GLU B C 1
ATOM 3271 O O . GLU B 1 193 ? -14.008 -18.75 -16.766 1 96.88 193 GLU B O 1
ATOM 3276 N N . GLN B 1 194 ? -13.812 -19.984 -18.641 1 95.69 194 GLN B N 1
ATOM 3277 C CA . GLN B 1 194 ? -14.398 -18.938 -19.484 1 95.69 194 GLN B CA 1
ATOM 3278 C C . GLN B 1 194 ? -15.797 -18.562 -19 1 95.69 194 GLN B C 1
ATOM 3280 O O . GLN B 1 194 ? -16.172 -17.391 -19.016 1 95.69 194 GLN B O 1
ATOM 3285 N N . ARG B 1 195 ? -16.531 -19.547 -18.562 1 95 195 ARG B N 1
ATOM 3286 C CA . ARG B 1 195 ? -17.891 -19.266 -18.094 1 95 195 ARG B CA 1
ATOM 3287 C C . ARG B 1 195 ? -17.875 -18.391 -16.859 1 95 195 ARG B C 1
ATOM 3289 O O . ARG B 1 195 ? -18.766 -17.562 -16.656 1 95 195 ARG B O 1
ATOM 3296 N N . GLU B 1 196 ? -16.922 -18.547 -15.984 1 95.88 196 GLU B N 1
ATOM 3297 C CA . GLU B 1 196 ? -16.781 -17.719 -14.789 1 95.88 196 GLU B CA 1
ATOM 3298 C C . GLU B 1 196 ? -16.422 -16.281 -15.148 1 95.88 196 GLU B C 1
ATOM 3300 O O . GLU B 1 196 ? -16.984 -15.336 -14.594 1 95.88 196 GLU B O 1
ATOM 3305 N N . LEU B 1 197 ? -15.547 -16.141 -16.141 1 95.38 197 LEU B N 1
ATOM 3306 C CA . LEU B 1 197 ? -15.156 -14.82 -16.609 1 95.38 197 LEU B CA 1
ATOM 3307 C C . LEU B 1 197 ? -16.328 -14.125 -17.297 1 95.38 197 LEU B C 1
ATOM 3309 O O . LEU B 1 197 ? -16.547 -12.922 -17.094 1 95.38 197 LEU B O 1
ATOM 3313 N N . ASP B 1 198 ? -17.062 -14.891 -18.062 1 94.25 198 ASP B N 1
ATOM 3314 C CA . ASP B 1 198 ? -18.203 -14.328 -18.766 1 94.25 198 ASP B CA 1
ATOM 3315 C C . ASP B 1 198 ? -19.234 -13.773 -17.781 1 94.25 198 ASP B C 1
ATOM 3317 O O . ASP B 1 198 ? -19.75 -12.672 -17.969 1 94.25 198 ASP B O 1
ATOM 3321 N N . ARG B 1 199 ? -19.5 -14.469 -16.734 1 93.5 199 ARG B N 1
ATOM 3322 C CA . ARG B 1 199 ? -20.438 -14.008 -15.711 1 93.5 199 ARG B CA 1
ATOM 3323 C C . ARG B 1 199 ? -19.906 -12.75 -15.023 1 93.5 199 ARG B C 1
ATOM 3325 O O . ARG B 1 199 ? -20.672 -11.805 -14.789 1 93.5 199 ARG B O 1
ATOM 3332 N N . PHE B 1 200 ? -18.688 -12.805 -14.727 1 94.75 200 PHE B N 1
ATOM 3333 C CA . PHE B 1 200 ? -18.047 -11.672 -14.07 1 94.75 200 PHE B CA 1
ATOM 3334 C C . PHE B 1 200 ? -18.094 -10.438 -14.961 1 94.75 200 PHE B C 1
ATOM 3336 O O . PHE B 1 200 ? -18.453 -9.352 -14.508 1 94.75 200 PHE B O 1
ATOM 3343 N N . PHE B 1 201 ? -17.688 -10.57 -16.203 1 91.69 201 PHE B N 1
ATOM 3344 C CA . PHE B 1 201 ? -17.656 -9.453 -17.141 1 91.69 201 PHE B CA 1
ATOM 3345 C C . PHE B 1 201 ? -19.062 -8.906 -17.375 1 91.69 201 PHE B C 1
ATOM 3347 O O . PHE B 1 201 ? -19.25 -7.691 -17.484 1 91.69 201 PHE B O 1
ATOM 3354 N N . ALA B 1 202 ? -20.031 -9.742 -17.406 1 90 202 ALA B N 1
ATOM 3355 C CA . ALA B 1 202 ? -21.422 -9.344 -17.609 1 90 202 ALA B CA 1
ATOM 3356 C C . ALA B 1 202 ? -21.922 -8.438 -16.484 1 90 202 ALA B C 1
ATOM 3358 O O . ALA B 1 202 ? -22.594 -7.445 -16.719 1 90 202 ALA B O 1
ATOM 3359 N N . ARG B 1 203 ? -21.531 -8.742 -15.289 1 88.75 203 ARG B N 1
ATOM 3360 C CA . ARG B 1 203 ? -22.047 -7.973 -14.164 1 88.75 203 ARG B CA 1
ATOM 3361 C C . ARG B 1 203 ? -21.359 -6.617 -14.07 1 88.75 203 ARG B C 1
ATOM 3363 O O . ARG B 1 203 ? -21.828 -5.715 -13.375 1 88.75 203 ARG B O 1
ATOM 3370 N N . HIS B 1 204 ? -20.266 -6.438 -14.805 1 88.5 204 HIS B N 1
ATOM 3371 C CA . HIS B 1 204 ? -19.578 -5.156 -14.82 1 88.5 204 HIS B CA 1
ATOM 3372 C C . HIS B 1 204 ? -19.672 -4.488 -16.188 1 88.5 204 HIS B C 1
ATOM 3374 O O . HIS B 1 204 ? -18.906 -3.566 -16.484 1 88.5 204 HIS B O 1
ATOM 3380 N N . ALA B 1 205 ? -20.547 -4.98 -17.016 1 83.44 205 ALA B N 1
ATOM 3381 C CA . ALA B 1 205 ? -20.875 -4.445 -18.328 1 83.44 205 ALA B CA 1
ATOM 3382 C C . ALA B 1 205 ? -19.609 -4.359 -19.203 1 83.44 205 ALA B C 1
ATOM 3384 O O . ALA B 1 205 ? -19.422 -3.373 -19.922 1 83.44 205 ALA B O 1
ATOM 3385 N N . TYR B 1 206 ? -18.797 -5.301 -19.016 1 80.44 206 TYR B N 1
ATOM 3386 C CA . TYR B 1 206 ? -17.578 -5.391 -19.812 1 80.44 206 TYR B CA 1
ATOM 3387 C C . TYR B 1 206 ? -17.734 -6.418 -20.922 1 80.44 206 TYR B C 1
ATOM 3389 O O . TYR B 1 206 ? -18.203 -7.535 -20.688 1 80.44 206 TYR B O 1
ATOM 3397 N N . SER B 1 207 ? -17.641 -5.957 -22.125 1 69.81 207 SER B N 1
ATOM 3398 C CA . SER B 1 207 ? -17.719 -6.855 -23.281 1 69.81 207 SER B CA 1
ATOM 3399 C C . SER B 1 207 ? -16.359 -7.059 -23.922 1 69.81 207 SER B C 1
ATOM 3401 O O . SER B 1 207 ? -15.688 -6.09 -24.297 1 69.81 207 SER B O 1
ATOM 3403 N N . GLY B 1 208 ? -15.43 -7.758 -23.391 1 56.09 208 GLY B N 1
ATOM 3404 C CA . GLY B 1 208 ? -14.109 -8.07 -23.906 1 56.09 208 GLY B CA 1
ATOM 3405 C C . GLY B 1 208 ? -13.969 -7.805 -25.391 1 56.09 208 GLY B C 1
ATOM 3406 O O . GLY B 1 208 ? -14.961 -7.75 -26.125 1 56.09 208 GLY B O 1
#

pLDDT: mean 92.22, std 14.21, range [28.47, 98.81]

Radius of gyration: 25.39 Å; Cα contacts (8 Å, |Δi|>4): 434; chains: 2; bounding box: 116×56×44 Å

Sequence (416 aa):
MEQITSDSGWRGSPDVWLGAAYESLLDAGIDAVKIQPLAKKLNLSRTSFYWFFKDREELLDRLVSRWREKNTGNLVRQSEAYAETIAEAMLNVFDCWLDGSLFDSQFEFAVRSWALQSPEILAEVQSADLQRLDALTRMFLRFGHDEARADVRARTIYLVQIGYISMQTKEDVSVRMKRIPEYVEIFTGQVPEQRELDRFFARHAYSGMEQITSDSGWRGSPDVWLGAAYESLLDAGIDAVKIQPLAKKLNLSRTSFYWFFKDREELLDRLVSRWREKNTGNLVRQSEAYAETIAEAMLNVFDCWLDGSLFDSQFEFAVRSWALQSPEILAEVQSADLQRLDALTRMFLRFGHDEARADVRARTIYLVQIGYISMQTKEDVSVRMKRIPEYVEIFTGQVPEQRELDRFFARHAYSG

Organism: Rhizobium meliloti (strain 1021) (NCBI:txid266834)

Secondary structure (DSSP, 8-state):
-------------HHHHHHHHHHHHHHH-GGG--HHHHHHHHT--HHHHTTT-SSHHHHHHHHHHHHIIIIIHHHHHHHHS--SSHHHHHHHHHHHHH-TTT--HHHHHHHHHHHTT-HHHHHHHHHHHHHHHHHHHHHHHHTT--HHHHHHHHHHHHHHHHHHHHTT----HHHHHHHHHHHHHHHHSSPPPHHHHHHHHHHTT---/---------S---HHHHHHHHHHHHHHH-GGG--HHHHHHHHT--HHHHTTT-SSHHHHHHHHHHHHIIIIIHHHHHHHHS--SSHHHHHHHHHHHHH-TTT--HHHHHHHHHHHTT-HHHHHHHHHHHHHHHHHHHHHHHHTT--HHHHHHHHHHHHHHHHHHHHTT----HHHHHHHHHHHHHHHHSSPPPHHHHHHHHHHTT---

Foldseek 3Di:
DPPPPCPVDPQDDLVLLLVLLLVQLLPPRNVRNALVNSCVVSVHDSVSVCVHDVHSVRSVVVNLVVQCCQALVLLLVLLPDDDPALLLSVLSNCCQVQPCRRHPLSSVLSLVVNCVVPVVSVVSNVVSVVSNLVSQLVSLVVRPDDNVLSNVLSCVVSVVSVVCSNVVDDDDPVVVLVCSQVVSCVSNVDGDDPVSSVVSCVVSVHDD/DPPPPPPVDPQDDLVLLLVLLLVQLLPPRNVRNALVNSCVVSVHDSVSVCVHDVHSVRSVVVNLVVQCCQALVLLLVLLVDDDPALLLSVLSNCCQVLPCRRHPLSSVLSLVVNCVVPVVSVVSNVVSLVSNLVSQLVSLVVRPDDNVLSNVLSCVVSVVSVVCSNVVDDDDPVVVLVCSQVVSCVSNVDRDDPVSSVVSCVVSVHDD

Nearest PDB structures (foldseek):
  6o6n-assembly1_A  TM=8.046E-01  e=1.385E-04  Mycobacterium tuberculosis
  5gp9-assembly1_A  TM=7.196E-01  e=9.229E-04  Halalkalibacterium halodurans C-125
  2w53-assembly1_A  TM=6.040E-01  e=6.431E-04  Stenotrophomonas maltophilia
  3on4-assembly2_H  TM=6.849E-01  e=4.690E-03  Legionella pneumophila subsp. pneumophila str. Philadelphia 1
  3dcf-assembly1_B  TM=6.519E-01  e=3.268E-03  Thermobifida fusca YX

InterPro domains:
  IPR001647 DNA-binding HTH domain, TetR-type [PF00440] (19-62)
  IPR001647 DNA-binding HTH domain, TetR-type [PS50977] (11-71)
  IPR009057 Homedomain-like superfamily [SSF46689] (16-73)

Solvent-accessible surface area (backbone atoms only — not comparab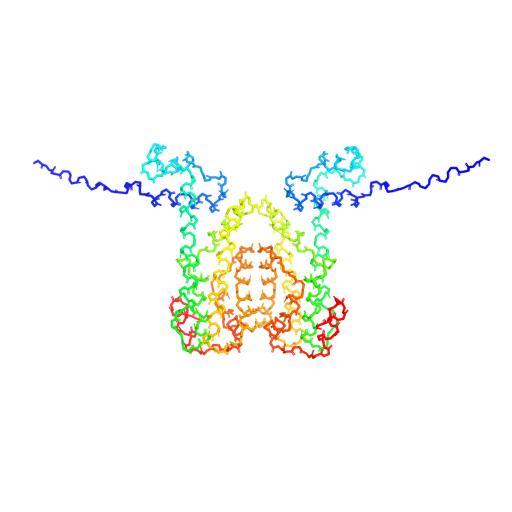le to full-atom values): 22722 Å² total; per-residue (Å²): 132,80,76,76,75,74,75,84,65,93,61,88,39,69,60,54,56,49,50,50,40,48,51,32,26,67,75,63,31,62,87,52,54,40,68,64,62,45,18,59,76,68,73,47,56,64,69,64,49,57,76,72,29,93,46,69,64,53,52,50,51,50,51,51,49,50,48,44,52,37,36,47,45,36,48,39,49,28,36,66,43,89,52,93,42,67,45,47,25,49,53,41,39,49,44,34,79,76,31,59,88,37,22,43,57,64,60,50,42,38,53,56,58,49,19,76,79,26,74,69,49,34,52,54,51,52,51,46,50,52,52,46,42,49,34,41,22,50,41,35,41,74,70,69,42,53,70,72,58,16,46,54,35,23,47,47,53,52,19,27,51,46,14,45,40,73,63,62,66,85,69,57,66,71,64,52,57,69,44,44,57,59,50,41,21,43,56,68,72,38,76,60,50,68,70,56,49,51,54,54,30,55,77,68,73,46,78,129,133,81,77,74,73,73,76,84,64,92,61,88,38,68,60,54,56,48,50,50,40,48,52,30,25,66,74,64,31,63,87,52,53,40,66,64,62,46,18,59,76,69,73,48,57,64,68,64,49,57,76,72,29,92,48,70,65,53,52,52,51,49,50,52,49,50,49,44,50,36,35,47,44,36,47,40,48,29,36,65,43,89,54,93,43,66,44,47,26,50,54,42,41,48,44,32,78,74,33,60,87,38,22,42,55,64,60,50,43,40,52,56,57,45,20,76,78,28,74,70,50,34,51,52,52,52,52,46,51,52,51,45,41,49,35,41,22,50,41,35,41,76,69,69,42,52,70,71,59,15,47,53,35,24,46,45,54,50,20,27,52,44,13,45,43,73,66,62,66,84,71,58,66,71,63,52,56,70,44,44,59,59,49,41,21,44,54,68,73,36,76,60,50,68,70,54,50,52,54,53,30,55,77,67,74,46,77,129